Protein AF-0000000084341239 (afdb_homodimer)

Organism: Pseudonocardia thermophila (NCBI:txid1848)

Nearest PDB structures (foldseek):
  8vd9-assembly1_A  TM=9.136E-01  e=4.145E-34  Bacillus subtilis
  4dfe-assembly1_D  TM=9.195E-01  e=1.436E-33  Paraburkholderia xenovorans LB400
  8d1u-assembly1_A  TM=9.143E-01  e=2.722E-32  Escherichia coli
  1ebl-assembly1_B  TM=9.079E-01  e=6.368E-32  Escherichia coli
  8vdb-assembly1_D  TM=8.998E-01  e=4.903E-32  Bacillus subtilis

Structure (mmCIF, N/CA/C/O backbone):
data_AF-0000000084341239-model_v1
#
loop_
_entity.id
_entity.type
_entity.pdbx_description
1 polymer 3-oxoacyl-
#
loop_
_atom_site.group_PDB
_atom_site.id
_atom_site.type_symbol
_atom_site.label_atom_id
_atom_site.label_alt_id
_atom_site.label_comp_id
_atom_site.label_asym_id
_atom_site.label_entity_id
_atom_site.label_seq_id
_atom_site.pdbx_PDB_ins_code
_atom_site.Cartn_x
_atom_site.Cartn_y
_atom_site.Cartn_z
_atom_site.occupancy
_atom_site.B_iso_or_equiv
_atom_site.auth_seq_id
_atom_site.auth_comp_id
_atom_site.auth_asym_id
_atom_site.auth_atom_id
_atom_site.pdbx_PDB_model_num
ATOM 1 N N . MET A 1 1 ? 23.141 -3.854 -2.344 1 88.69 1 MET A N 1
ATOM 2 C CA . MET A 1 1 ? 22.297 -4.984 -2.727 1 88.69 1 MET A CA 1
ATOM 3 C C . MET A 1 1 ? 21.969 -5.859 -1.52 1 88.69 1 MET A C 1
ATOM 5 O O . MET A 1 1 ? 22.609 -5.727 -0.469 1 88.69 1 MET A O 1
ATOM 9 N N . ALA A 1 2 ? 20.844 -6.672 -1.667 1 97.94 2 ALA A N 1
ATOM 10 C CA . ALA A 1 2 ? 20.359 -7.488 -0.553 1 97.94 2 ALA A CA 1
ATOM 11 C C . ALA A 1 2 ? 20.203 -8.945 -0.97 1 97.94 2 ALA A C 1
ATOM 13 O O . ALA A 1 2 ? 20.578 -9.328 -2.084 1 97.94 2 ALA A O 1
ATOM 14 N N . ARG A 1 3 ? 19.984 -9.773 0.01 1 98.38 3 ARG A N 1
ATOM 15 C CA . ARG A 1 3 ? 19.688 -11.188 -0.216 1 98.38 3 ARG A CA 1
ATOM 16 C C . ARG A 1 3 ? 18.5 -11.633 0.614 1 98.38 3 ARG A C 1
ATOM 18 O O . ARG A 1 3 ? 18.172 -11.023 1.631 1 98.38 3 ARG A O 1
ATOM 25 N N . ILE A 1 4 ? 17.891 -12.703 0.124 1 98.62 4 ILE A N 1
ATOM 26 C CA . ILE A 1 4 ? 16.875 -13.367 0.926 1 98.62 4 ILE A CA 1
ATOM 27 C C . ILE A 1 4 ? 17.531 -14.297 1.94 1 98.62 4 ILE A C 1
ATOM 29 O O . ILE A 1 4 ? 18.109 -15.32 1.567 1 98.62 4 ILE A O 1
ATOM 33 N N . GLY A 1 5 ? 17.391 -13.867 3.221 1 98.06 5 GLY A N 1
ATOM 34 C CA . GLY A 1 5 ? 18.047 -14.625 4.273 1 98.06 5 GLY A CA 1
ATOM 35 C C . GLY A 1 5 ? 17.188 -15.75 4.828 1 98.06 5 GLY A C 1
ATOM 36 O O . GLY A 1 5 ? 17.688 -16.609 5.555 1 98.06 5 GLY A O 1
ATOM 37 N N . GLY A 1 6 ? 15.938 -15.742 4.492 1 98.5 6 GLY A N 1
ATOM 38 C CA . GLY A 1 6 ? 14.992 -16.75 4.922 1 98.5 6 GLY A CA 1
ATOM 39 C C . GLY A 1 6 ? 13.602 -16.562 4.336 1 98.5 6 GLY A C 1
ATOM 40 O O . GLY A 1 6 ? 13.25 -15.461 3.912 1 98.5 6 GLY A O 1
ATOM 41 N N . VAL A 1 7 ? 12.891 -17.656 4.277 1 98.88 7 VAL A N 1
ATOM 42 C CA . VAL A 1 7 ? 11.508 -17.641 3.805 1 98.88 7 VAL A CA 1
ATOM 43 C C . VAL A 1 7 ? 10.688 -18.656 4.59 1 98.88 7 VAL A C 1
ATOM 45 O O . VAL A 1 7 ? 11.172 -19.75 4.906 1 98.88 7 VAL A O 1
ATOM 48 N N . ALA A 1 8 ? 9.523 -18.234 5.02 1 98.94 8 ALA A N 1
ATOM 49 C CA . ALA A 1 8 ? 8.562 -19.109 5.684 1 98.94 8 ALA A CA 1
ATOM 50 C C . ALA A 1 8 ? 7.145 -18.844 5.199 1 98.94 8 ALA A C 1
ATOM 52 O O . ALA A 1 8 ? 6.844 -17.734 4.723 1 98.94 8 ALA A O 1
ATOM 53 N N . VAL 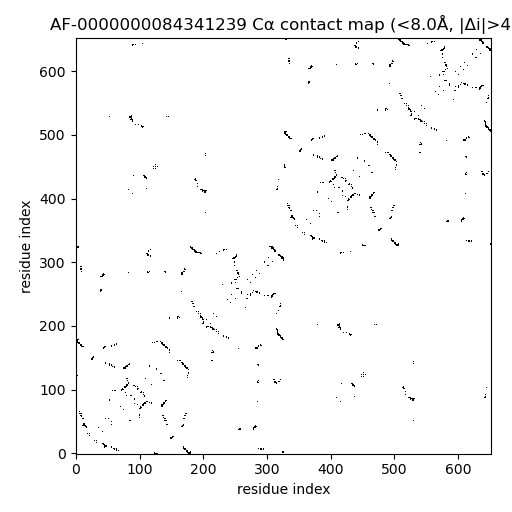A 1 9 ? 6.312 -19.875 5.262 1 98.94 9 VAL A N 1
ATOM 54 C CA . VAL A 1 9 ? 4.938 -19.75 4.789 1 98.94 9 VAL A CA 1
ATOM 55 C C . VAL A 1 9 ? 3.984 -20.391 5.797 1 98.94 9 VAL A C 1
ATOM 57 O O . VAL A 1 9 ? 4.414 -21.141 6.676 1 98.94 9 VAL A O 1
ATOM 60 N N . HIS A 1 10 ? 2.76 -19.984 5.707 1 98.94 10 HIS A N 1
ATOM 61 C CA . HIS A 1 10 ? 1.686 -20.531 6.523 1 98.94 10 HIS A CA 1
ATOM 62 C C . HIS A 1 10 ? 0.439 -20.797 5.688 1 98.94 10 HIS A C 1
ATOM 64 O O . HIS A 1 10 ? -0.1 -19.891 5.059 1 98.94 10 HIS A O 1
ATOM 70 N N . LEU A 1 11 ? 0.028 -22.031 5.648 1 98.88 11 LEU A N 1
ATOM 71 C CA . LEU A 1 11 ? -1.238 -22.438 5.051 1 98.88 11 LEU A CA 1
ATOM 72 C C . LEU A 1 11 ? -2.26 -22.797 6.125 1 98.88 11 LEU A C 1
ATOM 74 O O . LEU A 1 11 ? -1.996 -23.641 6.984 1 98.88 11 LEU A O 1
ATOM 78 N N . PRO A 1 12 ? -3.41 -22.094 6.043 1 98.75 12 PRO A N 1
ATOM 79 C CA . PRO A 1 12 ? -4.445 -22.484 7 1 98.75 12 PRO A CA 1
ATOM 80 C C . PRO A 1 12 ? -4.73 -23.984 6.988 1 98.75 12 PRO A C 1
ATOM 82 O O . PRO A 1 12 ? -4.645 -24.625 5.934 1 98.75 12 PRO A O 1
ATOM 85 N N . GLU A 1 13 ? -5.121 -24.516 8.117 1 97 13 GLU A N 1
ATOM 86 C CA . GLU A 1 13 ? -5.316 -25.953 8.289 1 97 13 GLU A CA 1
ATOM 87 C C . GLU A 1 13 ? -6.531 -26.438 7.5 1 97 13 GLU A C 1
ATOM 89 O O . GLU A 1 13 ? -6.516 -27.531 6.938 1 97 13 GLU A O 1
ATOM 94 N N . ARG A 1 14 ? -7.535 -25.656 7.438 1 97.44 14 ARG A N 1
ATOM 95 C CA . ARG A 1 14 ? -8.766 -26.078 6.766 1 97.44 14 ARG A CA 1
ATOM 96 C C . ARG A 1 14 ? -8.578 -26.094 5.254 1 97.44 14 ARG A C 1
ATOM 98 O O . ARG A 1 14 ? -8.234 -25.078 4.645 1 97.44 14 ARG A O 1
ATOM 105 N N . LEU A 1 15 ? -8.836 -27.25 4.668 1 97.31 15 LEU A N 1
ATOM 106 C CA . LEU A 1 15 ? -8.836 -27.438 3.221 1 97.31 15 LEU A CA 1
ATOM 107 C C . LEU A 1 15 ? -10.258 -27.578 2.695 1 97.31 15 LEU A C 1
ATOM 109 O O . LEU A 1 15 ? -11 -28.469 3.131 1 97.31 15 LEU A O 1
ATOM 113 N N . MET A 1 16 ? -10.617 -26.703 1.822 1 97.88 16 MET A N 1
ATOM 114 C CA . MET A 1 16 ? -11.906 -26.797 1.146 1 97.88 16 MET A CA 1
ATOM 115 C C . MET A 1 16 ? -11.758 -27.453 -0.222 1 97.88 16 MET A C 1
ATOM 117 O O . MET A 1 16 ? -11.031 -26.953 -1.082 1 97.88 16 MET A O 1
ATOM 121 N N . THR A 1 17 ? -12.484 -28.547 -0.447 1 97.56 17 THR A N 1
ATOM 122 C CA . THR A 1 17 ? -12.422 -29.25 -1.725 1 97.56 17 THR A CA 1
ATOM 123 C C . THR A 1 17 ? -13.273 -28.547 -2.771 1 97.56 17 THR A C 1
ATOM 125 O O . THR A 1 17 ? -14.109 -27.703 -2.434 1 97.56 17 THR A O 1
ATOM 128 N N . GLY A 1 18 ? -12.961 -28.969 -4.035 1 96.12 18 GLY A N 1
ATOM 129 C CA . GLY A 1 18 ? -13.805 -28.453 -5.102 1 96.12 18 GLY A CA 1
ATOM 130 C C . GLY A 1 18 ? -15.273 -28.797 -4.918 1 96.12 18 GLY A C 1
ATOM 131 O O . GLY A 1 18 ? -16.156 -27.984 -5.211 1 96.12 18 GLY A O 1
ATOM 132 N N . VAL A 1 19 ? -15.523 -29.938 -4.41 1 95.81 19 VAL A N 1
ATOM 133 C CA . VAL A 1 19 ? -16.891 -30.406 -4.188 1 95.81 19 VAL A CA 1
ATOM 134 C C . VAL A 1 19 ? -17.562 -29.547 -3.115 1 95.81 19 VAL A C 1
ATOM 136 O O . VAL A 1 19 ? -18.688 -29.078 -3.301 1 95.81 19 VAL A O 1
ATOM 139 N N . GLU A 1 20 ? -16.906 -29.375 -2.025 1 96.81 20 GLU A N 1
ATOM 140 C CA . GLU A 1 20 ? -17.422 -28.547 -0.949 1 96.81 20 GLU A CA 1
ATOM 141 C C . GLU A 1 20 ? -17.703 -27.125 -1.435 1 96.81 20 GLU A C 1
ATOM 143 O O . GLU A 1 20 ? -18.719 -26.531 -1.081 1 96.81 20 GLU A O 1
ATOM 148 N N . LEU A 1 21 ? -16.75 -26.594 -2.178 1 97.56 21 LEU A N 1
ATOM 149 C CA . LEU A 1 21 ? -16.875 -25.25 -2.723 1 97.56 21 LEU A CA 1
ATOM 150 C C . LEU A 1 21 ? -18.141 -25.125 -3.566 1 97.56 21 LEU A C 1
ATOM 152 O O . LEU A 1 21 ? -18.922 -24.188 -3.371 1 97.56 21 LEU A O 1
ATOM 156 N N . GLU A 1 22 ? -18.328 -26.016 -4.438 1 97.56 22 GLU A N 1
ATOM 157 C CA . GLU A 1 22 ? -19.469 -25.953 -5.348 1 97.56 22 GLU A CA 1
ATOM 158 C C . GLU A 1 22 ? -20.781 -26.109 -4.598 1 97.56 22 GLU A C 1
ATOM 160 O O . GLU A 1 22 ? -21.797 -25.516 -4.973 1 97.56 22 GLU 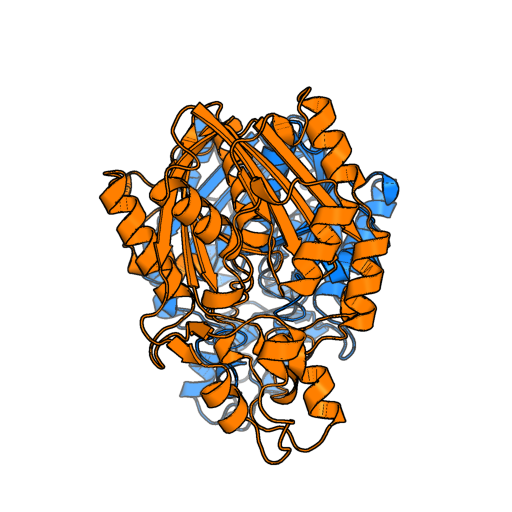A O 1
ATOM 165 N N . GLN A 1 23 ? -20.781 -26.844 -3.508 1 97.25 23 GLN A N 1
ATOM 166 C CA . GLN A 1 23 ? -21.969 -27.016 -2.693 1 97.25 23 GLN A CA 1
ATOM 167 C C . GLN A 1 23 ? -22.359 -25.734 -1.978 1 97.25 23 GLN A C 1
ATOM 169 O O . GLN A 1 23 ? -23.531 -25.531 -1.631 1 97.25 23 GLN A O 1
ATOM 174 N N . ARG A 1 24 ? -21.422 -24.844 -1.797 1 97.06 24 ARG A N 1
ATOM 175 C CA . ARG A 1 24 ? -21.672 -23.594 -1.09 1 97.06 24 ARG A CA 1
ATOM 176 C C . ARG A 1 24 ? -22.297 -22.562 -2.016 1 97.06 24 ARG A C 1
ATOM 178 O O . ARG A 1 24 ? -22.906 -21.594 -1.552 1 97.06 24 ARG A O 1
ATOM 185 N N . ILE A 1 25 ? -22.094 -22.797 -3.289 1 97.94 25 ILE A N 1
ATOM 186 C CA . ILE A 1 25 ? -22.641 -21.859 -4.27 1 97.94 25 ILE A CA 1
ATOM 187 C C . ILE A 1 25 ? -24.141 -22.047 -4.402 1 97.94 25 ILE A C 1
ATOM 189 O O . ILE A 1 25 ? -24.609 -23.172 -4.633 1 97.94 25 ILE A O 1
ATOM 193 N N . GLY A 1 26 ? -24.922 -21.031 -4.328 1 97.06 26 GLY A N 1
ATOM 194 C CA . GLY A 1 26 ? -26.359 -21.109 -4.52 1 97.06 26 GLY A CA 1
ATOM 195 C C . GLY A 1 26 ? -27.031 -19.75 -4.605 1 97.06 26 GLY A C 1
ATOM 196 O O . GLY A 1 26 ? -26.438 -18.734 -4.219 1 97.06 26 GLY A O 1
ATOM 197 N N . PRO A 1 27 ? -28.281 -19.672 -5.23 1 97.38 27 PRO A N 1
ATOM 198 C CA . PRO A 1 27 ? -29.156 -20.781 -5.629 1 97.38 27 PRO A CA 1
ATOM 199 C C . PRO A 1 27 ? -28.766 -21.375 -6.984 1 97.38 27 PRO A C 1
ATOM 201 O O . PRO A 1 27 ? -29.188 -22.484 -7.328 1 97.38 27 PRO A O 1
ATOM 204 N N . TYR A 1 28 ? -28.078 -20.594 -7.773 1 97 28 TYR A N 1
ATOM 205 C CA . TYR A 1 28 ? -27.562 -21.188 -9 1 97 28 TYR A CA 1
ATOM 206 C C . TYR A 1 28 ? -26.656 -22.375 -8.695 1 97 28 TYR A C 1
ATOM 208 O O . TYR A 1 28 ? -25.797 -22.297 -7.816 1 97 28 TYR A O 1
ATOM 216 N N . ARG A 1 29 ? -26.891 -23.469 -9.406 1 96.44 29 ARG A N 1
ATOM 217 C CA . ARG A 1 29 ? -26.062 -24.656 -9.227 1 96.44 29 ARG A CA 1
ATOM 218 C C . ARG A 1 29 ? -25.188 -24.906 -10.453 1 96.44 29 ARG A C 1
ATOM 220 O O . ARG A 1 29 ? -25.688 -25.297 -11.508 1 96.44 29 ARG A O 1
ATOM 227 N N . PRO A 1 30 ? -23.875 -24.703 -10.188 1 96.19 30 PRO A N 1
ATOM 228 C CA . PRO A 1 30 ? -23.016 -25.016 -11.328 1 96.19 30 PRO A CA 1
ATOM 229 C C . PRO A 1 30 ? -22.906 -26.5 -11.602 1 96.19 30 PRO A C 1
ATOM 231 O O . PRO A 1 30 ? -23.188 -27.328 -10.727 1 96.19 30 PRO A O 1
ATOM 234 N N . PRO A 1 31 ? -22.531 -26.875 -12.914 1 96.19 31 PRO A N 1
ATOM 235 C CA . PRO A 1 31 ? -22.281 -28.281 -13.18 1 96.19 31 PRO A CA 1
ATOM 236 C C . PRO A 1 31 ? -21.25 -28.891 -12.242 1 96.19 31 PRO A C 1
ATOM 238 O O . PRO A 1 31 ? -20.25 -28.234 -11.914 1 96.19 31 PRO A O 1
ATOM 241 N N . ASP A 1 32 ? -21.484 -30.141 -11.906 1 96.38 32 ASP A N 1
ATOM 242 C CA . ASP A 1 32 ? -20.594 -30.828 -10.969 1 96.38 32 ASP A CA 1
ATOM 243 C C . ASP A 1 32 ? -19.172 -30.875 -11.5 1 96.38 32 ASP A C 1
ATOM 245 O O . ASP A 1 32 ? -18.938 -31.281 -12.633 1 96.38 32 ASP A O 1
ATOM 249 N N . GLY A 1 33 ? -18.25 -30.391 -10.656 1 97.31 33 GLY A N 1
ATOM 250 C CA . GLY A 1 33 ? -16.844 -30.516 -10.961 1 97.31 33 GLY A CA 1
ATOM 251 C C . GLY A 1 33 ? -16.328 -29.438 -11.898 1 97.31 33 GLY A C 1
ATOM 252 O O . GLY A 1 33 ? -15.18 -29.484 -12.328 1 97.31 33 GLY A O 1
ATOM 253 N N . ILE A 1 34 ? -17.125 -28.484 -12.203 1 97 34 ILE A N 1
ATOM 254 C CA . ILE A 1 34 ? -16.797 -27.516 -13.25 1 97 34 ILE A CA 1
ATOM 255 C C . ILE A 1 34 ? -15.578 -26.688 -12.828 1 97 34 ILE A C 1
ATOM 257 O O . ILE A 1 34 ? -14.734 -26.344 -13.656 1 97 34 ILE A O 1
ATOM 261 N N . VAL A 1 35 ? -15.469 -26.344 -11.57 1 96.44 35 VAL A N 1
ATOM 262 C CA . VAL A 1 35 ? -14.352 -25.531 -11.102 1 96.44 35 VAL A CA 1
ATOM 263 C C . VAL A 1 35 ? -13.039 -26.297 -11.281 1 96.44 35 VAL A C 1
ATOM 265 O O . VAL A 1 35 ? -12.086 -25.766 -11.859 1 96.44 35 VAL A O 1
ATOM 268 N N . ALA A 1 36 ? -13.016 -27.516 -10.82 1 97.38 36 ALA A N 1
ATOM 269 C CA . ALA A 1 36 ? -11.82 -28.328 -10.977 1 97.38 36 ALA A CA 1
ATOM 270 C C . ALA A 1 36 ? -11.5 -28.562 -12.453 1 97.38 36 ALA A C 1
ATOM 272 O O . ALA A 1 36 ? -10.336 -28.547 -12.852 1 97.38 36 ALA A O 1
ATOM 273 N N . ARG A 1 37 ? -12.461 -28.781 -13.219 1 97.31 37 ARG A N 1
ATOM 274 C CA . ARG A 1 37 ? -12.266 -29.062 -14.641 1 97.31 37 ARG A CA 1
ATOM 275 C C . ARG A 1 37 ? -11.672 -27.844 -15.359 1 97.31 37 ARG A C 1
ATOM 277 O O . ARG A 1 37 ? -10.781 -28 -16.203 1 97.31 37 ARG A O 1
ATOM 284 N N . LEU A 1 38 ? -12.125 -26.719 -15.008 1 96.19 38 LEU A N 1
ATOM 285 C CA . LEU A 1 38 ? -11.734 -25.531 -15.734 1 96.19 38 LEU A CA 1
ATOM 286 C C . LEU A 1 38 ? -10.422 -24.953 -15.188 1 96.19 38 LEU A C 1
ATOM 288 O O . LEU A 1 38 ? -9.703 -24.25 -15.898 1 96.19 38 LEU A O 1
ATOM 292 N N . THR A 1 39 ? -10.102 -25.25 -13.938 1 97.25 39 THR A N 1
ATOM 293 C CA . THR A 1 39 ? -9 -24.531 -13.312 1 97.25 39 THR A CA 1
ATOM 294 C C . THR A 1 39 ? -7.875 -25.5 -12.938 1 97.25 39 THR A C 1
ATOM 296 O O . THR A 1 39 ? -6.746 -25.078 -12.68 1 97.25 39 THR A O 1
ATOM 299 N N . GLY A 1 40 ? -8.18 -26.719 -12.828 1 98 40 GLY A N 1
ATOM 300 C CA . GLY A 1 40 ? -7.234 -27.688 -12.305 1 98 40 GLY A CA 1
ATOM 301 C C . GLY A 1 40 ? -7.078 -27.641 -10.797 1 98 40 GLY A C 1
ATOM 302 O O . GLY A 1 40 ? -6.219 -28.312 -10.234 1 98 40 GLY A O 1
ATOM 303 N N . ILE A 1 41 ? -7.883 -26.844 -10.086 1 98.31 41 ILE A N 1
ATOM 304 C CA . ILE A 1 41 ? -7.777 -26.672 -8.641 1 98.31 41 ILE A CA 1
ATOM 305 C C . ILE A 1 41 ? -8.727 -27.625 -7.934 1 98.31 41 ILE A C 1
ATOM 307 O O . ILE A 1 41 ? -9.938 -27.609 -8.18 1 98.31 41 ILE A O 1
ATOM 311 N N . THR A 1 42 ? -8.195 -28.438 -7.047 1 97.88 42 THR A N 1
ATOM 312 C CA . THR A 1 42 ? -9.016 -29.453 -6.406 1 97.88 42 THR A CA 1
ATOM 313 C C . THR A 1 42 ? -9.234 -29.125 -4.93 1 97.88 42 THR A C 1
ATOM 315 O O . THR A 1 42 ? -10.117 -29.703 -4.285 1 97.88 42 THR A O 1
ATOM 318 N N . ALA A 1 43 ? -8.375 -28.281 -4.426 1 97.62 43 ALA A N 1
ATOM 319 C CA . ALA A 1 43 ? -8.492 -27.875 -3.027 1 97.62 43 ALA A CA 1
ATOM 320 C C . ALA A 1 43 ? -7.918 -26.484 -2.803 1 97.62 43 ALA A C 1
ATOM 322 O O . ALA A 1 43 ? -7.113 -26 -3.604 1 97.62 43 ALA A O 1
ATOM 323 N N . ARG A 1 44 ? -8.32 -25.812 -1.768 1 98.06 44 ARG A N 1
ATOM 324 C CA . ARG A 1 44 ? -7.801 -24.516 -1.348 1 98.06 44 ARG A CA 1
ATOM 325 C C . ARG A 1 44 ? -7.84 -24.375 0.17 1 98.06 44 ARG A C 1
ATOM 327 O O . ARG A 1 44 ? -8.664 -25.016 0.836 1 98.06 44 ARG A O 1
ATOM 334 N N . HIS A 1 45 ? -6.996 -23.578 0.697 1 98.75 45 HIS A N 1
ATOM 335 C CA . HIS A 1 45 ? -6.961 -23.312 2.129 1 98.75 45 HIS A CA 1
ATOM 336 C C . HIS A 1 45 ? -7.871 -22.141 2.49 1 98.75 45 HIS A C 1
ATOM 338 O O . HIS A 1 45 ? -7.938 -21.141 1.755 1 98.75 45 HIS A O 1
ATOM 344 N N . VAL A 1 46 ? -8.562 -22.297 3.598 1 98.56 46 VAL A N 1
ATOM 345 C CA . VAL A 1 46 ? -9.453 -21.234 4.062 1 98.56 46 VAL A CA 1
ATOM 346 C C . VAL A 1 46 ? -9.156 -20.922 5.527 1 98.56 46 VAL A C 1
ATOM 348 O O . VAL A 1 46 ? -9.133 -21.812 6.371 1 98.56 46 VAL A O 1
ATOM 351 N N . MET A 1 47 ? -8.883 -19.656 5.805 1 98.44 47 MET A N 1
ATOM 352 C CA . MET A 1 47 ? -8.57 -19.25 7.176 1 98.44 47 MET A CA 1
ATOM 353 C C . MET A 1 47 ? -9.789 -19.422 8.078 1 98.44 47 MET A C 1
ATOM 355 O O . MET A 1 47 ? -10.922 -19.453 7.605 1 98.44 47 MET A O 1
ATOM 359 N N . ALA A 1 48 ? -9.531 -19.531 9.383 1 98 48 ALA A N 1
ATOM 360 C CA . ALA A 1 48 ? -10.617 -19.625 10.359 1 98 48 ALA A CA 1
ATOM 361 C C . ALA A 1 48 ? -11.414 -18.328 10.43 1 98 48 ALA A C 1
ATOM 363 O O . ALA A 1 48 ? -10.93 -17.281 10 1 98 48 ALA A O 1
ATOM 364 N N . ASP A 1 49 ? -12.578 -18.406 10.977 1 95.75 49 ASP A N 1
ATOM 365 C CA . ASP A 1 49 ? -13.5 -17.281 11 1 95.75 49 ASP A CA 1
ATOM 366 C C . ASP A 1 49 ? -12.93 -16.125 11.844 1 95.75 49 ASP A C 1
ATOM 368 O O . ASP A 1 49 ? -13.234 -14.961 11.594 1 95.75 49 ASP A O 1
ATOM 372 N N . ASP A 1 50 ? -12.125 -16.438 12.789 1 96.44 50 ASP A N 1
ATOM 373 C CA . ASP A 1 50 ? -11.625 -15.414 13.703 1 96.44 50 ASP A CA 1
ATOM 374 C C . ASP A 1 50 ? -10.234 -14.93 13.281 1 96.44 50 ASP A C 1
ATOM 376 O O . ASP A 1 50 ? -9.609 -14.141 13.992 1 96.44 50 ASP A O 1
ATOM 380 N N . GLU A 1 51 ? -9.734 -15.367 12.18 1 98.31 51 GLU A N 1
ATOM 381 C CA . GLU A 1 51 ? -8.438 -14.945 11.656 1 98.31 51 GLU A CA 1
ATOM 382 C C . GLU A 1 51 ? -8.594 -13.82 10.641 1 98.31 51 GLU A C 1
ATOM 384 O O . GLU A 1 51 ? -9.656 -13.672 10.023 1 98.31 51 GLU A O 1
ATOM 389 N N . GLN A 1 52 ? -7.66 -13.039 10.594 1 98.56 52 GLN A N 1
ATOM 390 C CA . GLN A 1 52 ? -7.535 -11.984 9.602 1 98.56 52 GLN A CA 1
ATOM 391 C C . GLN A 1 52 ? -6.281 -12.164 8.75 1 98.56 52 GLN A C 1
ATOM 393 O O . GLN A 1 52 ? -5.469 -13.055 9.023 1 98.56 52 GLN A O 1
ATOM 398 N N . ALA A 1 53 ? -6.176 -11.383 7.688 1 98.81 53 ALA A N 1
ATOM 399 C CA . ALA A 1 53 ? -4.977 -11.406 6.852 1 98.81 53 ALA A CA 1
ATOM 400 C C . ALA A 1 53 ? -3.717 -11.242 7.699 1 98.81 53 ALA A C 1
ATOM 402 O O . ALA A 1 53 ? -2.719 -11.93 7.48 1 98.81 53 ALA A O 1
ATOM 403 N N . SER A 1 54 ? -3.732 -10.336 8.664 1 98.94 54 SER A N 1
ATOM 404 C CA . SER A 1 54 ? -2.586 -10.102 9.531 1 98.94 54 SER A CA 1
ATOM 405 C C . SER A 1 54 ? -2.205 -11.367 10.297 1 98.94 54 SER A C 1
ATOM 407 O O . SER A 1 54 ? -1.021 -11.625 10.531 1 98.94 54 SER A O 1
ATOM 409 N N . ASP A 1 55 ? -3.174 -12.148 10.688 1 98.94 55 ASP A N 1
ATOM 410 C CA . ASP A 1 55 ? -2.898 -13.375 11.445 1 98.94 55 ASP A CA 1
ATOM 411 C C . ASP A 1 55 ? -2.105 -14.367 10.602 1 98.94 55 ASP A C 1
ATOM 413 O O . ASP A 1 55 ? -1.223 -15.055 11.109 1 98.94 55 ASP A O 1
ATOM 417 N N . LEU A 1 56 ? -2.438 -14.492 9.344 1 98.94 56 LEU A N 1
ATOM 418 C CA . LEU A 1 56 ? -1.718 -15.391 8.445 1 98.94 56 LEU A CA 1
ATOM 419 C C . LEU A 1 56 ? -0.274 -14.93 8.266 1 98.94 56 LEU A C 1
ATOM 421 O O . LEU A 1 56 ? 0.648 -15.75 8.305 1 98.94 56 LEU A O 1
ATOM 425 N N . ALA A 1 57 ? -0.11 -13.633 8.055 1 99 57 ALA A N 1
ATOM 426 C CA . ALA A 1 57 ? 1.229 -13.062 7.93 1 99 57 ALA A CA 1
ATOM 427 C C . ALA A 1 57 ? 2.051 -13.312 9.195 1 99 57 ALA A C 1
ATOM 429 O O . ALA A 1 57 ? 3.229 -13.664 9.117 1 99 57 ALA A O 1
ATOM 430 N N . VAL A 1 58 ? 1.455 -13.133 10.336 1 98.94 58 VAL A N 1
ATOM 431 C CA . VAL A 1 58 ? 2.125 -13.273 11.625 1 98.94 58 VAL A CA 1
ATOM 432 C C . VAL A 1 58 ? 2.564 -14.719 11.82 1 98.94 58 VAL A C 1
ATOM 434 O O . VAL A 1 58 ? 3.676 -14.977 12.289 1 98.94 58 VAL A O 1
ATOM 437 N N . ALA A 1 59 ? 1.687 -15.641 11.477 1 98.94 59 ALA A N 1
ATOM 438 C CA . ALA A 1 59 ? 2.037 -17.047 11.609 1 98.94 59 ALA A CA 1
ATOM 439 C C . ALA A 1 59 ? 3.281 -17.391 10.789 1 98.94 59 ALA A C 1
ATOM 441 O O . ALA A 1 59 ? 4.195 -18.047 11.281 1 98.94 59 ALA A O 1
ATOM 442 N N . ALA A 1 60 ? 3.338 -16.938 9.578 1 98.94 60 ALA A N 1
ATOM 443 C CA . ALA A 1 60 ? 4.504 -17.156 8.727 1 98.94 60 ALA A CA 1
ATOM 444 C C . ALA A 1 60 ? 5.734 -16.453 9.281 1 98.94 60 ALA A C 1
ATOM 446 O O . ALA A 1 60 ? 6.832 -17.016 9.297 1 98.94 60 ALA A O 1
ATOM 447 N N . ALA A 1 61 ? 5.574 -15.211 9.734 1 99 61 ALA A N 1
ATOM 448 C CA . ALA A 1 61 ? 6.691 -14.398 10.219 1 99 61 ALA A CA 1
ATOM 449 C C . ALA A 1 61 ? 7.289 -15 11.492 1 99 61 ALA A C 1
ATOM 451 O O . ALA A 1 61 ? 8.508 -14.977 11.68 1 99 61 ALA A O 1
ATOM 452 N N . ARG A 1 62 ? 6.414 -15.453 12.406 1 98.94 62 ARG A N 1
ATOM 453 C CA . ARG A 1 62 ? 6.918 -16.109 13.609 1 98.94 62 ARG A CA 1
ATOM 454 C C . ARG A 1 62 ? 7.789 -17.312 13.266 1 98.94 62 ARG A C 1
ATOM 456 O O . ARG A 1 62 ? 8.852 -17.5 13.852 1 98.94 62 ARG A O 1
ATOM 463 N N . LYS A 1 63 ? 7.285 -18.125 12.328 1 98.88 63 LYS A N 1
ATOM 464 C CA . LYS A 1 63 ? 8.07 -19.266 11.859 1 98.88 63 LYS A CA 1
ATOM 465 C C . LYS A 1 63 ? 9.398 -18.812 11.258 1 98.88 63 LYS A C 1
ATOM 467 O O . LYS A 1 63 ? 10.445 -19.406 11.539 1 98.88 63 LYS A O 1
ATOM 472 N N . LEU A 1 64 ? 9.391 -17.781 10.445 1 98.94 64 LEU A N 1
ATOM 473 C CA . LEU A 1 64 ? 10.586 -17.234 9.805 1 98.94 64 LEU A CA 1
ATOM 474 C C . LEU A 1 64 ? 11.617 -16.812 10.852 1 98.94 64 LEU A C 1
ATOM 476 O O . LEU A 1 64 ? 12.797 -17.172 10.734 1 98.94 64 LEU A O 1
ATOM 480 N N . LEU A 1 65 ? 11.148 -16 11.82 1 98.88 65 LEU A N 1
ATOM 481 C CA . LEU A 1 65 ? 12.047 -15.469 12.836 1 98.88 65 LEU A CA 1
ATOM 482 C C . LEU A 1 65 ? 12.656 -16.609 13.656 1 98.88 65 LEU A C 1
ATOM 484 O O . LEU A 1 65 ? 13.852 -16.578 13.969 1 98.88 65 LEU A O 1
ATOM 488 N N . ALA A 1 66 ? 11.852 -17.594 13.969 1 98.75 66 ALA A N 1
ATOM 489 C CA . ALA A 1 66 ? 12.352 -18.766 14.688 1 98.75 66 ALA A CA 1
ATOM 490 C C . ALA A 1 66 ? 13.383 -19.516 13.859 1 98.75 66 ALA A C 1
ATOM 492 O O . ALA A 1 66 ? 14.461 -19.859 14.359 1 98.75 66 ALA A O 1
ATOM 493 N N . ASP A 1 67 ? 13.078 -19.828 12.617 1 98.5 67 ASP A N 1
ATOM 494 C CA . ASP A 1 67 ? 13.938 -20.609 11.734 1 98.5 67 ASP A CA 1
ATOM 495 C C . ASP A 1 67 ? 15.273 -19.906 11.508 1 98.5 67 ASP A C 1
ATOM 497 O O . ASP A 1 67 ? 16.297 -20.578 11.344 1 98.5 67 ASP A O 1
ATOM 501 N N . THR A 1 68 ? 15.289 -18.562 11.453 1 98.38 68 THR A N 1
ATOM 502 C CA . THR A 1 68 ? 16.5 -17.812 11.133 1 98.38 68 THR A CA 1
ATOM 503 C C . THR A 1 68 ? 17.219 -17.391 12.414 1 98.38 68 THR A C 1
ATOM 505 O O . THR A 1 68 ? 18.312 -16.812 12.352 1 98.38 68 THR A O 1
ATOM 508 N N . GLY A 1 69 ? 16.594 -17.578 13.562 1 98.5 69 GLY A N 1
ATOM 509 C CA . GLY A 1 69 ? 17.172 -17.125 14.812 1 98.5 69 GLY A CA 1
ATOM 510 C C . GLY A 1 69 ? 17.25 -15.617 14.922 1 98.5 69 GLY A C 1
ATOM 511 O O . GLY A 1 69 ? 18.172 -15.078 15.523 1 98.5 69 GLY A O 1
ATOM 512 N N . THR A 1 70 ? 16.359 -14.953 14.289 1 98.44 70 THR A N 1
ATOM 513 C CA . THR A 1 70 ? 16.344 -13.5 14.305 1 98.44 70 THR A CA 1
ATOM 514 C C . THR A 1 70 ? 15.5 -12.984 15.469 1 98.44 70 THR A C 1
ATOM 516 O O . THR A 1 70 ? 14.312 -13.297 15.562 1 98.44 70 THR A O 1
ATOM 519 N N . ALA A 1 71 ? 16.078 -12.156 16.328 1 98.44 71 ALA A N 1
ATOM 520 C CA . ALA A 1 71 ? 15.336 -11.531 17.422 1 98.44 71 ALA A CA 1
ATOM 521 C C . ALA A 1 71 ? 14.445 -10.414 16.906 1 98.44 71 ALA A C 1
ATOM 523 O O . ALA A 1 71 ? 14.789 -9.734 15.93 1 98.44 71 ALA A O 1
ATOM 524 N N . VAL A 1 72 ? 13.336 -10.227 17.547 1 98.25 72 VAL A N 1
ATOM 525 C CA . VAL A 1 72 ? 12.375 -9.219 17.125 1 98.25 72 VAL A CA 1
ATOM 526 C C . VAL A 1 72 ? 13.031 -7.84 17.156 1 98.25 72 VAL A C 1
ATOM 528 O O . VAL A 1 72 ? 12.719 -6.98 16.328 1 98.25 72 VAL A O 1
ATOM 531 N N . GLU A 1 73 ? 13.945 -7.535 18.062 1 97.81 73 GLU A N 1
ATOM 532 C CA . GLU A 1 73 ? 14.609 -6.242 18.203 1 97.81 73 GLU A CA 1
ATOM 533 C C . GLU A 1 73 ? 15.562 -5.98 17.047 1 97.81 73 GLU A C 1
ATOM 535 O O . GLU A 1 73 ? 15.992 -4.848 16.828 1 97.81 73 GLU A O 1
ATOM 540 N N . ASP A 1 74 ? 15.898 -7.078 16.328 1 98.19 74 ASP A N 1
ATOM 541 C CA . ASP A 1 74 ? 16.859 -6.957 15.25 1 98.19 74 ASP A CA 1
ATOM 542 C C . ASP A 1 74 ? 16.172 -6.602 13.938 1 98.19 74 ASP A C 1
ATOM 544 O O . ASP A 1 74 ? 16.828 -6.273 12.945 1 98.19 74 ASP A O 1
ATOM 548 N N . VAL A 1 75 ? 14.852 -6.641 13.914 1 98.75 75 VAL A N 1
ATOM 549 C CA . VAL A 1 75 ? 14.117 -6.238 12.727 1 98.75 75 VAL A CA 1
ATOM 550 C C . VAL A 1 75 ? 14.039 -4.715 12.656 1 98.75 75 VAL A C 1
ATOM 552 O O . VAL A 1 75 ? 13.484 -4.074 13.555 1 98.75 75 VAL A O 1
ATOM 555 N N . ASP A 1 76 ? 14.484 -4.117 11.492 1 97.88 76 ASP A N 1
ATOM 556 C CA . ASP A 1 76 ? 14.609 -2.67 11.359 1 97.88 76 ASP A CA 1
ATOM 557 C C . ASP A 1 76 ? 13.398 -2.08 10.633 1 97.88 76 ASP A C 1
ATOM 559 O O . ASP A 1 76 ? 13.164 -0.871 10.688 1 97.88 76 ASP A O 1
ATOM 563 N N . LEU A 1 77 ? 12.773 -2.873 9.914 1 98.88 77 LEU A N 1
ATOM 564 C CA . LEU A 1 77 ? 11.633 -2.451 9.109 1 98.88 77 LEU A CA 1
ATOM 565 C C . LEU A 1 77 ? 10.719 -3.631 8.812 1 98.88 77 LEU A C 1
ATOM 567 O O . LEU A 1 77 ? 11.188 -4.719 8.477 1 98.88 77 LEU A O 1
ATOM 571 N N . LEU A 1 78 ? 9.461 -3.441 9 1 99 78 LEU A N 1
ATOM 572 C CA . LEU A 1 78 ? 8.461 -4.402 8.547 1 99 78 LEU A CA 1
ATOM 573 C C . LEU A 1 78 ? 7.688 -3.859 7.348 1 99 78 LEU A C 1
ATOM 575 O O . LEU A 1 78 ? 7.098 -2.781 7.426 1 99 78 LEU A O 1
ATOM 579 N N . LEU A 1 79 ? 7.758 -4.543 6.242 1 99 79 LEU A N 1
ATOM 580 C CA . LEU A 1 79 ? 6.902 -4.297 5.086 1 99 79 LEU A CA 1
ATOM 581 C C . LEU A 1 79 ? 5.77 -5.316 5.023 1 99 79 LEU A C 1
ATOM 583 O O . LEU A 1 79 ? 6.02 -6.52 4.922 1 99 79 LEU A O 1
ATOM 587 N N . PHE A 1 80 ? 4.582 -4.852 5.168 1 99 80 PHE A N 1
ATOM 588 C CA . PHE A 1 80 ? 3.459 -5.719 4.836 1 99 80 PHE A CA 1
ATOM 589 C C . PHE A 1 80 ? 3.117 -5.621 3.355 1 99 80 PHE A C 1
ATOM 591 O O . PHE A 1 80 ? 2.697 -4.562 2.879 1 99 80 PHE A O 1
ATOM 598 N N . ALA A 1 81 ? 3.299 -6.688 2.596 1 98.94 81 ALA A N 1
ATOM 599 C CA . ALA A 1 81 ? 3.145 -6.727 1.145 1 98.94 81 ALA A CA 1
ATOM 600 C C . ALA A 1 81 ? 2.109 -7.77 0.731 1 98.94 81 ALA A C 1
ATOM 602 O O . ALA A 1 81 ? 2.434 -8.953 0.585 1 98.94 81 ALA A O 1
ATOM 603 N N . SER A 1 82 ? 0.907 -7.332 0.438 1 98.75 82 SER A N 1
ATOM 604 C CA . SER A 1 82 ? -0.215 -8.227 0.161 1 98.75 82 SER A CA 1
ATOM 605 C C . SER A 1 82 ? -1.312 -7.508 -0.619 1 98.75 82 SER A C 1
ATOM 607 O O . SER A 1 82 ? -1.432 -6.281 -0.546 1 98.75 82 SER A O 1
ATOM 609 N N . ALA A 1 83 ? -2.039 -8.32 -1.392 1 97.75 83 ALA A N 1
ATOM 610 C CA . ALA A 1 83 ? -3.273 -7.797 -1.972 1 97.75 83 ALA A CA 1
ATOM 611 C C . ALA A 1 83 ? -4.344 -7.605 -0.902 1 97.75 83 ALA A C 1
ATOM 613 O O . ALA A 1 83 ? -5.129 -6.656 -0.961 1 97.75 83 ALA A O 1
ATOM 614 N N . SER A 1 84 ? -4.398 -8.469 0.065 1 98.06 84 SER A N 1
ATOM 615 C CA . SER A 1 84 ? -5.348 -8.414 1.171 1 98.06 84 SER A CA 1
ATOM 616 C C . SER A 1 84 ? -4.855 -7.492 2.279 1 98.06 84 SER A C 1
ATOM 618 O O . SER A 1 84 ? -3.682 -7.125 2.311 1 98.06 84 SER A O 1
ATOM 620 N N . GLN A 1 85 ? -5.73 -7.055 3.066 1 98.5 85 GLN A N 1
ATOM 621 C CA . GLN A 1 85 ? -5.473 -6.246 4.254 1 98.5 85 GLN A CA 1
ATOM 622 C C . GLN A 1 85 ? -6.535 -6.484 5.324 1 98.5 85 GLN A C 1
ATOM 624 O O . GLN A 1 85 ? -7.57 -7.098 5.055 1 98.5 85 GLN A O 1
ATOM 629 N N . ASP A 1 86 ? -6.254 -6.082 6.551 1 98.44 86 ASP A N 1
ATOM 630 C CA . ASP A 1 86 ? -7.266 -6.215 7.598 1 98.44 86 ASP A CA 1
ATOM 631 C C . ASP A 1 86 ? -8.352 -5.148 7.449 1 98.44 86 ASP A C 1
ATOM 633 O O . ASP A 1 86 ? -9.539 -5.441 7.617 1 98.44 86 ASP A O 1
ATOM 637 N N . MET A 1 87 ? -7.938 -3.979 7.215 1 97.69 87 MET A N 1
ATOM 638 C CA . MET A 1 87 ? -8.797 -2.797 7.16 1 97.69 87 MET A CA 1
ATOM 639 C C . MET A 1 87 ? -8.117 -1.67 6.387 1 97.69 87 MET A C 1
ATOM 641 O O . MET A 1 87 ? -6.988 -1.823 5.918 1 97.69 87 MET A O 1
ATOM 645 N N . VAL A 1 88 ? -8.797 -0.571 6.16 1 96.44 88 VAL A N 1
ATOM 646 C CA . VAL A 1 88 ? -8.258 0.551 5.398 1 96.44 88 VAL A CA 1
ATOM 647 C C . VAL A 1 88 ? -7.184 1.261 6.215 1 96.44 88 VAL A C 1
ATOM 649 O O . VAL A 1 88 ? -6.09 1.531 5.711 1 96.44 88 VAL A O 1
ATOM 652 N N . GLU A 1 89 ? -7.453 1.584 7.43 1 96.31 89 GLU A N 1
ATOM 653 C CA . GLU A 1 89 ? -6.52 2.242 8.336 1 96.31 89 GLU A CA 1
ATOM 654 C C . GLU A 1 89 ? -6.59 1.636 9.734 1 96.31 89 GLU A C 1
ATOM 656 O O . GLU A 1 89 ? -7.676 1.31 10.219 1 96.31 89 GLU A O 1
ATOM 661 N N . PRO A 1 90 ? -5.484 1.522 10.391 1 97.75 90 PRO A N 1
ATOM 662 C CA . PRO A 1 90 ? -4.125 1.812 9.922 1 97.75 90 PRO A CA 1
ATOM 663 C C . PRO A 1 90 ? -3.604 0.763 8.945 1 97.75 90 PRO A C 1
ATOM 665 O O . PRO A 1 90 ? -4.301 -0.214 8.648 1 97.75 90 PRO A O 1
ATOM 668 N N . ALA A 1 91 ? -2.395 1.065 8.383 1 98.62 91 ALA A N 1
ATOM 669 C CA . ALA A 1 91 ? -1.709 0.046 7.59 1 98.62 91 ALA A CA 1
ATOM 670 C C . ALA A 1 91 ? -1.681 -1.291 8.328 1 98.62 91 ALA A C 1
ATOM 672 O O . ALA A 1 91 ? -1.459 -1.335 9.539 1 98.62 91 ALA A O 1
ATOM 673 N N . THR A 1 92 ? -1.938 -2.381 7.602 1 98.88 92 THR A N 1
ATOM 674 C CA . THR A 1 92 ? -1.927 -3.711 8.203 1 98.88 92 THR A CA 1
ATOM 675 C C . THR A 1 92 ? -0.565 -4.012 8.82 1 98.88 92 THR A C 1
ATOM 677 O O . THR A 1 92 ? -0.473 -4.766 9.797 1 98.88 92 THR A O 1
ATOM 680 N N . ALA A 1 93 ? 0.464 -3.359 8.32 1 98.94 93 ALA A N 1
ATOM 681 C CA . ALA A 1 93 ? 1.818 -3.521 8.844 1 98.94 93 ALA A CA 1
ATOM 682 C C . ALA A 1 93 ? 1.87 -3.219 10.336 1 98.94 93 ALA A C 1
ATOM 684 O O . ALA A 1 93 ? 2.623 -3.855 11.078 1 98.94 93 ALA A O 1
ATOM 685 N N . HIS A 1 94 ? 1.11 -2.217 10.797 1 98.88 94 HIS A N 1
ATOM 686 C CA . HIS A 1 94 ? 1.08 -1.896 12.219 1 98.88 94 HIS A CA 1
ATOM 687 C C . HIS A 1 94 ? 0.493 -3.045 13.031 1 98.88 94 HIS A C 1
ATOM 689 O O . HIS A 1 94 ? 0.962 -3.334 14.133 1 98.88 94 HIS A O 1
ATOM 695 N N . ILE A 1 95 ? -0.555 -3.67 12.508 1 98.94 95 ILE A N 1
ATOM 696 C CA . ILE A 1 95 ? -1.225 -4.77 13.195 1 98.94 95 ILE A CA 1
ATOM 697 C C . ILE A 1 95 ? -0.287 -5.973 13.281 1 98.94 95 ILE A C 1
ATOM 699 O O . ILE A 1 95 ? -0.15 -6.582 14.344 1 98.94 95 ILE A O 1
ATOM 703 N N . VAL A 1 96 ? 0.386 -6.246 12.195 1 98.94 96 VAL A N 1
ATOM 704 C CA . VAL A 1 96 ? 1.354 -7.34 12.172 1 98.94 96 VAL A CA 1
ATOM 705 C C . VAL A 1 96 ? 2.486 -7.047 13.156 1 98.94 96 VAL A C 1
ATOM 707 O O . VAL A 1 96 ? 2.896 -7.926 13.914 1 98.94 96 VAL A O 1
ATOM 710 N N . ALA A 1 97 ? 3.014 -5.816 13.125 1 98.94 97 ALA A N 1
ATOM 711 C CA . ALA A 1 97 ? 4.113 -5.434 14.008 1 98.94 97 ALA A CA 1
ATOM 712 C C . ALA A 1 97 ? 3.723 -5.602 15.477 1 98.94 97 ALA A C 1
ATOM 714 O O . ALA A 1 97 ? 4.516 -6.09 16.281 1 98.94 97 ALA A O 1
ATOM 715 N N . GLU A 1 98 ? 2.523 -5.16 15.797 1 98.88 98 GLU A N 1
ATOM 716 C CA . GLU A 1 98 ? 2.057 -5.305 17.172 1 98.88 98 GLU A CA 1
ATOM 717 C C . GLU A 1 98 ? 2.006 -6.77 17.594 1 98.88 98 GLU A C 1
ATOM 719 O O . GLU A 1 98 ? 2.48 -7.133 18.672 1 98.88 98 GLU A O 1
ATOM 724 N N . LYS A 1 99 ? 1.421 -7.633 16.75 1 98.88 99 LYS A N 1
ATOM 725 C CA . LYS A 1 99 ? 1.262 -9.055 17.047 1 98.88 99 LYS A CA 1
ATOM 726 C C . LYS A 1 99 ? 2.617 -9.742 17.172 1 98.88 99 LYS A C 1
ATOM 728 O O . LYS A 1 99 ? 2.768 -10.688 17.953 1 98.88 99 LYS A O 1
ATOM 733 N N . LEU A 1 100 ? 3.609 -9.242 16.438 1 98.88 100 LEU A N 1
ATOM 734 C CA . LEU A 1 100 ? 4.953 -9.812 16.469 1 98.88 100 LEU A CA 1
ATOM 735 C C . LEU A 1 100 ? 5.805 -9.141 17.547 1 98.88 100 LEU A C 1
ATOM 737 O O . LEU A 1 100 ? 6.953 -9.523 17.766 1 98.88 100 LEU A O 1
ATOM 741 N N . GLU A 1 101 ? 5.266 -8.047 18.125 1 98.38 101 GLU A N 1
ATOM 742 C CA . GLU A 1 101 ? 5.953 -7.266 19.156 1 98.38 101 GLU A CA 1
ATOM 743 C C . GLU A 1 101 ? 7.176 -6.559 18.578 1 98.38 101 GLU A C 1
ATOM 745 O O . GLU A 1 101 ? 8.227 -6.5 19.219 1 98.38 101 GLU A O 1
ATOM 750 N N . LEU A 1 102 ? 7.055 -6.164 17.375 1 98.62 102 LEU A N 1
ATOM 751 C CA . LEU A 1 102 ? 8.109 -5.371 16.75 1 98.62 102 LEU A CA 1
ATOM 752 C C . LEU A 1 102 ? 8.008 -3.908 17.188 1 98.62 102 LEU A C 1
ATOM 754 O O . LEU A 1 102 ? 6.914 -3.404 17.438 1 98.62 102 LEU A O 1
ATOM 758 N N . ARG A 1 103 ? 9.094 -3.16 17.188 1 96.44 103 ARG A N 1
ATOM 759 C CA . ARG A 1 103 ? 9.133 -1.743 17.531 1 96.44 103 ARG A CA 1
ATOM 760 C C . ARG A 1 103 ? 9.789 -0.932 16.422 1 96.44 103 ARG A C 1
ATOM 762 O O . ARG A 1 103 ? 10.211 0.207 16.641 1 96.44 103 ARG A O 1
ATOM 769 N N . CYS A 1 104 ? 9.867 -1.459 15.312 1 98.38 104 CYS A N 1
ATOM 770 C CA . CYS A 1 104 ? 10.5 -0.845 14.156 1 98.38 104 CYS A CA 1
ATOM 771 C C . CYS A 1 104 ? 9.477 -0.08 13.32 1 98.38 104 CYS A C 1
ATOM 773 O O . CYS A 1 104 ? 8.273 -0.227 13.516 1 98.38 104 CYS A O 1
ATOM 775 N N . PRO A 1 105 ? 9.93 0.828 12.398 1 98.69 105 PRO A N 1
ATOM 776 C CA . PRO A 1 105 ? 9.031 1.419 11.406 1 98.69 105 PRO A CA 1
ATOM 777 C C . PRO A 1 105 ? 8.328 0.369 10.547 1 98.69 105 PRO A C 1
ATOM 779 O O . PRO A 1 105 ? 8.812 -0.757 10.422 1 98.69 105 PRO A O 1
ATOM 782 N N . VAL A 1 106 ? 7.188 0.803 9.992 1 98.94 106 VAL A N 1
ATOM 783 C CA . VAL A 1 106 ? 6.406 -0.12 9.172 1 98.94 106 VAL A CA 1
ATOM 784 C C . VAL A 1 106 ? 5.785 0.63 7.996 1 98.94 106 VAL A C 1
ATOM 786 O O . VAL A 1 106 ? 5.68 1.859 8.023 1 98.94 106 VAL A O 1
ATOM 789 N N . MET A 1 107 ? 5.395 -0.055 6.973 1 98.94 107 MET A N 1
ATOM 790 C CA . MET A 1 107 ? 4.547 0.447 5.895 1 98.94 107 MET A CA 1
ATOM 791 C C . MET A 1 107 ? 3.959 -0.703 5.082 1 98.94 107 MET A C 1
ATOM 793 O O . MET A 1 107 ? 4.422 -1.841 5.188 1 98.94 107 MET A O 1
ATOM 797 N N . ASP A 1 108 ? 2.912 -0.428 4.383 1 98.94 108 ASP A N 1
ATOM 798 C CA . ASP A 1 108 ? 2.344 -1.376 3.43 1 98.94 108 ASP A CA 1
ATOM 799 C C . ASP A 1 108 ? 2.846 -1.101 2.014 1 98.94 108 ASP A C 1
ATOM 801 O O . ASP A 1 108 ? 3.004 0.056 1.619 1 98.94 108 ASP A O 1
ATOM 805 N N . VAL A 1 109 ? 3.137 -2.156 1.287 1 98.94 109 VAL A N 1
ATOM 806 C CA . VAL A 1 109 ? 3.396 -2.141 -0.149 1 98.94 109 VAL A CA 1
ATOM 807 C C . VAL A 1 109 ? 2.375 -3.016 -0.869 1 98.94 109 VAL A C 1
ATOM 809 O O . VAL A 1 109 ? 2.201 -4.188 -0.528 1 98.94 109 VAL A O 1
ATOM 812 N N . LYS A 1 110 ? 1.682 -2.41 -1.858 1 98.75 110 LYS A N 1
ATOM 813 C CA . LYS A 1 110 ? 0.558 -3.141 -2.438 1 98.75 110 LYS A CA 1
ATOM 814 C C . LYS A 1 110 ? 0.562 -3.039 -3.959 1 98.75 110 LYS A C 1
ATOM 816 O O . LYS A 1 110 ? 0.66 -1.941 -4.512 1 98.75 110 LYS A O 1
ATOM 821 N N . ASN A 1 111 ? 0.384 -4.156 -4.648 1 98.75 111 ASN A N 1
ATOM 822 C CA . ASN A 1 111 ? 0.182 -4.305 -6.086 1 98.75 111 ASN A CA 1
ATOM 823 C C . ASN A 1 111 ? -0.387 -5.676 -6.43 1 98.75 111 ASN A C 1
ATOM 825 O O . ASN A 1 111 ? 0.235 -6.445 -7.168 1 98.75 111 ASN A O 1
ATOM 829 N N . ALA A 1 112 ? -1.571 -5.957 -5.879 1 97.94 112 ALA A N 1
ATOM 830 C CA . ALA A 1 112 ? -2.262 -7.23 -6.078 1 97.94 112 ALA A CA 1
ATOM 831 C C . ALA A 1 112 ? -1.312 -8.406 -5.883 1 97.94 112 ALA A C 1
ATOM 833 O O . ALA A 1 112 ? -0.624 -8.492 -4.863 1 97.94 112 ALA A O 1
ATOM 834 N N . CYS A 1 113 ? -1.31 -9.367 -6.758 1 98.12 113 CYS A N 1
ATOM 835 C CA . CYS A 1 113 ? -0.551 -10.602 -6.602 1 98.12 113 CYS A CA 1
ATOM 836 C C . CYS A 1 113 ? 0.943 -10.344 -6.754 1 98.12 113 CYS A C 1
ATOM 838 O O . CYS A 1 113 ? 1.76 -11.219 -6.461 1 98.12 113 CYS A O 1
ATOM 840 N N . ASN A 1 114 ? 1.391 -9.141 -7.137 1 98.81 114 ASN A N 1
ATOM 841 C CA . ASN A 1 114 ? 2.805 -8.789 -7.238 1 98.81 114 ASN A CA 1
ATOM 842 C C . ASN A 1 114 ? 3.32 -8.148 -5.953 1 98.81 114 ASN A C 1
ATOM 844 O O . ASN A 1 114 ? 4.488 -7.762 -5.875 1 98.81 114 ASN A O 1
ATOM 848 N N . SER A 1 115 ? 2.521 -8.078 -4.961 1 98.88 115 SER A N 1
ATOM 849 C CA . SER A 1 115 ? 2.84 -7.297 -3.766 1 98.88 115 SER A CA 1
ATOM 850 C C . SER A 1 115 ? 4.121 -7.801 -3.105 1 98.88 115 SER A C 1
ATOM 852 O O . SER A 1 115 ? 4.969 -7.004 -2.701 1 98.88 115 SER A O 1
ATOM 854 N N . VAL A 1 116 ? 4.285 -9.102 -2.99 1 98.94 116 VAL A N 1
ATOM 855 C CA . VAL A 1 116 ? 5.484 -9.625 -2.35 1 98.94 116 VAL A CA 1
ATOM 856 C C . VAL A 1 116 ? 6.715 -9.289 -3.189 1 98.94 116 VAL A C 1
ATOM 858 O O . VAL A 1 116 ? 7.758 -8.906 -2.648 1 98.94 116 VAL A O 1
ATOM 861 N N . LEU A 1 117 ? 6.605 -9.398 -4.512 1 98.88 117 LEU A N 1
ATOM 862 C CA . LEU A 1 117 ? 7.719 -9.047 -5.387 1 98.88 117 LEU A CA 1
ATOM 863 C C . LEU A 1 117 ? 8.07 -7.566 -5.25 1 98.88 117 LEU A C 1
ATOM 865 O O . LEU A 1 117 ? 9.25 -7.211 -5.176 1 98.88 117 LEU A O 1
ATOM 869 N N . ASN A 1 118 ? 7.051 -6.727 -5.25 1 98.94 118 ASN A N 1
ATOM 870 C CA . ASN A 1 118 ? 7.297 -5.305 -5.043 1 98.94 118 ASN A CA 1
ATOM 871 C C . ASN A 1 118 ? 7.891 -5.035 -3.66 1 98.94 118 ASN A C 1
ATOM 873 O O . ASN A 1 118 ? 8.742 -4.164 -3.508 1 98.94 118 ASN A O 1
ATOM 877 N N . GLY A 1 119 ? 7.359 -5.77 -2.643 1 98.94 119 GLY A N 1
ATOM 878 C CA . GLY A 1 119 ? 7.949 -5.664 -1.316 1 98.94 119 GLY A CA 1
ATOM 879 C C . GLY A 1 119 ? 9.422 -6.012 -1.288 1 98.94 119 GLY A C 1
ATOM 880 O O . GLY A 1 119 ? 10.211 -5.328 -0.632 1 98.94 119 GLY A O 1
ATOM 881 N N . LEU A 1 120 ? 9.812 -7.039 -1.982 1 98.94 120 LEU A N 1
ATOM 882 C CA . LEU A 1 120 ? 11.211 -7.441 -2.07 1 98.94 120 LEU A CA 1
ATOM 883 C C . LEU A 1 120 ? 12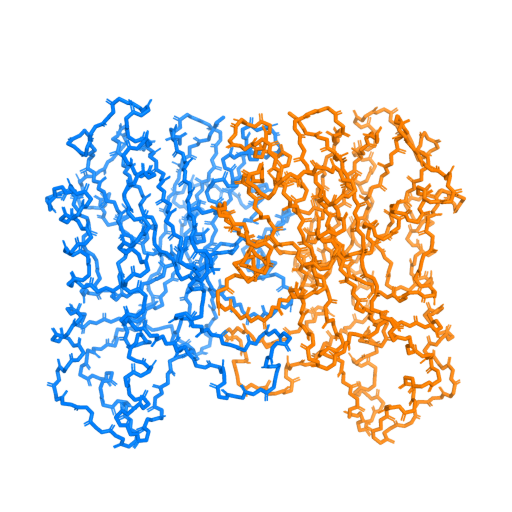.031 -6.383 -2.791 1 98.94 120 LEU A C 1
ATOM 885 O O . LEU A 1 120 ? 13.172 -6.098 -2.396 1 98.94 120 LEU A O 1
ATOM 889 N N . GLU A 1 121 ? 11.5 -5.816 -3.883 1 98.88 121 GLU A N 1
ATOM 890 C CA . GLU A 1 121 ? 12.195 -4.746 -4.598 1 98.88 121 GLU A CA 1
ATOM 891 C C . GLU A 1 121 ? 12.484 -3.566 -3.676 1 98.88 121 GLU A C 1
ATOM 893 O O . GLU A 1 121 ? 13.602 -3.043 -3.66 1 98.88 121 GLU A O 1
ATOM 898 N N . VAL A 1 122 ? 11.477 -3.176 -2.914 1 98.88 122 VAL A N 1
ATOM 899 C CA . VAL A 1 122 ? 11.594 -2.045 -1.999 1 98.88 122 VAL A CA 1
ATOM 900 C C . VAL A 1 122 ? 12.609 -2.365 -0.904 1 98.88 122 VAL A C 1
ATOM 902 O O . VAL A 1 122 ? 13.484 -1.554 -0.607 1 98.88 122 VAL A O 1
ATOM 905 N N . ALA A 1 123 ? 12.477 -3.551 -0.322 1 98.94 123 ALA A N 1
ATOM 906 C CA . ALA A 1 123 ? 13.414 -3.965 0.72 1 98.94 123 ALA A CA 1
ATOM 907 C C . ALA A 1 123 ? 14.852 -3.959 0.202 1 98.94 123 ALA A C 1
ATOM 909 O O . ALA A 1 123 ? 15.758 -3.465 0.875 1 98.94 123 ALA A O 1
ATOM 910 N N . ASP A 1 124 ? 15.062 -4.496 -0.984 1 98.81 124 ASP A N 1
ATOM 911 C CA . ASP A 1 124 ? 16.391 -4.555 -1.6 1 98.81 124 ASP A CA 1
ATOM 912 C C . ASP A 1 124 ? 16.969 -3.156 -1.76 1 98.81 124 ASP A C 1
ATOM 914 O O . ASP A 1 124 ? 18.141 -2.93 -1.424 1 98.81 124 ASP A O 1
ATOM 918 N N . ALA A 1 125 ? 16.172 -2.236 -2.244 1 98.5 125 ALA A N 1
ATOM 919 C CA . ALA A 1 125 ? 16.641 -0.875 -2.48 1 98.5 125 ALA A CA 1
ATOM 920 C C . ALA A 1 125 ? 16.969 -0.174 -1.166 1 98.5 125 ALA A C 1
ATOM 922 O O . ALA A 1 125 ? 17.984 0.513 -1.06 1 98.5 125 ALA A O 1
ATOM 923 N N . LEU A 1 126 ? 16.078 -0.321 -0.197 1 98.56 126 LEU A N 1
ATOM 924 C CA . LEU A 1 126 ? 16.266 0.346 1.086 1 98.56 126 LEU A CA 1
ATOM 925 C C . LEU A 1 126 ? 17.5 -0.181 1.792 1 98.56 126 LEU A C 1
ATOM 927 O O . LEU A 1 126 ? 18.25 0.589 2.406 1 98.56 126 LEU A O 1
ATOM 931 N N . ILE A 1 127 ? 17.734 -1.445 1.75 1 98.5 127 ILE A N 1
ATOM 932 C CA . ILE A 1 127 ? 18.938 -2.025 2.322 1 98.5 127 ILE A CA 1
ATOM 933 C C . ILE A 1 127 ? 20.156 -1.591 1.51 1 98.5 127 ILE A C 1
ATOM 935 O O . ILE A 1 127 ? 21.203 -1.241 2.074 1 98.5 127 ILE A O 1
ATOM 939 N N . GLY A 1 128 ? 20.047 -1.608 0.189 1 97.12 128 GLY A N 1
ATOM 940 C CA . GLY A 1 128 ? 21.141 -1.256 -0.695 1 97.12 128 GLY A CA 1
ATOM 941 C C . GLY A 1 128 ? 21.656 0.159 -0.484 1 97.12 128 GLY A C 1
ATOM 942 O O . GLY A 1 128 ? 22.828 0.443 -0.716 1 97.12 128 GLY A O 1
ATOM 943 N N . THR A 1 129 ? 20.812 1.047 -0.048 1 96.25 129 THR A N 1
ATOM 944 C CA . THR A 1 129 ? 21.203 2.434 0.181 1 96.25 129 THR A CA 1
ATOM 945 C C . THR A 1 129 ? 21.656 2.637 1.625 1 96.25 129 THR A C 1
ATOM 947 O O . THR A 1 129 ? 21.953 3.758 2.031 1 96.25 129 THR A O 1
ATOM 950 N N . GLY A 1 130 ? 21.609 1.584 2.461 1 95.5 130 GLY A N 1
ATOM 951 C CA . GLY A 1 130 ? 22.125 1.615 3.818 1 95.5 130 GLY A CA 1
ATOM 952 C C . GLY A 1 130 ? 21.125 2.119 4.832 1 95.5 130 GLY A C 1
ATOM 953 O O . GLY A 1 130 ? 21.453 2.324 6 1 95.5 130 GLY A O 1
ATOM 954 N N . ARG A 1 131 ? 19.891 2.271 4.5 1 95 131 ARG A N 1
ATOM 955 C CA . ARG A 1 131 ? 18.875 2.824 5.383 1 95 131 ARG A CA 1
ATOM 956 C C . ARG A 1 131 ? 18.422 1.796 6.418 1 95 131 ARG A C 1
ATOM 958 O O . ARG A 1 131 ? 18.062 2.154 7.543 1 95 131 ARG A O 1
ATOM 965 N N . TYR A 1 132 ? 18.297 0.632 5.969 1 97.88 132 TYR A N 1
ATOM 966 C CA . TYR A 1 132 ? 17.922 -0.484 6.828 1 97.88 132 TYR A CA 1
ATOM 967 C C . TYR A 1 132 ? 18.875 -1.66 6.652 1 97.88 132 TYR A C 1
ATOM 969 O O . TYR A 1 132 ? 19.609 -1.73 5.66 1 97.88 132 TYR A O 1
ATOM 977 N N . ARG A 1 133 ? 18.891 -2.58 7.664 1 97.69 133 ARG A N 1
ATOM 978 C CA . ARG A 1 133 ? 19.797 -3.717 7.621 1 97.69 133 ARG A CA 1
ATOM 979 C C . ARG A 1 133 ? 19.031 -5.031 7.527 1 97.69 133 ARG A C 1
ATOM 981 O O . ARG A 1 133 ? 19.438 -5.945 6.805 1 97.69 133 ARG A O 1
ATOM 988 N N . ARG A 1 134 ? 18 -5.203 8.297 1 98.62 134 ARG A N 1
ATOM 989 C CA . ARG A 1 134 ? 17.172 -6.402 8.352 1 98.62 134 ARG A CA 1
ATOM 990 C C . ARG A 1 134 ? 15.695 -6.059 8.18 1 98.62 134 ARG A C 1
ATOM 992 O O . ARG A 1 134 ? 15.078 -5.496 9.094 1 98.62 134 ARG A O 1
ATOM 999 N N . VAL A 1 135 ? 15.148 -6.434 7.012 1 98.94 135 VAL A N 1
ATOM 1000 C CA . VAL A 1 135 ? 13.766 -6.121 6.672 1 98.94 135 VAL A CA 1
ATOM 1001 C C . VAL A 1 135 ? 12.945 -7.406 6.594 1 98.94 135 VAL A C 1
ATOM 1003 O O . VAL A 1 135 ? 13.375 -8.383 5.965 1 98.94 135 VAL A O 1
ATOM 1006 N N . VAL A 1 136 ? 11.836 -7.43 7.305 1 99 136 VAL A N 1
ATOM 1007 C CA . VAL A 1 136 ? 10.875 -8.516 7.141 1 99 136 VAL A CA 1
ATOM 1008 C C . VAL A 1 136 ? 9.781 -8.094 6.164 1 99 136 VAL A C 1
ATOM 1010 O O . VAL A 1 136 ? 9.109 -7.086 6.375 1 99 136 VAL A O 1
ATOM 1013 N N . VAL A 1 137 ? 9.672 -8.812 5.062 1 99 137 VAL A N 1
ATOM 1014 C CA . VAL A 1 137 ? 8.547 -8.688 4.148 1 99 137 VAL A CA 1
ATOM 1015 C C . VAL A 1 137 ? 7.492 -9.742 4.473 1 99 137 VAL A C 1
ATOM 1017 O O . VAL A 1 137 ? 7.699 -10.93 4.219 1 99 137 VAL A O 1
ATOM 1020 N N . ALA A 1 138 ? 6.355 -9.297 5.02 1 99 138 ALA A N 1
ATOM 1021 C CA . ALA A 1 138 ? 5.297 -10.219 5.422 1 99 138 ALA A CA 1
ATOM 1022 C C . ALA A 1 138 ? 4.066 -10.055 4.535 1 99 138 ALA A C 1
ATOM 1024 O O . ALA A 1 138 ? 3.744 -8.953 4.102 1 99 138 ALA A O 1
ATOM 1025 N N . SER A 1 139 ? 3.398 -11.141 4.277 1 98.94 139 SER A N 1
ATOM 1026 C CA . SER A 1 139 ? 2.184 -11.156 3.469 1 98.94 139 SER A CA 1
ATOM 1027 C C . SER A 1 139 ? 1.114 -12.047 4.09 1 98.94 139 SER A C 1
ATOM 1029 O O . SER A 1 139 ? 1.425 -13.109 4.633 1 98.94 139 SER A O 1
ATOM 1031 N N . GLY A 1 140 ? -0.096 -11.586 4.137 1 98.94 140 GLY A N 1
ATOM 1032 C CA . GLY A 1 140 ? -1.295 -12.352 4.449 1 98.94 140 GLY A CA 1
ATOM 1033 C C . GLY A 1 140 ? -2.393 -12.188 3.416 1 98.94 140 GLY A C 1
ATOM 1034 O O . GLY A 1 140 ? -2.939 -11.102 3.246 1 98.94 140 GLY A O 1
ATOM 1035 N N . GLU A 1 141 ? -2.713 -13.258 2.744 1 98.88 141 GLU A N 1
ATOM 1036 C CA . GLU A 1 141 ? -3.766 -13.258 1.731 1 98.88 141 GLU A CA 1
ATOM 1037 C C . GLU A 1 141 ? -5.023 -13.953 2.24 1 98.88 141 GLU A C 1
ATOM 1039 O O . GLU A 1 141 ? -4.98 -15.125 2.615 1 98.88 141 GLU A O 1
ATOM 1044 N N . ALA A 1 142 ? -6.098 -13.164 2.246 1 98.5 142 ALA A N 1
ATOM 1045 C CA . ALA A 1 142 ? -7.367 -13.641 2.797 1 98.5 142 ALA A CA 1
ATOM 1046 C C . ALA A 1 142 ? -8.508 -13.438 1.802 1 98.5 142 ALA A C 1
ATOM 1048 O O . ALA A 1 142 ? -9.555 -12.891 2.15 1 98.5 142 ALA A O 1
ATOM 1049 N N . PRO A 1 143 ? -8.422 -13.922 0.571 1 96.5 143 PRO A N 1
ATOM 1050 C CA . PRO A 1 143 ? -9.469 -13.656 -0.414 1 96.5 143 PRO A CA 1
ATOM 1051 C C . PRO A 1 143 ? -10.773 -14.383 -0.094 1 96.5 143 PRO A C 1
ATOM 1053 O O . PRO A 1 143 ? -11.82 -14.062 -0.669 1 96.5 143 PRO A O 1
ATOM 1056 N N . SER A 1 144 ? -10.734 -15.406 0.822 1 95.81 144 SER A N 1
ATOM 1057 C CA . SER A 1 144 ? -11.945 -16.125 1.191 1 95.81 144 SER A CA 1
ATOM 1058 C C . SER A 1 144 ? -13.031 -15.18 1.667 1 95.81 144 SER A C 1
ATOM 1060 O O . SER A 1 144 ? -14.227 -15.453 1.501 1 95.81 144 SER A O 1
ATOM 1062 N N . ARG A 1 145 ? -12.617 -14.031 2.148 1 96.62 145 ARG A N 1
ATOM 1063 C CA . ARG A 1 145 ? -13.578 -13.062 2.664 1 96.62 145 ARG A CA 1
ATOM 1064 C C . ARG A 1 145 ? -14.266 -12.312 1.525 1 96.62 145 ARG A C 1
ATOM 1066 O O . ARG A 1 145 ? -15.281 -11.648 1.738 1 96.62 145 ARG A O 1
ATOM 1073 N N . ALA A 1 146 ? -13.789 -12.414 0.37 1 96.62 146 ALA A N 1
ATOM 1074 C CA . ALA A 1 146 ? -14.32 -11.641 -0.749 1 96.62 146 ALA A CA 1
ATOM 1075 C C . ALA A 1 146 ? -14.992 -12.539 -1.774 1 96.62 146 ALA A C 1
ATOM 1077 O O . ALA A 1 146 ? -15.406 -12.078 -2.844 1 96.62 146 ALA A O 1
ATOM 1078 N N . VAL A 1 147 ? -15.141 -13.82 -1.527 1 97.31 147 VAL A N 1
ATOM 1079 C CA . VAL A 1 147 ? -15.766 -14.766 -2.445 1 97.31 147 VAL A CA 1
ATOM 1080 C C . VAL A 1 147 ? -17.281 -14.648 -2.348 1 97.31 147 VAL A C 1
ATOM 1082 O O . VAL A 1 147 ? -17.844 -14.562 -1.25 1 97.31 147 VAL A O 1
ATOM 1085 N N . ARG A 1 148 ? -17.922 -14.656 -3.479 1 97.06 148 ARG A N 1
ATOM 1086 C CA . ARG A 1 148 ? -19.391 -14.617 -3.525 1 97.06 148 ARG A CA 1
ATOM 1087 C C . ARG A 1 148 ? -19.969 -16.031 -3.49 1 97.06 148 ARG A C 1
ATOM 1089 O O . ARG A 1 148 ? -19.672 -16.844 -4.355 1 97.06 148 ARG A O 1
ATOM 1096 N N . TRP A 1 149 ? -20.812 -16.25 -2.543 1 97.25 149 TRP A N 1
ATOM 1097 C CA . TRP A 1 149 ? -21.438 -17.562 -2.426 1 97.25 149 TRP A CA 1
ATOM 1098 C C . TRP A 1 149 ? -22.906 -17.484 -2.871 1 97.25 149 TRP A C 1
ATOM 1100 O O . TRP A 1 149 ? -23.469 -18.5 -3.295 1 97.25 149 TRP A O 1
ATOM 1110 N N . GLN A 1 150 ? -23.5 -16.312 -2.684 1 97.31 150 GLN A N 1
ATOM 1111 C CA . GLN A 1 150 ? -24.859 -16.109 -3.15 1 97.31 150 GLN A CA 1
ATOM 1112 C C . GLN A 1 150 ? -24.891 -15.766 -4.637 1 97.31 150 GLN A C 1
ATOM 1114 O O . GLN A 1 150 ? -24.688 -14.609 -5.016 1 97.31 150 GLN A O 1
ATOM 1119 N N . VAL A 1 151 ? -25.219 -16.703 -5.438 1 97.88 151 VAL A N 1
ATOM 1120 C CA . VAL A 1 151 ? -25.141 -16.625 -6.895 1 97.88 151 VAL A CA 1
ATOM 1121 C C . VAL A 1 151 ? -26.5 -16.953 -7.504 1 97.88 151 VAL A C 1
ATOM 1123 O O . VAL A 1 151 ? -26.844 -18.125 -7.668 1 97.88 151 VAL A O 1
ATOM 1126 N N . PRO A 1 152 ? -27.156 -15.914 -7.969 1 97.62 152 PRO A N 1
ATOM 1127 C CA . PRO A 1 152 ? -28.531 -16.125 -8.391 1 97.62 152 PRO A CA 1
ATOM 1128 C C . PRO A 1 152 ? -28.641 -16.719 -9.797 1 97.62 152 PRO A C 1
ATOM 1130 O O . PRO A 1 152 ? -29.641 -17.344 -10.141 1 97.62 152 PRO A O 1
ATOM 1133 N N . ASP A 1 153 ? -27.625 -16.453 -10.672 1 97.62 153 ASP A N 1
ATOM 1134 C CA . ASP A 1 153 ? -27.734 -16.844 -12.07 1 97.62 153 ASP A CA 1
ATOM 1135 C C . ASP A 1 153 ? -26.375 -17.094 -12.695 1 97.62 153 ASP A C 1
ATOM 1137 O O . ASP A 1 153 ? -25.344 -16.938 -12.031 1 97.62 153 ASP A O 1
ATOM 1141 N N . LEU A 1 154 ? -26.406 -17.562 -13.914 1 96.5 154 LEU A N 1
ATOM 1142 C CA . LEU A 1 154 ? -25.188 -17.906 -14.641 1 96.5 154 LEU A CA 1
ATOM 1143 C C . LEU A 1 154 ? -24.297 -16.672 -14.828 1 96.5 154 LEU A C 1
ATOM 1145 O O . LEU A 1 154 ? -23.078 -16.781 -14.727 1 96.5 154 LEU A O 1
ATOM 1149 N N . ALA A 1 155 ? -24.906 -15.609 -15.078 1 95.56 155 ALA A N 1
ATOM 1150 C CA . ALA A 1 155 ? -24.141 -14.383 -15.297 1 95.56 155 ALA A CA 1
ATOM 1151 C C . ALA A 1 155 ? -23.328 -14.016 -14.062 1 95.56 155 ALA A C 1
ATOM 1153 O O . ALA A 1 155 ? -22.156 -13.648 -14.172 1 95.56 155 ALA A O 1
ATOM 1154 N N . THR A 1 156 ? -23.953 -14.07 -12.938 1 95.94 156 THR A N 1
ATOM 1155 C CA . THR A 1 156 ? -23.266 -13.797 -11.68 1 95.94 156 THR A CA 1
ATOM 1156 C C . THR A 1 156 ? -22.188 -14.844 -11.422 1 95.94 156 THR A C 1
ATOM 1158 O O . THR A 1 156 ? -21.109 -14.516 -10.922 1 95.94 156 THR A O 1
ATOM 1161 N N . PHE A 1 157 ? -22.484 -16.109 -11.766 1 96.62 157 PHE A N 1
ATOM 1162 C CA . PHE A 1 157 ? -21.5 -17.172 -11.609 1 96.62 157 PHE A CA 1
ATOM 1163 C C . PHE A 1 157 ? -20.25 -16.875 -12.406 1 96.62 157 PHE A C 1
ATOM 1165 O O . PHE A 1 157 ? -19.125 -16.953 -11.883 1 96.62 157 PHE A O 1
ATOM 1172 N N . LEU A 1 158 ? -20.391 -16.484 -13.609 1 94.88 158 LEU A N 1
ATOM 1173 C CA . LEU A 1 158 ? -19.266 -16.203 -14.5 1 94.88 158 LEU A CA 1
ATOM 1174 C C . LEU A 1 158 ? -18.453 -15.023 -14.008 1 94.88 158 LEU A C 1
ATOM 1176 O O . LEU A 1 158 ? -17.219 -15.047 -14.039 1 94.88 158 LEU A O 1
ATOM 1180 N N . ARG A 1 159 ? -19.062 -14.07 -13.477 1 93.75 159 ARG A N 1
ATOM 1181 C CA . ARG A 1 159 ? -18.406 -12.875 -12.961 1 93.75 159 ARG A CA 1
ATOM 1182 C C . ARG A 1 159 ? -17.641 -13.18 -11.688 1 93.75 159 ARG A C 1
ATOM 1184 O O . ARG A 1 159 ? -16.641 -12.523 -11.375 1 93.75 159 ARG A O 1
ATOM 1191 N N . SER A 1 160 ? -18.156 -14.164 -10.969 1 96.06 160 SER A N 1
ATOM 1192 C CA . SER A 1 160 ? -17.594 -14.492 -9.664 1 96.06 160 SER A CA 1
ATOM 1193 C C . SER A 1 160 ? -16.562 -15.617 -9.766 1 96.06 160 SER A C 1
ATOM 1195 O O . SER A 1 160 ? -15.891 -15.938 -8.781 1 96.06 160 SER A O 1
ATOM 1197 N N . PHE A 1 161 ? -16.375 -16.188 -10.898 1 95.75 161 PHE A N 1
ATOM 1198 C CA . PHE A 1 161 ? -15.672 -17.453 -11.078 1 95.75 161 PHE A CA 1
ATOM 1199 C C . PHE A 1 161 ? -14.234 -17.344 -10.578 1 95.75 161 PHE A C 1
ATOM 1201 O O . PHE A 1 161 ? -13.727 -18.281 -9.945 1 95.75 161 PHE A O 1
ATOM 1208 N N . ALA A 1 162 ? -13.578 -16.234 -10.859 1 93.06 162 ALA A N 1
ATOM 1209 C CA . ALA A 1 162 ? -12.188 -16.062 -10.445 1 93.06 162 ALA A CA 1
ATOM 1210 C C . ALA A 1 162 ? -12.039 -16.234 -8.938 1 93.06 162 ALA A C 1
ATOM 1212 O O . ALA A 1 162 ? -11.023 -16.734 -8.461 1 93.06 162 ALA A O 1
ATOM 1213 N N . GLY A 1 163 ? -13.062 -15.797 -8.234 1 95.38 163 GLY A N 1
ATOM 1214 C CA . GLY A 1 163 ? -13.047 -15.938 -6.781 1 95.38 163 GLY A CA 1
ATOM 1215 C C . GLY A 1 163 ? -12.961 -17.375 -6.32 1 95.38 163 GLY A C 1
ATOM 1216 O O . GLY A 1 163 ? -12.477 -17.656 -5.223 1 95.38 163 GLY A O 1
ATOM 1217 N N . TYR A 1 164 ? -13.383 -18.266 -7.113 1 97 164 TYR A N 1
ATOM 1218 C CA . TYR A 1 164 ? -13.453 -19.672 -6.719 1 97 164 TYR A CA 1
ATOM 1219 C C . TYR A 1 164 ? -12.109 -20.359 -6.898 1 97 164 TYR A C 1
ATOM 1221 O O . TYR A 1 164 ? -11.945 -21.531 -6.516 1 97 164 TYR A O 1
ATOM 1229 N N . THR A 1 165 ? -11.133 -19.625 -7.418 1 96.88 165 THR A N 1
ATOM 1230 C CA . THR A 1 165 ? -9.773 -20.156 -7.527 1 96.88 165 THR A CA 1
ATOM 1231 C C . THR A 1 165 ? -8.945 -19.766 -6.312 1 96.88 165 THR A C 1
ATOM 1233 O O . THR A 1 165 ? -7.859 -20.312 -6.09 1 96.88 165 THR A O 1
ATOM 1236 N N . LEU A 1 166 ? -9.367 -18.844 -5.512 1 97.44 166 LEU A N 1
ATOM 1237 C CA . LEU A 1 166 ? -8.555 -18.156 -4.523 1 97.44 166 LEU A CA 1
ATOM 1238 C C . LEU A 1 166 ? -8.406 -18.984 -3.252 1 97.44 166 LEU A C 1
ATOM 1240 O O . LEU A 1 166 ? -9.305 -19.75 -2.904 1 97.44 166 LEU A O 1
ATOM 1244 N N . SER A 1 167 ? -7.273 -18.859 -2.664 1 98.69 167 SER A N 1
ATOM 1245 C CA . SER A 1 167 ? -6.875 -19.562 -1.455 1 98.69 167 SER A CA 1
ATOM 1246 C C . SER A 1 167 ? -6.215 -18.625 -0.449 1 98.69 167 SER A C 1
ATOM 1248 O O . SER A 1 167 ? -5.582 -17.641 -0.834 1 98.69 167 SER A O 1
ATOM 1250 N N . ASP A 1 168 ? -6.406 -18.906 0.877 1 98.88 168 ASP A N 1
ATOM 1251 C CA . ASP A 1 168 ? -5.773 -18.109 1.923 1 98.88 168 ASP A CA 1
ATOM 1252 C C . ASP A 1 168 ? -4.379 -18.641 2.25 1 98.88 168 ASP A C 1
ATOM 1254 O O . ASP A 1 168 ? -4.152 -19.844 2.238 1 98.88 168 ASP A O 1
ATOM 1258 N N . ALA A 1 169 ? -3.438 -17.703 2.535 1 98.94 169 ALA A N 1
ATOM 1259 C CA . ALA A 1 169 ? -2.078 -18.109 2.883 1 98.94 169 ALA A CA 1
ATOM 1260 C C . ALA A 1 169 ? -1.305 -16.953 3.518 1 98.94 169 ALA A C 1
ATOM 1262 O O . ALA A 1 169 ? -1.665 -15.789 3.346 1 98.94 169 ALA A O 1
ATOM 1263 N N . GLY A 1 170 ? -0.356 -17.281 4.359 1 98.94 170 GLY A N 1
ATOM 1264 C CA . GLY A 1 170 ? 0.636 -16.344 4.867 1 98.94 170 GLY A CA 1
ATOM 1265 C C . GLY A 1 170 ? 2.035 -16.625 4.348 1 98.94 170 GLY A C 1
ATOM 1266 O O . GLY A 1 170 ? 2.371 -17.766 4.031 1 98.94 170 GLY A O 1
ATOM 1267 N N . ALA A 1 171 ? 2.865 -15.625 4.227 1 99 171 ALA A N 1
ATOM 1268 C CA . ALA A 1 171 ? 4.273 -15.742 3.855 1 99 171 ALA A CA 1
ATOM 1269 C C . ALA A 1 171 ? 5.109 -14.664 4.543 1 99 171 ALA A C 1
ATOM 1271 O O . ALA A 1 171 ? 4.586 -13.625 4.945 1 99 171 ALA A O 1
ATOM 1272 N N . ALA A 1 172 ? 6.324 -14.914 4.734 1 98.94 172 ALA A N 1
ATOM 1273 C CA . ALA A 1 172 ? 7.277 -13.945 5.266 1 98.94 172 ALA A CA 1
ATOM 1274 C C . ALA A 1 172 ? 8.688 -14.227 4.75 1 98.94 172 ALA A C 1
ATOM 1276 O O . ALA A 1 172 ? 9.102 -15.383 4.648 1 98.94 172 ALA A O 1
ATOM 1277 N N . LEU A 1 173 ? 9.352 -13.203 4.359 1 98.94 173 LEU A N 1
ATOM 1278 C CA . LEU A 1 173 ? 10.742 -13.273 3.924 1 98.94 173 LEU A CA 1
ATOM 1279 C C . LEU A 1 173 ? 11.617 -12.32 4.73 1 98.94 173 LEU A C 1
ATOM 1281 O O . LEU A 1 173 ? 11.211 -11.188 5.02 1 98.94 173 LEU A O 1
ATOM 1285 N N . LEU A 1 174 ? 12.75 -12.812 5.129 1 98.94 174 LEU A N 1
ATOM 1286 C CA . LEU A 1 174 ? 13.773 -11.961 5.727 1 98.94 174 LEU A CA 1
ATOM 1287 C C . LEU A 1 174 ? 14.766 -11.484 4.668 1 98.94 174 LEU A C 1
ATOM 1289 O O . LEU A 1 174 ? 15.367 -12.297 3.963 1 98.94 174 LEU A O 1
ATOM 1293 N N . VAL A 1 175 ? 14.891 -10.18 4.484 1 98.94 175 VAL A N 1
ATOM 1294 C CA . VAL A 1 175 ? 15.852 -9.594 3.549 1 98.94 175 VAL A CA 1
ATOM 1295 C C . VAL A 1 175 ? 16.969 -8.906 4.32 1 98.94 175 VAL A C 1
ATOM 1297 O O . VAL A 1 175 ? 16.719 -8.117 5.23 1 98.94 175 VAL A O 1
ATOM 1300 N N . THR A 1 176 ? 18.188 -9.242 4.062 1 98.69 176 THR A N 1
ATOM 1301 C CA . THR A 1 176 ? 19.359 -8.68 4.723 1 98.69 176 THR A CA 1
ATOM 1302 C C . THR A 1 176 ? 20.406 -8.25 3.695 1 98.69 176 THR A C 1
ATOM 1304 O O . THR A 1 176 ? 20.234 -8.492 2.496 1 98.69 176 THR A O 1
ATOM 1307 N N . ALA A 1 177 ? 21.422 -7.527 4.137 1 97.81 177 ALA A N 1
ATOM 1308 C CA . ALA A 1 177 ? 22.5 -7.125 3.244 1 97.81 177 ALA A CA 1
ATOM 1309 C C . ALA A 1 177 ? 23.156 -8.336 2.602 1 97.81 177 ALA A C 1
ATOM 1311 O O . ALA A 1 177 ? 23.328 -9.375 3.248 1 97.81 177 ALA A O 1
ATOM 1312 N N . GLY A 1 178 ? 23.453 -8.266 1.346 1 96.75 178 GLY A N 1
ATOM 1313 C CA . GLY A 1 178 ? 24.062 -9.336 0.577 1 96.75 178 GLY A CA 1
ATOM 1314 C C . GLY A 1 178 ? 23.891 -9.172 -0.92 1 96.75 178 GLY A C 1
ATOM 1315 O O . GLY A 1 178 ? 23.344 -8.164 -1.381 1 96.75 178 GLY A O 1
ATOM 1316 N N . ASP A 1 179 ? 24.359 -10.086 -1.695 1 95.12 179 ASP A N 1
ATOM 1317 C CA . ASP A 1 179 ? 24.344 -9.977 -3.15 1 95.12 179 ASP A CA 1
ATOM 1318 C C . ASP A 1 179 ? 23.453 -11.055 -3.771 1 95.12 179 ASP A C 1
ATOM 1320 O O . ASP A 1 179 ? 23.719 -11.516 -4.883 1 95.12 179 ASP A O 1
ATOM 1324 N N . GLY A 1 180 ? 22.422 -11.375 -3.061 1 98.06 180 GLY A N 1
ATOM 1325 C CA . GLY A 1 180 ? 21.609 -12.492 -3.494 1 98.06 180 GLY A CA 1
ATOM 1326 C C . GLY A 1 180 ? 20.5 -12.086 -4.445 1 98.06 180 GLY A C 1
ATOM 1327 O O . GLY A 1 180 ? 20.016 -12.898 -5.23 1 98.06 180 GLY A O 1
ATOM 1328 N N . ILE A 1 181 ? 19.953 -10.891 -4.371 1 98.62 181 ILE A N 1
ATOM 1329 C CA . ILE A 1 181 ? 18.984 -10.383 -5.336 1 98.62 181 ILE A CA 1
ATOM 1330 C C . ILE A 1 181 ? 19.703 -9.773 -6.531 1 98.62 181 ILE A C 1
ATOM 1332 O O . ILE A 1 181 ? 20.219 -8.656 -6.445 1 98.62 181 ILE A O 1
ATOM 1336 N N . LEU A 1 182 ? 19.656 -10.469 -7.66 1 98.62 182 LEU A N 1
ATOM 1337 C CA . LEU A 1 182 ? 20.516 -10.156 -8.789 1 98.62 182 LEU A CA 1
ATOM 1338 C C . LEU A 1 182 ? 19.844 -9.156 -9.734 1 98.62 182 LEU A C 1
ATOM 1340 O O . LEU A 1 182 ? 20.531 -8.352 -10.375 1 98.62 182 LEU A O 1
ATOM 1344 N N . ALA A 1 183 ? 18.547 -9.297 -9.891 1 98.19 183 ALA A N 1
ATOM 1345 C CA . ALA A 1 183 ? 17.797 -8.406 -10.766 1 98.19 183 ALA A CA 1
ATOM 1346 C C . ALA A 1 183 ? 16.328 -8.352 -10.359 1 98.19 183 ALA A C 1
ATOM 1348 O O . ALA A 1 183 ? 15.789 -9.32 -9.812 1 98.19 183 ALA A O 1
ATOM 1349 N N . SER A 1 184 ? 15.719 -7.262 -10.562 1 98.06 184 SER A N 1
ATOM 1350 C CA . SER A 1 184 ? 14.297 -7 -10.383 1 98.06 184 SER A CA 1
ATOM 1351 C C . SER A 1 184 ? 13.766 -6.07 -11.469 1 98.06 184 SER A C 1
ATOM 1353 O O . SER A 1 184 ? 14.359 -5.023 -11.742 1 98.06 184 SER A O 1
ATOM 1355 N N . ALA A 1 185 ? 12.703 -6.469 -12.102 1 98.44 185 ALA A N 1
ATOM 1356 C CA . ALA A 1 185 ? 12.102 -5.637 -13.148 1 98.44 185 ALA A CA 1
ATOM 1357 C C . ALA A 1 185 ? 10.586 -5.816 -13.18 1 98.44 185 ALA A C 1
ATOM 1359 O O . ALA A 1 185 ? 10.078 -6.906 -12.914 1 98.44 185 ALA A O 1
ATOM 1360 N N . PHE A 1 186 ? 9.898 -4.719 -13.531 1 98.62 186 PHE A N 1
ATOM 1361 C CA . PHE A 1 186 ? 8.445 -4.727 -13.602 1 98.62 186 PHE A CA 1
ATOM 1362 C C . PHE A 1 186 ? 7.961 -3.984 -14.844 1 98.62 186 PHE A C 1
ATOM 1364 O O . PHE A 1 186 ? 8.648 -3.096 -15.344 1 98.62 186 PHE A O 1
ATOM 1371 N N . THR A 1 187 ? 6.824 -4.348 -15.32 1 98.19 187 THR A N 1
ATOM 1372 C CA . THR A 1 187 ? 6.07 -3.627 -16.344 1 98.19 187 THR A CA 1
ATOM 1373 C C . THR A 1 187 ? 4.574 -3.678 -16.047 1 98.19 187 THR A C 1
ATOM 1375 O O . THR A 1 187 ? 4.125 -4.48 -15.234 1 98.19 187 THR A O 1
ATOM 1378 N N . ALA A 1 188 ? 3.844 -2.75 -16.625 1 98.12 188 ALA A N 1
ATOM 1379 C CA . ALA A 1 188 ? 2.4 -2.713 -16.406 1 98.12 188 ALA A CA 1
ATOM 1380 C C . ALA A 1 188 ? 1.675 -2.135 -17.609 1 98.12 188 ALA A C 1
ATOM 1382 O O . ALA A 1 188 ? 2.242 -1.333 -18.359 1 98.12 188 ALA A O 1
ATOM 1383 N N . ASP A 1 189 ? 0.556 -2.6 -17.891 1 97.5 189 ASP A N 1
ATOM 1384 C CA . ASP A 1 189 ? -0.44 -1.989 -18.766 1 97.5 189 ASP A CA 1
ATOM 1385 C C . ASP A 1 189 ? -1.72 -1.665 -18 1 97.5 189 ASP A C 1
ATOM 1387 O O . ASP A 1 189 ? -2.697 -2.412 -18.078 1 97.5 189 ASP A O 1
ATOM 1391 N N . SER A 1 190 ? -1.759 -0.499 -17.422 1 98.19 190 SER A N 1
ATOM 1392 C CA . SER A 1 190 ? -2.777 -0.133 -16.438 1 98.19 190 SER A CA 1
ATOM 1393 C C . SER A 1 190 ? -4.094 0.22 -17.109 1 98.19 190 SER A C 1
ATOM 1395 O O . SER A 1 190 ? -5.121 0.376 -16.453 1 98.19 190 SER A O 1
ATOM 1397 N N . GLN A 1 191 ? -4.195 0.24 -18.438 1 96.88 191 GLN A N 1
ATOM 1398 C CA . GLN A 1 191 ? -5.434 0.514 -19.156 1 96.88 191 GLN A CA 1
ATOM 1399 C C . GLN A 1 191 ? -6.453 -0.604 -18.938 1 96.88 191 GLN A C 1
ATOM 1401 O O . GLN A 1 191 ? -7.652 -0.404 -19.141 1 96.88 191 GLN A O 1
ATOM 1406 N N . HIS A 1 192 ? -5.977 -1.696 -18.438 1 96.31 192 HIS A N 1
ATOM 1407 C CA . HIS A 1 192 ? -6.832 -2.869 -18.297 1 96.31 192 HIS A CA 1
ATOM 1408 C C . HIS A 1 192 ? -7.199 -3.119 -16.844 1 96.31 192 HIS A C 1
ATOM 1410 O O . HIS A 1 192 ? -7.633 -4.215 -16.484 1 96.31 192 HIS A O 1
ATOM 1416 N N . TRP A 1 193 ? -7.066 -2.078 -16.016 1 97.19 193 TRP A N 1
ATOM 1417 C CA . TRP A 1 193 ? -7.238 -2.305 -14.586 1 97.19 193 TRP A CA 1
ATOM 1418 C C . TRP A 1 193 ? -8.672 -2.715 -14.273 1 97.19 193 TRP A C 1
ATOM 1420 O O . TRP A 1 193 ? -8.93 -3.385 -13.266 1 97.19 193 TRP A O 1
ATOM 1430 N N . ARG A 1 194 ? -9.656 -2.51 -15.133 1 96.31 194 ARG A N 1
ATOM 1431 C CA . ARG A 1 194 ? -11.07 -2.779 -14.867 1 96.31 194 ARG A CA 1
ATOM 1432 C C . ARG A 1 194 ? -11.375 -4.266 -15.008 1 96.31 194 ARG A C 1
ATOM 1434 O O . ARG A 1 194 ? -12.453 -4.723 -14.617 1 96.31 194 ARG A O 1
ATOM 1441 N N . ALA A 1 195 ? -10.477 -5.055 -15.477 1 95 195 ALA A N 1
ATOM 1442 C CA . ALA A 1 195 ? -10.719 -6.465 -15.781 1 95 195 ALA A CA 1
ATOM 1443 C C . ALA A 1 195 ? -10.914 -7.277 -14.5 1 95 195 ALA A C 1
ATOM 1445 O O . ALA A 1 195 ? -11.453 -8.383 -14.539 1 95 195 ALA A O 1
ATOM 1446 N N . GLY A 1 196 ? -10.508 -6.84 -13.414 1 94.88 196 GLY A N 1
ATOM 1447 C CA . GLY A 1 196 ? -10.648 -7.492 -12.125 1 94.88 196 GLY A CA 1
ATOM 1448 C C . GLY A 1 196 ? -10.602 -6.52 -10.961 1 94.88 196 GLY A C 1
ATOM 1449 O O . GLY A 1 196 ? -9.656 -5.742 -10.828 1 94.88 196 GLY A O 1
ATOM 1450 N N . THR A 1 197 ? -11.688 -6.586 -10.18 1 96.25 197 THR A N 1
ATOM 1451 C CA . THR A 1 197 ? -11.734 -5.59 -9.109 1 96.25 197 THR A CA 1
ATOM 1452 C C . THR A 1 197 ? -12.328 -6.191 -7.84 1 96.25 197 THR A C 1
ATOM 1454 O O . THR A 1 197 ? -13.062 -7.184 -7.898 1 96.25 197 THR A O 1
ATOM 1457 N N . LEU A 1 198 ? -11.891 -5.766 -6.742 1 96.69 198 LEU A N 1
ATOM 1458 C CA . LEU A 1 198 ? -12.586 -5.734 -5.461 1 96.69 198 LEU A CA 1
ATOM 1459 C C . LEU A 1 198 ? -12.93 -4.305 -5.062 1 96.69 198 LEU A C 1
ATOM 1461 O O . LEU A 1 198 ? -12.117 -3.615 -4.445 1 96.69 198 LEU A O 1
ATOM 1465 N N . GLY A 1 199 ? -14.109 -3.896 -5.316 1 95.5 199 GLY A N 1
ATOM 1466 C CA . GLY A 1 199 ? -14.477 -2.506 -5.543 1 95.5 199 GLY A CA 1
ATOM 1467 C C . GLY A 1 199 ? -14.828 -1.766 -4.266 1 95.5 199 GLY A C 1
ATOM 1468 O O . GLY A 1 199 ? -15.156 -0.578 -4.301 1 95.5 199 GLY A O 1
ATOM 1469 N N . THR A 1 200 ? -14.727 -2.385 -3.129 1 94.19 200 THR A N 1
ATOM 1470 C CA . THR A 1 200 ? -15.031 -1.747 -1.852 1 94.19 200 THR A CA 1
ATOM 1471 C C . THR A 1 200 ? -13.758 -1.193 -1.213 1 94.19 200 THR A C 1
ATOM 1473 O O . THR A 1 200 ? -12.703 -1.146 -1.853 1 94.19 200 THR A O 1
ATOM 1476 N N . GLY A 1 201 ? -13.938 -0.621 0.034 1 93.81 201 GLY A N 1
ATOM 1477 C CA . GLY A 1 201 ? -12.805 -0.263 0.869 1 93.81 201 GLY A CA 1
ATOM 1478 C C . GLY A 1 201 ? -12.141 1.033 0.448 1 93.81 201 GLY A C 1
ATOM 1479 O O . GLY A 1 201 ? -11.016 1.321 0.86 1 93.81 201 GLY A O 1
ATOM 1480 N N . GLY A 1 202 ? -12.727 1.806 -0.388 1 95.56 202 GLY A N 1
ATOM 1481 C CA . GLY A 1 202 ? -12.219 3.102 -0.801 1 95.56 202 GLY A CA 1
ATOM 1482 C C . GLY A 1 202 ? -13.312 4.094 -1.143 1 95.56 202 GLY A C 1
ATOM 1483 O O . GLY A 1 202 ? -14.453 3.947 -0.699 1 95.56 202 GLY A O 1
ATOM 1484 N N . SER A 1 203 ? -12.93 5.078 -1.86 1 96.31 203 SER A N 1
ATOM 1485 C CA . SER A 1 203 ? -13.836 6.184 -2.139 1 96.31 203 SER A CA 1
ATOM 1486 C C . SER A 1 203 ? -14.867 5.801 -3.197 1 96.31 203 SER A C 1
ATOM 1488 O O . SER A 1 203 ? -15.93 6.418 -3.289 1 96.31 203 SER A O 1
ATOM 1490 N N . ALA A 1 204 ? -14.633 4.738 -3.947 1 96 204 ALA A N 1
ATOM 1491 C CA . ALA A 1 204 ? -15.477 4.434 -5.102 1 96 204 ALA A CA 1
ATOM 1492 C C . ALA A 1 204 ? -16.828 3.896 -4.664 1 96 204 ALA A C 1
ATOM 1494 O O . ALA A 1 204 ? -17.875 4.305 -5.191 1 96 204 ALA A O 1
ATOM 1495 N N . HIS A 1 205 ? -16.781 2.949 -3.758 1 95.12 205 HIS A N 1
ATOM 1496 C CA . HIS A 1 205 ? -18 2.32 -3.242 1 95.12 205 HIS A CA 1
ATOM 1497 C C . HIS A 1 205 ? -17.906 2.107 -1.734 1 95.12 205 HIS A C 1
ATOM 1499 O O . HIS A 1 205 ? -17.906 0.969 -1.262 1 95.12 205 HIS A O 1
ATOM 1505 N N . PRO A 1 206 ? -17.891 3.143 -1.01 1 92.31 206 PRO A N 1
ATOM 1506 C CA . PRO A 1 206 ? -17.562 3.047 0.414 1 92.31 206 PRO A CA 1
ATOM 1507 C C . PRO A 1 206 ? -18.594 2.254 1.21 1 92.31 206 PRO A C 1
ATOM 1509 O O . PRO A 1 206 ? -18.281 1.742 2.289 1 92.31 206 PRO A O 1
ATOM 1512 N N . ARG A 1 207 ? -19.828 2.131 0.719 1 94.56 207 ARG A N 1
ATOM 1513 C CA . ARG A 1 207 ? -20.859 1.508 1.55 1 94.56 207 ARG A CA 1
ATOM 1514 C C . ARG A 1 207 ? -21.719 0.565 0.727 1 94.56 207 ARG A C 1
ATOM 1516 O O . ARG A 1 207 ? -22.875 0.32 1.074 1 94.56 207 ARG A O 1
ATOM 1523 N N . ASP A 1 208 ? -21.234 0.086 -0.369 1 93.62 208 ASP A N 1
ATOM 1524 C CA . ASP A 1 208 ? -21.984 -0.821 -1.233 1 93.62 208 ASP A CA 1
ATOM 1525 C C . ASP A 1 208 ? -21.516 -2.266 -1.042 1 93.62 208 ASP A C 1
ATOM 1527 O O . ASP A 1 208 ? -20.484 -2.662 -1.56 1 93.62 208 ASP A O 1
ATOM 1531 N N . VAL A 1 209 ? -22.344 -3.008 -0.46 1 92.38 209 VAL A N 1
ATOM 1532 C CA . VAL A 1 209 ? -22.016 -4.383 -0.095 1 92.38 209 VAL A CA 1
ATOM 1533 C C . VAL A 1 209 ? -21.766 -5.207 -1.355 1 92.38 209 VAL A C 1
ATOM 1535 O O . VAL A 1 209 ? -20.922 -6.117 -1.354 1 92.38 209 VAL A O 1
ATOM 1538 N N . GLU A 1 210 ? -22.391 -4.863 -2.457 1 93.44 210 GLU A N 1
ATOM 1539 C CA . GLU A 1 210 ? -22.219 -5.605 -3.701 1 93.44 210 GLU A CA 1
ATOM 1540 C C . GLU A 1 210 ? -20.781 -5.543 -4.207 1 93.44 210 GLU A C 1
ATOM 1542 O O . GLU A 1 210 ? -20.312 -6.461 -4.879 1 93.44 210 GLU A O 1
ATOM 1547 N N . HIS A 1 211 ? -20.094 -4.527 -3.801 1 95 211 HIS A N 1
ATOM 1548 C CA . HIS A 1 211 ? -18.734 -4.32 -4.305 1 95 211 HIS A CA 1
ATOM 1549 C C . HIS A 1 211 ? -17.703 -4.949 -3.377 1 95 211 HIS A C 1
ATOM 1551 O O . HIS A 1 211 ? -16.5 -4.746 -3.555 1 95 211 HIS A O 1
ATOM 1557 N N . THR A 1 212 ? -18.219 -5.73 -2.375 1 95.62 212 THR A N 1
ATOM 1558 C CA . THR A 1 212 ? -17.312 -6.391 -1.44 1 95.62 212 THR A CA 1
ATOM 1559 C C . THR A 1 212 ? -16.875 -7.754 -1.976 1 95.62 212 THR A C 1
ATOM 1561 O O . THR A 1 212 ? -16.141 -8.484 -1.312 1 95.62 212 THR A O 1
ATOM 1564 N N . TYR A 1 213 ? -17.375 -8.117 -3.16 1 96 213 TYR A N 1
ATOM 1565 C CA . TYR A 1 213 ? -17.031 -9.398 -3.771 1 96 213 TYR A CA 1
ATOM 1566 C C . TYR A 1 213 ? -16.078 -9.211 -4.941 1 96 213 TYR A C 1
ATOM 1568 O O . TYR A 1 213 ? -16.219 -8.25 -5.711 1 96 213 TYR A O 1
ATOM 1576 N N . PHE A 1 214 ? -15.133 -10.141 -4.984 1 94.94 214 PHE A N 1
ATOM 1577 C CA . PHE A 1 214 ? -14.203 -10.133 -6.109 1 94.94 214 PHE A CA 1
ATOM 1578 C C . PHE A 1 214 ? -14.945 -10.375 -7.418 1 94.94 214 PHE A C 1
ATOM 1580 O O . PHE A 1 214 ? -15.805 -11.25 -7.496 1 94.94 214 PHE A O 1
ATOM 1587 N N . ALA A 1 215 ? -14.633 -9.547 -8.43 1 92.81 215 ALA A N 1
ATOM 1588 C CA . ALA A 1 215 ? -15.219 -9.672 -9.758 1 92.81 215 ALA A CA 1
ATOM 1589 C C . ALA A 1 215 ? -14.156 -9.547 -10.844 1 92.81 215 ALA A C 1
ATOM 1591 O O . ALA A 1 215 ? -13.25 -8.711 -10.742 1 92.81 215 ALA A O 1
ATOM 1592 N N . MET A 1 216 ? -14.242 -10.445 -11.805 1 92.12 216 MET A N 1
ATOM 1593 C CA . MET A 1 216 ? -13.219 -10.445 -12.844 1 92.12 216 MET A CA 1
ATOM 1594 C C . MET A 1 216 ? -13.82 -10.82 -14.195 1 92.12 216 MET A C 1
ATOM 1596 O O . MET A 1 216 ? -14.758 -11.617 -14.266 1 92.12 216 MET A O 1
ATOM 1600 N N . ASP A 1 217 ? -13.336 -10.18 -15.156 1 91.19 217 ASP A N 1
ATOM 1601 C CA . ASP A 1 217 ? -13.523 -10.602 -16.547 1 91.19 217 ASP A CA 1
ATOM 1602 C C . ASP A 1 217 ? -12.312 -11.383 -17.047 1 91.19 217 ASP A C 1
ATOM 1604 O O . ASP A 1 217 ? -11.375 -10.797 -17.594 1 91.19 217 ASP A O 1
ATOM 1608 N N . ALA A 1 218 ? -12.43 -12.664 -17.016 1 83.56 218 ALA A N 1
ATOM 1609 C CA . ALA A 1 218 ? -11.297 -13.539 -17.297 1 83.56 218 ALA A CA 1
ATOM 1610 C C . ALA A 1 218 ? -10.812 -13.359 -18.734 1 83.56 218 ALA A C 1
ATOM 1612 O O . ALA A 1 218 ? -9.609 -13.383 -19 1 83.56 218 ALA A O 1
ATOM 1613 N N . GLY A 1 219 ? -11.789 -13.266 -19.609 1 84.25 219 GLY A N 1
ATOM 1614 C CA . GLY A 1 219 ? -11.414 -13.07 -21 1 84.25 219 GLY A CA 1
ATOM 1615 C C . GLY A 1 219 ? -10.617 -11.805 -21.234 1 84.25 219 GLY A C 1
ATOM 1616 O O . GLY A 1 219 ? -9.594 -11.828 -21.938 1 84.25 219 GLY A O 1
ATOM 1617 N N . ARG A 1 220 ? -11.047 -10.766 -20.625 1 87.88 220 ARG A N 1
ATOM 1618 C CA . ARG A 1 220 ? -10.359 -9.484 -20.75 1 87.88 220 ARG A CA 1
ATOM 1619 C C . ARG A 1 220 ? -8.977 -9.547 -20.109 1 87.88 220 ARG A C 1
ATOM 1621 O O . ARG A 1 220 ? -8.016 -8.992 -20.656 1 87.88 220 ARG A O 1
ATOM 1628 N N . LEU A 1 221 ? -8.906 -10.18 -19.031 1 87.31 221 LEU A N 1
ATOM 1629 C CA . LEU A 1 221 ? -7.637 -10.289 -18.312 1 87.31 221 LEU A CA 1
ATOM 1630 C C . LEU A 1 221 ? -6.633 -11.109 -19.125 1 87.31 221 LEU A C 1
ATOM 1632 O O . LEU A 1 221 ? -5.465 -10.734 -19.234 1 87.31 221 LEU A O 1
ATOM 1636 N N . LYS A 1 222 ? -7.102 -12.188 -19.641 1 84.19 222 LYS A N 1
ATOM 1637 C CA . LYS A 1 222 ? -6.234 -13.039 -20.453 1 84.19 222 LYS A CA 1
ATOM 1638 C C . LYS A 1 222 ? -5.68 -12.273 -21.641 1 84.19 222 LYS A C 1
ATOM 1640 O O . LYS A 1 222 ? -4.477 -12.32 -21.922 1 84.19 222 LYS A O 1
ATOM 1645 N N . LYS A 1 223 ? -6.469 -11.562 -22.281 1 89.44 223 LYS A N 1
ATOM 1646 C CA . LYS A 1 223 ? -6.055 -10.766 -23.438 1 89.44 223 LYS A CA 1
ATOM 1647 C C . LYS A 1 223 ? -5.047 -9.695 -23.031 1 89.44 223 LYS A C 1
ATOM 1649 O O . LYS A 1 223 ? -4.082 -9.43 -23.75 1 89.44 223 LYS A O 1
ATOM 1654 N N . ALA A 1 224 ? -5.262 -9.156 -21.922 1 90.25 224 ALA A N 1
ATOM 1655 C CA . ALA A 1 224 ? -4.387 -8.086 -21.438 1 90.25 224 ALA A CA 1
ATOM 1656 C C . ALA A 1 224 ? -2.992 -8.625 -21.125 1 90.25 224 ALA A C 1
ATOM 1658 O O . ALA A 1 224 ? -1.99 -7.996 -21.469 1 90.25 224 ALA A O 1
ATOM 1659 N N . PHE A 1 225 ? -2.912 -9.719 -20.516 1 87.06 225 PHE A N 1
ATOM 1660 C CA . PHE A 1 225 ? -1.618 -10.297 -20.172 1 87.06 225 PHE A CA 1
ATOM 1661 C C . PHE A 1 225 ? -0.88 -10.742 -21.438 1 87.06 225 PHE A C 1
ATOM 1663 O O . PHE A 1 225 ? 0.342 -10.609 -21.531 1 87.06 225 PHE A O 1
ATOM 1670 N N . LEU A 1 226 ? -1.627 -11.281 -22.375 1 84 226 LEU A N 1
ATOM 1671 C CA . LEU A 1 226 ? -1.014 -11.641 -23.656 1 84 226 LEU A CA 1
ATOM 1672 C C . LEU A 1 226 ? -0.484 -10.414 -24.375 1 84 226 LEU A C 1
ATOM 1674 O O . LEU A 1 226 ? 0.562 -10.469 -25.031 1 84 226 LEU A O 1
ATOM 1678 N N . GLY A 1 227 ? -1.094 -9.359 -24.203 1 88.81 227 GLY A N 1
ATOM 1679 C CA . GLY A 1 227 ? -0.667 -8.102 -24.797 1 88.81 227 GLY A CA 1
ATOM 1680 C C . GLY A 1 227 ? 0.594 -7.543 -24.172 1 88.81 227 GLY A C 1
ATOM 1681 O O . GLY A 1 227 ? 1.384 -6.871 -24.844 1 88.81 227 GLY A O 1
ATOM 1682 N N . LEU A 1 228 ? 0.775 -7.77 -22.891 1 90.62 228 LEU A N 1
ATOM 1683 C CA . LEU A 1 228 ? 1.968 -7.305 -22.188 1 90.62 228 LEU A CA 1
ATOM 1684 C C . LEU A 1 228 ? 3.219 -7.98 -22.734 1 90.62 228 LEU A C 1
ATOM 1686 O O . LEU A 1 228 ? 4.305 -7.395 -22.719 1 90.62 228 LEU A O 1
ATOM 1690 N N . GLY A 1 229 ? 3.047 -9.203 -23.266 1 90.81 229 GLY A N 1
ATOM 1691 C CA . GLY A 1 229 ? 4.176 -9.953 -23.797 1 90.81 229 GLY A CA 1
ATOM 1692 C C . GLY A 1 229 ? 5.16 -10.383 -22.734 1 90.81 229 GLY A C 1
ATOM 1693 O O . GLY A 1 229 ? 4.82 -10.422 -21.547 1 90.81 229 GLY A O 1
ATOM 1694 N N . THR A 1 230 ? 6.414 -10.852 -23.172 1 94.88 230 THR A N 1
ATOM 1695 C CA . THR A 1 230 ? 7.398 -11.43 -22.266 1 94.88 230 THR A CA 1
ATOM 1696 C C . THR A 1 230 ? 8.688 -10.617 -22.281 1 94.88 230 THR A C 1
ATOM 1698 O O . THR A 1 230 ? 9.719 -11.062 -21.766 1 94.88 230 THR A O 1
ATOM 1701 N N . ALA A 1 231 ? 8.641 -9.406 -22.766 1 96.75 231 ALA A N 1
ATOM 1702 C CA . ALA A 1 231 ? 9.852 -8.617 -23 1 96.75 231 ALA A CA 1
ATOM 1703 C C . ALA A 1 231 ? 10.602 -8.383 -21.688 1 96.75 231 ALA A C 1
ATOM 1705 O O . ALA A 1 231 ? 11.836 -8.461 -21.656 1 96.75 231 ALA A O 1
ATOM 1706 N N . VAL A 1 232 ? 9.859 -8.07 -20.625 1 97.69 232 VAL A N 1
ATOM 1707 C CA . VAL A 1 232 ? 10.5 -7.758 -19.359 1 97.69 232 VAL A CA 1
ATOM 1708 C C . VAL A 1 232 ? 11.25 -8.984 -18.844 1 97.69 232 VAL A C 1
ATOM 1710 O O . VAL A 1 232 ? 12.328 -8.867 -18.25 1 97.69 232 VAL A O 1
ATOM 1713 N N . LEU A 1 233 ? 10.68 -10.188 -19.047 1 98.5 233 LEU A N 1
ATOM 1714 C CA . LEU A 1 233 ? 11.336 -11.422 -18.656 1 98.5 233 LEU A CA 1
ATOM 1715 C C . LEU A 1 233 ? 12.602 -11.656 -19.469 1 98.5 233 LEU A C 1
ATOM 1717 O O . LEU A 1 233 ? 13.672 -11.891 -18.906 1 98.5 233 LEU A O 1
ATOM 1721 N N . ASP A 1 234 ? 12.469 -11.5 -20.781 1 98.25 234 ASP A N 1
ATOM 1722 C CA . ASP A 1 234 ? 13.562 -11.734 -21.703 1 98.25 234 ASP A CA 1
ATOM 1723 C C . ASP A 1 234 ? 14.719 -10.773 -21.453 1 98.25 234 ASP A C 1
ATOM 1725 O O . ASP A 1 234 ? 15.883 -11.195 -21.391 1 98.25 234 ASP A O 1
ATOM 1729 N N . HIS A 1 235 ? 14.406 -9.531 -21.297 1 98.12 235 HIS A N 1
ATOM 1730 C CA . HIS A 1 235 ? 15.422 -8.508 -21.094 1 98.12 235 HIS A CA 1
ATOM 1731 C C . HIS A 1 235 ? 16.172 -8.719 -19.781 1 98.12 235 HIS A C 1
ATOM 1733 O O . HIS A 1 235 ? 17.375 -8.508 -19.703 1 98.12 235 HIS A O 1
ATOM 1739 N N . THR A 1 236 ? 15.414 -9.125 -18.75 1 98.5 236 THR A N 1
ATOM 1740 C CA . THR A 1 236 ? 16.031 -9.328 -17.453 1 98.5 236 THR A CA 1
ATOM 1741 C C . THR A 1 236 ? 17 -10.5 -17.484 1 98.5 236 THR A C 1
ATOM 1743 O O . THR A 1 236 ? 18.125 -10.391 -17 1 98.5 236 THR A O 1
ATOM 1746 N N . LEU A 1 237 ? 16.609 -11.617 -18.047 1 98.69 237 LEU A N 1
ATOM 1747 C CA . LEU A 1 237 ? 17.484 -12.781 -18.141 1 98.69 237 LEU A CA 1
ATOM 1748 C C . LEU A 1 237 ? 18.688 -12.492 -19.016 1 98.69 237 LEU A C 1
ATOM 1750 O O . LEU A 1 237 ? 19.828 -12.828 -18.672 1 98.69 237 LEU A O 1
ATOM 1754 N N . ALA A 1 238 ? 18.438 -11.836 -20.141 1 98.62 238 ALA A N 1
ATOM 1755 C CA . ALA A 1 238 ? 19.516 -11.477 -21.047 1 98.62 238 ALA A CA 1
ATOM 1756 C C . ALA A 1 238 ? 20.547 -10.578 -20.359 1 98.62 238 ALA A C 1
ATOM 1758 O O . ALA A 1 238 ? 21.75 -10.719 -20.578 1 98.62 238 ALA A O 1
ATOM 1759 N N . GLY A 1 239 ? 20.078 -9.648 -19.594 1 98.44 239 GLY A N 1
ATOM 1760 C CA . GLY A 1 239 ? 20.953 -8.75 -18.875 1 98.44 239 GLY A CA 1
ATOM 1761 C C . GLY A 1 239 ? 21.875 -9.461 -17.906 1 98.44 239 GLY A C 1
ATOM 1762 O O . GLY A 1 239 ? 22.953 -8.961 -17.594 1 98.44 239 GLY A O 1
ATOM 1763 N N . LEU A 1 240 ? 21.422 -10.594 -17.422 1 98.44 240 LEU A N 1
ATOM 1764 C CA . LEU A 1 240 ? 22.234 -11.391 -16.5 1 98.44 240 LEU A CA 1
ATOM 1765 C C . LEU A 1 240 ? 23.031 -12.445 -17.25 1 98.44 240 LEU A C 1
ATOM 1767 O O . LEU A 1 240 ? 23.797 -13.188 -16.641 1 98.44 240 LEU A O 1
ATOM 1771 N N . GLY A 1 241 ? 22.766 -12.531 -18.562 1 98.69 241 GLY A N 1
ATOM 1772 C CA . GLY A 1 241 ? 23.406 -13.586 -19.344 1 98.69 241 GLY A CA 1
ATOM 1773 C C . GLY A 1 241 ? 22.859 -14.969 -19.016 1 98.69 241 GLY A C 1
ATOM 1774 O O . GLY A 1 241 ? 23.609 -15.945 -19.047 1 98.69 241 GLY A O 1
ATOM 1775 N N . LEU A 1 242 ? 21.641 -15.031 -18.656 1 98.75 242 LEU A N 1
ATOM 1776 C CA . LEU A 1 242 ? 21.016 -16.281 -18.25 1 98.75 242 LEU A CA 1
ATOM 1777 C C . LEU A 1 242 ? 19.891 -16.672 -19.203 1 98.75 242 LEU A C 1
ATOM 1779 O O . LEU A 1 242 ? 19.359 -15.82 -19.922 1 98.75 242 LEU A O 1
ATOM 1783 N N . THR A 1 243 ? 19.625 -17.922 -19.266 1 98.56 243 THR A N 1
ATOM 1784 C CA . THR A 1 243 ? 18.391 -18.484 -19.828 1 98.56 243 THR A CA 1
ATOM 1785 C C . THR A 1 243 ? 17.625 -19.234 -18.75 1 98.56 243 THR A C 1
ATOM 1787 O O . THR A 1 243 ? 18.109 -19.406 -17.625 1 98.56 243 THR A O 1
ATOM 1790 N N . TRP A 1 244 ? 16.438 -19.609 -19.094 1 98.69 244 TRP A N 1
ATOM 1791 C CA . TRP A 1 244 ? 15.641 -20.391 -18.141 1 98.69 244 TRP A CA 1
ATOM 1792 C C . TRP A 1 244 ? 16.391 -21.656 -17.719 1 98.69 244 TRP A C 1
ATOM 1794 O O . TRP A 1 244 ? 16.219 -22.125 -16.594 1 98.69 244 TRP A O 1
ATOM 1804 N N . ALA A 1 245 ? 17.203 -22.25 -18.562 1 98.19 245 ALA A N 1
ATOM 1805 C CA . ALA A 1 245 ? 17.906 -23.5 -18.312 1 98.19 245 ALA A CA 1
ATOM 1806 C C . ALA A 1 245 ? 18.906 -23.344 -17.172 1 98.19 245 ALA A C 1
ATOM 1808 O O . ALA A 1 245 ? 19.266 -24.328 -16.516 1 98.19 245 ALA A O 1
ATOM 1809 N N . ASP A 1 246 ? 19.359 -22.156 -16.906 1 98.62 246 ASP A N 1
ATOM 1810 C CA . ASP A 1 246 ? 20.375 -21.891 -15.898 1 98.62 246 ASP A CA 1
ATOM 1811 C C . ASP A 1 246 ? 19.75 -21.844 -14.5 1 98.62 246 ASP A C 1
ATOM 1813 O O . ASP A 1 246 ? 20.469 -21.891 -13.5 1 98.62 246 ASP A O 1
ATOM 1817 N N . LEU A 1 247 ? 18.453 -21.781 -14.422 1 98.88 247 LEU A N 1
ATOM 1818 C CA . LEU A 1 247 ? 17.75 -21.656 -13.141 1 98.88 247 LEU A CA 1
ATOM 1819 C C . LEU A 1 247 ? 17.453 -23.031 -12.555 1 98.88 247 LEU A C 1
ATOM 1821 O O . LEU A 1 247 ? 17.109 -23.969 -13.289 1 98.88 247 LEU A O 1
ATOM 1825 N N . ALA A 1 248 ? 17.547 -23.094 -11.234 1 98.88 248 ALA A N 1
ATOM 1826 C CA . ALA A 1 248 ? 17.141 -24.328 -10.57 1 98.88 248 ALA A CA 1
ATOM 1827 C C . ALA A 1 248 ? 15.625 -24.516 -10.68 1 98.88 248 ALA A C 1
ATOM 1829 O O . ALA A 1 248 ? 15.156 -25.609 -11.023 1 98.88 248 ALA A O 1
ATOM 1830 N N . VAL A 1 249 ? 14.898 -23.5 -10.375 1 98.88 249 VAL A N 1
ATOM 1831 C CA . VAL A 1 249 ? 13.445 -23.516 -10.539 1 98.88 249 VAL A CA 1
ATOM 1832 C C . VAL A 1 249 ? 12.953 -22.125 -10.953 1 98.88 249 VAL A C 1
ATOM 1834 O O . VAL A 1 249 ? 13.672 -21.141 -10.789 1 98.88 249 VAL A O 1
ATOM 1837 N N . VAL A 1 250 ? 11.789 -22.094 -11.516 1 98.94 250 VAL A N 1
ATOM 1838 C CA . VAL A 1 250 ? 11.055 -20.891 -11.859 1 98.94 250 VAL A CA 1
ATOM 1839 C C . VAL A 1 250 ? 9.703 -20.875 -11.156 1 98.94 250 VAL A C 1
ATOM 1841 O O . VAL A 1 250 ? 8.836 -21.703 -11.461 1 98.94 250 VAL A O 1
ATOM 1844 N N . CYS A 1 251 ? 9.578 -20 -10.172 1 98.94 251 CYS A N 1
ATOM 1845 C CA . CYS A 1 251 ? 8.289 -19.781 -9.516 1 98.94 251 CYS A CA 1
ATOM 1846 C C . CYS A 1 251 ? 7.461 -18.75 -10.266 1 98.94 251 CYS A C 1
ATOM 1848 O O . CYS A 1 251 ? 7.926 -17.641 -10.531 1 98.94 251 CYS A O 1
ATOM 1850 N N . VAL A 1 252 ? 6.246 -19.109 -10.641 1 98.75 252 VAL A N 1
ATOM 1851 C CA . VAL A 1 252 ? 5.332 -18.25 -11.391 1 98.75 252 VAL A CA 1
ATOM 1852 C C . VAL A 1 252 ? 4.012 -18.109 -10.633 1 98.75 252 VAL A C 1
ATOM 1854 O O . VAL A 1 252 ? 3.465 -19.109 -10.148 1 98.75 252 VAL A O 1
ATOM 1857 N N . HIS A 1 253 ? 3.572 -16.875 -10.484 1 98 253 HIS A N 1
ATOM 1858 C CA . HIS A 1 253 ? 2.227 -16.734 -9.938 1 98 253 HIS A CA 1
ATOM 1859 C C . HIS A 1 253 ? 1.22 -17.562 -10.734 1 98 253 HIS A C 1
ATOM 1861 O O . HIS A 1 253 ? 1.212 -17.516 -11.961 1 98 253 HIS A O 1
ATOM 1867 N N . GLN A 1 254 ? 0.351 -18.266 -10.086 1 96.88 254 GLN A N 1
ATOM 1868 C CA . GLN A 1 254 ? -0.542 -19.25 -10.695 1 96.88 254 GLN A CA 1
ATOM 1869 C C . GLN A 1 254 ? -1.997 -18.969 -10.336 1 96.88 254 GLN A C 1
ATOM 1871 O O . GLN A 1 254 ? -2.379 -19.047 -9.164 1 96.88 254 GLN A O 1
ATOM 1876 N N . VAL A 1 255 ? -2.822 -18.703 -11.352 1 94.56 255 VAL A N 1
ATOM 1877 C CA . VAL A 1 255 ? -4.25 -18.5 -11.133 1 94.56 255 VAL A CA 1
ATOM 1878 C C . VAL A 1 255 ? -5.012 -19.797 -11.391 1 94.56 255 VAL A C 1
ATOM 1880 O O . VAL A 1 255 ? -6.082 -20.016 -10.82 1 94.56 255 VAL A O 1
ATOM 1883 N N . SER A 1 256 ? -4.605 -20.531 -12.367 1 95.75 256 SER A N 1
ATOM 1884 C CA . SER A 1 256 ? -5.117 -21.844 -12.758 1 95.75 256 SER A CA 1
ATOM 1885 C C . SER A 1 256 ? -4.07 -22.641 -13.523 1 95.75 256 SER A C 1
ATOM 1887 O O . SER A 1 256 ? -3.074 -22.078 -13.992 1 95.75 256 SER A O 1
ATOM 1889 N N . ARG A 1 257 ? -4.293 -23.922 -13.555 1 96.81 257 ARG A N 1
ATOM 1890 C CA . ARG A 1 257 ? -3.32 -24.766 -14.227 1 96.81 257 ARG A CA 1
ATOM 1891 C C . ARG A 1 257 ? -3.287 -24.484 -15.727 1 96.81 257 ARG A C 1
ATOM 1893 O O . ARG A 1 257 ? -2.213 -24.312 -16.312 1 96.81 257 ARG A O 1
ATOM 1900 N N . PRO A 1 258 ? -4.426 -24.359 -16.406 1 95.38 258 PRO A N 1
ATOM 1901 C CA . PRO A 1 258 ? -4.387 -24.062 -17.844 1 95.38 258 PRO A CA 1
ATOM 1902 C C . PRO A 1 258 ? -3.693 -22.75 -18.156 1 95.38 258 PRO A C 1
ATOM 1904 O O . PRO A 1 258 ? -2.936 -22.656 -19.125 1 95.38 258 PRO A O 1
ATOM 1907 N N . TYR A 1 259 ? -3.941 -21.781 -17.328 1 93.5 259 TYR A N 1
ATOM 1908 C CA . TYR A 1 259 ? -3.297 -20.5 -17.562 1 93.5 259 TYR A CA 1
ATOM 1909 C C . TYR A 1 259 ? -1.789 -20.594 -17.359 1 93.5 259 TYR A C 1
ATOM 1911 O O . TYR A 1 259 ? -1.019 -19.984 -18.109 1 93.5 259 TYR A O 1
ATOM 1919 N N . LEU A 1 260 ? -1.379 -21.312 -16.359 1 96.12 260 LEU A N 1
ATOM 1920 C CA . LEU A 1 260 ? 0.047 -21.516 -16.125 1 96.12 260 LEU A CA 1
ATOM 1921 C C . LEU A 1 260 ? 0.707 -22.141 -17.344 1 96.12 260 LEU A C 1
ATOM 1923 O O . LEU A 1 260 ? 1.795 -21.734 -17.766 1 96.12 260 LEU A O 1
ATOM 1927 N N . ASP A 1 261 ? 0.07 -23.141 -17.922 1 96.31 261 ASP A N 1
ATOM 1928 C CA . ASP A 1 261 ? 0.616 -23.844 -19.078 1 96.31 261 ASP A CA 1
ATOM 1929 C C . ASP A 1 261 ? 0.761 -22.906 -20.281 1 96.31 261 ASP A C 1
ATOM 1931 O O . ASP A 1 261 ? 1.777 -22.938 -20.969 1 96.31 261 ASP A O 1
ATOM 1935 N N . VAL A 1 262 ? -0.248 -22.094 -20.469 1 94.19 262 VAL A N 1
ATOM 1936 C CA . VAL A 1 262 ? -0.215 -21.125 -21.562 1 94.19 262 VAL A CA 1
ATOM 1937 C C . VAL A 1 262 ? 0.918 -20.141 -21.328 1 94.19 262 VAL A C 1
ATOM 1939 O O . VAL A 1 262 ? 1.674 -19.828 -22.266 1 94.19 262 VAL A O 1
ATOM 1942 N N . PHE A 1 263 ? 1.022 -19.672 -20.141 1 95.25 263 PHE A N 1
ATOM 1943 C CA . PHE A 1 263 ? 2.07 -18.703 -19.812 1 95.25 263 PHE A CA 1
ATOM 1944 C C . PHE A 1 263 ? 3.449 -19.312 -20.047 1 95.25 263 PHE A C 1
ATOM 1946 O O . PHE A 1 263 ? 4.316 -18.688 -20.672 1 95.25 263 PHE A O 1
ATOM 1953 N N . ALA A 1 264 ? 3.666 -20.469 -19.469 1 96.88 264 ALA A N 1
ATOM 1954 C CA . ALA A 1 264 ? 4.961 -21.141 -19.562 1 96.88 264 ALA A CA 1
ATOM 1955 C C . ALA A 1 264 ? 5.363 -21.344 -21.016 1 96.88 264 ALA A C 1
ATOM 1957 O O . ALA A 1 264 ? 6.52 -21.125 -21.391 1 96.88 264 ALA A O 1
ATOM 1958 N N . GLU A 1 265 ? 4.414 -21.75 -21.797 1 96.75 265 GLU A N 1
ATOM 1959 C CA . GLU A 1 265 ? 4.668 -21.969 -23.219 1 96.75 265 GLU A CA 1
ATOM 1960 C C . GLU A 1 265 ? 5.078 -20.656 -23.906 1 96.75 265 GLU A C 1
ATOM 1962 O O . GLU A 1 265 ? 6.066 -20.625 -24.641 1 96.75 265 GLU A O 1
ATOM 1967 N N . ARG A 1 266 ? 4.434 -19.641 -23.656 1 95.75 266 ARG A N 1
ATOM 1968 C CA . ARG A 1 266 ? 4.684 -18.344 -24.297 1 95.75 266 ARG A CA 1
ATOM 1969 C C . ARG A 1 266 ? 6.012 -17.766 -23.828 1 95.75 266 ARG A C 1
ATOM 1971 O O . ARG A 1 266 ? 6.746 -17.172 -24.625 1 95.75 266 ARG A O 1
ATOM 1978 N N . ALA A 1 267 ? 6.273 -17.922 -22.531 1 97 267 ALA A N 1
ATOM 1979 C CA . ALA A 1 267 ? 7.492 -17.359 -21.953 1 97 267 ALA A CA 1
ATOM 1980 C C . ALA A 1 267 ? 8.695 -18.25 -22.234 1 97 267 ALA A C 1
ATOM 1982 O O . ALA A 1 267 ? 9.844 -17.828 -22.078 1 97 267 ALA A O 1
ATOM 1983 N N . GLY A 1 268 ? 8.43 -19.453 -22.641 1 97.81 268 GLY A N 1
ATOM 1984 C CA . GLY A 1 268 ? 9.5 -20.406 -22.938 1 97.81 268 GLY A CA 1
ATOM 1985 C C . GLY A 1 268 ? 10.062 -21.062 -21.703 1 97.81 268 GLY A C 1
ATOM 1986 O O . GLY A 1 268 ? 11.203 -21.547 -21.719 1 97.81 268 GLY A O 1
ATOM 1987 N N . VAL A 1 269 ? 9.352 -21.078 -20.625 1 98.5 269 VAL A N 1
ATOM 1988 C CA . VAL A 1 269 ? 9.812 -21.734 -19.391 1 98.5 269 VAL A CA 1
ATOM 1989 C C . VAL A 1 269 ? 9.672 -23.234 -19.516 1 98.5 269 VAL A C 1
ATOM 1991 O O . VAL A 1 269 ? 8.57 -23.75 -19.75 1 98.5 269 VAL A O 1
ATOM 1994 N N . PRO A 1 270 ? 10.742 -24 -19.391 1 98.19 270 PRO A N 1
ATOM 1995 C CA . PRO A 1 270 ? 10.609 -25.453 -19.406 1 98.19 270 PRO A CA 1
ATOM 1996 C C . PRO A 1 270 ? 9.711 -25.984 -18.297 1 98.19 270 PRO A C 1
ATOM 1998 O O . PRO A 1 270 ? 9.859 -25.578 -17.141 1 98.19 270 PRO A O 1
ATOM 2001 N N . PRO A 1 271 ? 8.828 -26.859 -18.625 1 97.5 271 PRO A N 1
ATOM 2002 C CA . PRO A 1 271 ? 7.883 -27.359 -17.625 1 97.5 271 PRO A CA 1
ATOM 2003 C C . PRO A 1 271 ? 8.57 -27.953 -16.406 1 97.5 271 PRO A C 1
ATOM 2005 O O . PRO A 1 271 ? 8.055 -27.859 -15.281 1 97.5 271 PRO A O 1
ATOM 2008 N N . GLU A 1 272 ? 9.695 -28.578 -16.578 1 97.69 272 GLU A N 1
ATOM 2009 C CA . GLU A 1 272 ? 10.375 -29.25 -15.477 1 97.69 272 GLU A CA 1
ATOM 2010 C C . GLU A 1 272 ? 10.961 -28.25 -14.484 1 97.69 272 GLU A C 1
ATOM 2012 O O . GLU A 1 272 ? 11.328 -28.625 -13.367 1 97.69 272 GLU A O 1
ATOM 2017 N N . LYS A 1 273 ? 11.094 -26.969 -14.875 1 98.69 273 LYS A N 1
ATOM 2018 C CA . LYS A 1 273 ? 11.609 -25.922 -13.992 1 98.69 273 LYS A CA 1
ATOM 2019 C C . LYS A 1 273 ? 10.5 -25.344 -13.125 1 98.69 273 LYS A C 1
ATOM 2021 O O . LYS A 1 273 ? 10.781 -24.688 -12.117 1 98.69 273 LYS A O 1
ATOM 2026 N N . LEU A 1 274 ? 9.281 -25.562 -13.516 1 98.81 274 LEU A N 1
ATOM 2027 C CA . LEU A 1 274 ? 8.148 -24.969 -12.805 1 98.81 274 LEU A CA 1
ATOM 2028 C C . LEU A 1 274 ? 7.922 -25.656 -11.469 1 98.81 274 LEU A C 1
ATOM 2030 O O . LEU A 1 274 ? 8.125 -26.875 -11.344 1 98.81 274 LEU A O 1
ATOM 2034 N N . VAL A 1 275 ? 7.539 -24.891 -10.5 1 98.81 275 VAL A N 1
ATOM 2035 C CA . VAL A 1 275 ? 7.035 -25.391 -9.227 1 98.81 275 VAL A CA 1
ATOM 2036 C C . VAL A 1 275 ? 5.52 -25.219 -9.172 1 98.81 275 VAL A C 1
ATOM 2038 O O . VAL A 1 275 ? 5.02 -24.125 -8.914 1 98.81 275 VAL A O 1
ATOM 2041 N N . VAL A 1 276 ? 4.805 -26.297 -9.344 1 98.69 276 VAL A N 1
ATOM 2042 C CA . VAL A 1 276 ? 3.355 -26.219 -9.508 1 98.69 276 VAL A CA 1
ATOM 2043 C C . VAL A 1 276 ? 2.67 -26.5 -8.172 1 98.69 276 VAL A C 1
ATOM 2045 O O . VAL A 1 276 ? 2.83 -27.578 -7.594 1 98.69 276 VAL A O 1
ATOM 2048 N N . THR A 1 277 ? 1.928 -25.5 -7.703 1 98.56 277 THR A N 1
ATOM 2049 C CA . THR A 1 277 ? 1.252 -25.656 -6.418 1 98.56 277 THR A CA 1
ATOM 2050 C C . THR A 1 277 ? -0.245 -25.406 -6.562 1 98.56 277 THR A C 1
ATOM 2052 O O . THR A 1 277 ? -1.027 -25.75 -5.672 1 98.56 277 THR A O 1
ATOM 2055 N N . VAL A 1 278 ? -0.717 -24.859 -7.645 1 98.44 278 VAL A N 1
ATOM 2056 C CA . VAL A 1 278 ? -2.043 -24.266 -7.777 1 98.44 278 VAL A CA 1
ATOM 2057 C C . VAL A 1 278 ? -3.109 -25.359 -7.664 1 98.44 278 VAL A C 1
ATOM 2059 O O . VAL A 1 278 ? -4.199 -25.109 -7.141 1 98.44 278 VAL A O 1
ATOM 2062 N N . GLY A 1 279 ? -2.877 -26.531 -8.109 1 98.12 279 GLY A N 1
ATOM 2063 C CA . GLY A 1 279 ? -3.854 -27.609 -8.062 1 98.12 279 GLY A CA 1
ATOM 2064 C C . GLY A 1 279 ? -4.27 -27.984 -6.652 1 98.12 279 GLY A C 1
ATOM 2065 O O . GLY A 1 279 ? -5.461 -28.141 -6.371 1 98.12 279 GLY A O 1
ATOM 2066 N N . GLU A 1 280 ? -3.311 -28.031 -5.746 1 96.94 280 GLU A N 1
ATOM 2067 C CA . GLU A 1 280 ? -3.568 -28.516 -4.395 1 96.94 280 GLU A CA 1
ATOM 2068 C C . GLU A 1 280 ? -3.781 -27.344 -3.426 1 96.94 280 GLU A C 1
ATOM 2070 O O . GLU A 1 280 ? -4.398 -27.516 -2.371 1 96.94 280 GLU A O 1
ATOM 2075 N N . HIS A 1 281 ? -3.279 -26.188 -3.82 1 98.12 281 HIS A N 1
ATOM 2076 C CA . HIS A 1 281 ? -3.295 -25.094 -2.842 1 98.12 281 HIS A CA 1
ATOM 2077 C C . HIS A 1 281 ? -4.117 -23.922 -3.34 1 98.12 281 HIS A C 1
ATOM 2079 O O . HIS A 1 281 ? -4.367 -22.969 -2.592 1 98.12 281 HIS A O 1
ATOM 2085 N N . GLY A 1 282 ? -4.578 -23.969 -4.582 1 98.25 282 GLY A N 1
ATOM 2086 C CA . GLY A 1 282 ? -5.336 -22.844 -5.133 1 98.25 282 GLY A CA 1
ATOM 2087 C C . GLY A 1 282 ? -4.488 -21.609 -5.379 1 98.25 282 GLY A C 1
ATOM 2088 O O . GLY A 1 282 ? -3.256 -21.703 -5.398 1 98.25 282 GLY A O 1
ATOM 2089 N N . ASN A 1 283 ? -5.145 -20.516 -5.754 1 97.88 283 ASN A N 1
ATOM 2090 C CA . ASN A 1 283 ? -4.527 -19.219 -6.008 1 97.88 283 ASN A CA 1
ATOM 2091 C C . ASN A 1 283 ? -4.301 -18.453 -4.711 1 97.88 283 ASN A C 1
ATOM 2093 O O . ASN A 1 283 ? -5.242 -17.875 -4.152 1 97.88 283 ASN A O 1
ATOM 2097 N N . MET A 1 284 ? -3.082 -18.359 -4.336 1 98.56 284 MET A N 1
ATOM 2098 C CA . MET A 1 284 ? -2.746 -17.734 -3.057 1 98.56 284 MET A CA 1
ATOM 2099 C C . MET A 1 284 ? -2.248 -16.312 -3.256 1 98.56 284 MET A C 1
ATOM 2101 O O . MET A 1 284 ? -1.491 -15.797 -2.432 1 98.56 284 MET A O 1
ATOM 2105 N N . ALA A 1 285 ? -2.568 -15.727 -4.371 1 97.88 285 ALA A N 1
ATOM 2106 C CA . ALA A 1 285 ? -2.23 -14.344 -4.707 1 97.88 285 ALA A CA 1
ATOM 2107 C C . ALA A 1 285 ? -0.744 -14.078 -4.496 1 97.88 285 ALA A C 1
ATOM 2109 O O . ALA A 1 285 ? 0.106 -14.789 -5.027 1 97.88 285 ALA A O 1
ATOM 2110 N N . SER A 1 286 ? -0.386 -13.062 -3.684 1 98.38 286 SER A N 1
ATOM 2111 C CA . SER A 1 286 ? 1.009 -12.656 -3.555 1 98.38 286 SER A CA 1
ATOM 2112 C C . SER A 1 286 ? 1.821 -13.695 -2.789 1 98.38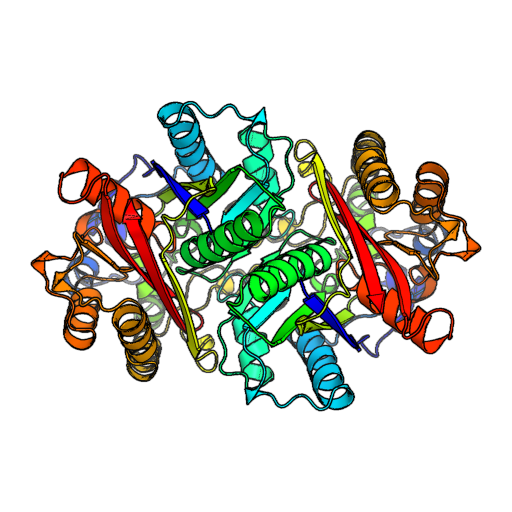 286 SER A C 1
ATOM 2114 O O . SER A 1 286 ? 3.049 -13.727 -2.889 1 98.38 286 SER A O 1
ATOM 2116 N N . ALA A 1 287 ? 1.182 -14.539 -2.029 1 98.81 287 ALA A N 1
ATOM 2117 C CA . ALA A 1 287 ? 1.876 -15.539 -1.226 1 98.81 287 ALA A CA 1
ATOM 2118 C C . ALA A 1 287 ? 2.268 -16.75 -2.072 1 98.81 287 ALA A C 1
ATOM 2120 O O . ALA A 1 287 ? 3.055 -17.594 -1.634 1 98.81 287 ALA A O 1
ATOM 2121 N N . SER A 1 288 ? 1.799 -16.812 -3.324 1 98.56 288 SER A N 1
ATOM 2122 C CA . SER A 1 288 ? 2.043 -17.969 -4.184 1 98.56 288 SER A CA 1
ATOM 2123 C C . SER A 1 288 ? 3.535 -18.172 -4.418 1 98.56 288 SER A C 1
ATOM 2125 O O . SER A 1 288 ? 4.023 -19.297 -4.383 1 98.56 288 SER A O 1
ATOM 2127 N N . LEU A 1 289 ? 4.27 -17.078 -4.633 1 98.94 289 LEU A N 1
ATOM 2128 C CA . LEU A 1 289 ? 5.68 -17.203 -4.98 1 98.94 289 LEU A CA 1
ATOM 2129 C C . LEU A 1 289 ? 6.496 -17.703 -3.797 1 98.94 289 LEU A C 1
ATOM 2131 O O . LEU A 1 289 ? 7.266 -18.656 -3.928 1 98.94 289 LEU A O 1
ATOM 2135 N N . PRO A 1 290 ? 6.285 -17.125 -2.582 1 98.94 290 PRO A N 1
ATOM 2136 C CA . PRO A 1 290 ? 6.988 -17.688 -1.428 1 98.94 290 PRO A CA 1
ATOM 2137 C C . PRO A 1 290 ? 6.629 -19.156 -1.17 1 98.94 290 PRO A C 1
ATOM 2139 O O . PRO A 1 290 ? 7.492 -19.953 -0.797 1 98.94 290 PRO A O 1
ATOM 2142 N N . VAL A 1 291 ? 5.344 -19.531 -1.324 1 98.94 291 VAL A N 1
ATOM 2143 C CA . VAL A 1 291 ? 4.93 -20.906 -1.103 1 98.94 291 VAL A CA 1
ATOM 2144 C C . VAL A 1 291 ? 5.652 -21.828 -2.086 1 98.94 291 VAL A C 1
ATOM 2146 O O . VAL A 1 291 ? 6.129 -22.906 -1.708 1 98.94 291 VAL A O 1
ATOM 2149 N N . GLN A 1 292 ? 5.719 -21.422 -3.355 1 98.94 292 GLN A N 1
ATOM 2150 C CA . GLN A 1 292 ? 6.434 -22.203 -4.359 1 98.94 292 GLN A CA 1
ATOM 2151 C C . GLN A 1 292 ? 7.914 -22.328 -4.008 1 98.94 292 GLN A C 1
ATOM 2153 O O . GLN A 1 292 ? 8.508 -23.391 -4.156 1 98.94 292 GLN A O 1
ATOM 2158 N N . LEU A 1 293 ? 8.508 -21.234 -3.545 1 98.94 293 LEU A N 1
ATOM 2159 C CA . LEU A 1 293 ? 9.922 -21.25 -3.189 1 98.94 293 LEU A CA 1
ATOM 2160 C C . LEU A 1 293 ? 10.188 -22.219 -2.049 1 98.94 293 LEU A C 1
ATOM 2162 O O . LEU A 1 293 ? 11.117 -23.031 -2.125 1 98.94 293 LEU A O 1
ATOM 2166 N N . VAL A 1 294 ? 9.391 -22.156 -0.984 1 98.88 294 VAL A N 1
ATOM 2167 C CA . VAL A 1 294 ? 9.531 -23.062 0.15 1 98.88 294 VAL A CA 1
ATOM 2168 C C . VAL A 1 294 ? 9.336 -24.516 -0.312 1 98.88 294 VAL A C 1
ATOM 2170 O O . VAL A 1 294 ? 10.078 -25.406 0.095 1 98.88 294 VAL A O 1
ATOM 2173 N N . THR A 1 295 ? 8.32 -24.719 -1.147 1 98.81 295 THR A N 1
ATOM 2174 C CA . THR A 1 295 ? 8.055 -26.047 -1.687 1 98.81 295 THR A CA 1
ATOM 2175 C C . THR A 1 295 ? 9.273 -26.578 -2.432 1 98.81 295 THR A C 1
ATOM 2177 O O . THR A 1 295 ? 9.672 -27.734 -2.236 1 98.81 295 THR A O 1
ATOM 2180 N N . ALA A 1 296 ? 9.859 -25.75 -3.289 1 98.88 296 ALA A N 1
ATOM 2181 C CA . ALA A 1 296 ? 11.031 -26.156 -4.062 1 98.88 296 ALA A CA 1
ATOM 2182 C C . ALA A 1 296 ? 12.188 -26.531 -3.143 1 98.88 296 ALA A C 1
ATOM 2184 O O . ALA A 1 296 ? 12.883 -27.531 -3.383 1 98.88 296 ALA A O 1
ATOM 2185 N N . ILE A 1 297 ? 12.414 -25.766 -2.117 1 98.56 297 ILE A N 1
ATOM 2186 C CA . ILE A 1 297 ? 13.5 -26 -1.174 1 98.56 297 ILE A CA 1
ATOM 2187 C C . ILE A 1 297 ? 13.25 -27.312 -0.427 1 98.56 297 ILE A C 1
ATOM 2189 O O . ILE A 1 297 ? 14.156 -28.141 -0.303 1 98.56 297 ILE A O 1
ATOM 2193 N N . GLU A 1 298 ? 12.062 -27.484 0.046 1 98.19 298 GLU A N 1
ATOM 2194 C CA . GLU A 1 298 ? 11.711 -28.672 0.811 1 98.19 298 GLU A CA 1
ATOM 2195 C C . GLU A 1 298 ? 11.844 -29.938 -0.039 1 98.19 298 GLU A C 1
ATOM 2197 O O . GLU A 1 298 ? 12.203 -31 0.469 1 98.19 298 GLU A O 1
ATOM 2202 N N . LEU A 1 299 ? 11.562 -29.828 -1.318 1 98.19 299 LEU A N 1
ATOM 2203 C CA . LEU A 1 299 ? 11.633 -30.953 -2.229 1 98.19 299 LEU A CA 1
ATOM 2204 C C . LEU A 1 299 ? 13.062 -31.188 -2.715 1 98.19 299 LEU A C 1
ATOM 2206 O O . LEU A 1 299 ? 13.328 -32.125 -3.463 1 98.19 299 LEU A O 1
ATOM 2210 N N . GLY A 1 300 ? 14 -30.297 -2.365 1 98.38 300 GLY A N 1
ATOM 2211 C CA . GLY A 1 300 ? 15.398 -30.422 -2.762 1 98.38 300 GLY A CA 1
ATOM 2212 C C . GLY A 1 300 ? 15.656 -29.953 -4.184 1 98.38 300 GLY A C 1
ATOM 2213 O O . GLY A 1 300 ? 16.703 -30.25 -4.758 1 98.38 300 GLY A O 1
ATOM 2214 N N . ARG A 1 301 ? 14.734 -29.219 -4.773 1 98.69 301 ARG A N 1
ATOM 2215 C CA . ARG A 1 301 ? 14.875 -28.75 -6.148 1 98.69 301 ARG A CA 1
ATOM 2216 C C . ARG A 1 301 ? 15.672 -27.453 -6.203 1 98.69 301 ARG A C 1
ATOM 2218 O O . ARG A 1 301 ? 16.141 -27.047 -7.27 1 98.69 301 ARG A O 1
ATOM 2225 N N . ALA A 1 302 ? 15.797 -26.781 -5.094 1 98.38 302 ALA A N 1
ATOM 2226 C CA . ALA A 1 302 ? 16.594 -25.578 -4.957 1 98.38 302 ALA A CA 1
ATOM 2227 C C . ALA A 1 302 ? 17.234 -25.484 -3.574 1 98.38 302 ALA A C 1
ATOM 2229 O O . ALA A 1 302 ? 16.656 -25.953 -2.586 1 98.38 302 ALA A O 1
ATOM 2230 N N . GLY A 1 303 ? 18.359 -24.859 -3.514 1 97 303 GLY A N 1
ATOM 2231 C CA . GLY A 1 303 ? 19.078 -24.688 -2.266 1 97 303 GLY A CA 1
ATOM 2232 C C . GLY A 1 303 ? 20.109 -23.578 -2.334 1 97 303 GLY A C 1
ATOM 2233 O O . GLY A 1 303 ? 20.156 -22.812 -3.305 1 97 303 GLY A O 1
ATOM 2234 N N . PRO A 1 304 ? 20.953 -23.516 -1.247 1 96.62 304 PRO A N 1
ATOM 2235 C CA . PRO A 1 304 ? 21.953 -22.453 -1.192 1 96.62 304 PRO A CA 1
ATOM 2236 C C . PRO A 1 304 ? 22.828 -22.391 -2.438 1 96.62 304 PRO A C 1
ATOM 2238 O O . PRO A 1 304 ? 23.406 -23.406 -2.84 1 96.62 304 PRO A O 1
ATOM 2241 N N . GLY A 1 305 ? 22.906 -21.219 -3.055 1 97.81 305 GLY A N 1
ATOM 2242 C CA . GLY A 1 305 ? 23.75 -21 -4.223 1 97.81 305 GLY A CA 1
ATOM 2243 C C . GLY A 1 305 ? 22.984 -21.125 -5.531 1 97.81 305 GLY A C 1
ATOM 2244 O O . GLY A 1 305 ? 23.453 -20.641 -6.566 1 97.81 305 GLY A O 1
ATOM 2245 N N . ASP A 1 306 ? 21.891 -21.75 -5.566 1 98.69 306 ASP A N 1
ATOM 2246 C CA . ASP A 1 306 ? 21.109 -21.953 -6.781 1 98.69 306 ASP A CA 1
ATOM 2247 C C . ASP A 1 306 ? 20.422 -20.656 -7.219 1 98.69 306 ASP A C 1
ATOM 2249 O O . ASP A 1 306 ? 20.078 -19.812 -6.383 1 98.69 306 ASP A O 1
ATOM 2253 N N . LEU A 1 307 ? 20.266 -20.5 -8.531 1 98.88 307 LEU A N 1
ATOM 2254 C CA . LEU A 1 307 ? 19.531 -19.391 -9.109 1 98.88 307 LEU A CA 1
ATOM 2255 C C . LEU A 1 307 ? 18.047 -19.734 -9.242 1 98.88 307 LEU A C 1
ATOM 2257 O O . LEU A 1 307 ? 17.703 -20.828 -9.695 1 98.88 307 LEU A O 1
ATOM 2261 N N . VAL A 1 308 ? 17.219 -18.812 -8.805 1 98.88 308 VAL A N 1
ATOM 2262 C CA . VAL A 1 308 ? 15.773 -18.969 -8.867 1 98.88 308 VAL A CA 1
ATOM 2263 C C . VAL A 1 308 ? 15.148 -17.703 -9.477 1 98.88 308 VAL A C 1
ATOM 2265 O O . VAL A 1 308 ? 15.602 -16.594 -9.203 1 98.88 308 VAL A O 1
ATOM 2268 N N . ALA A 1 309 ? 14.156 -17.891 -10.336 1 98.94 309 ALA A N 1
ATOM 2269 C CA . ALA A 1 309 ? 13.359 -16.766 -10.805 1 98.94 309 ALA A CA 1
ATOM 2270 C C . ALA A 1 309 ? 11.977 -16.75 -10.148 1 98.94 309 ALA A C 1
ATOM 2272 O O . ALA A 1 309 ? 11.352 -17.812 -9.992 1 98.94 309 ALA A O 1
ATOM 2273 N N . LEU A 1 310 ? 11.586 -15.641 -9.672 1 98.94 310 LEU A N 1
ATOM 2274 C CA . LEU A 1 310 ? 10.234 -15.352 -9.211 1 98.94 310 LEU A CA 1
ATOM 2275 C C . LEU A 1 310 ? 9.5 -14.461 -10.203 1 98.94 310 LEU A C 1
ATOM 2277 O O . LEU A 1 310 ? 9.906 -13.32 -10.445 1 98.94 310 LEU A O 1
ATOM 2281 N N . VAL A 1 311 ? 8.43 -14.977 -10.766 1 98.88 311 VAL A N 1
ATOM 2282 C CA . VAL A 1 311 ? 7.684 -14.258 -11.797 1 98.88 311 VAL A CA 1
ATOM 2283 C C . VAL A 1 311 ? 6.27 -13.961 -11.305 1 98.88 311 VAL A C 1
ATOM 2285 O O . VAL A 1 311 ? 5.512 -14.883 -10.984 1 98.88 311 VAL A O 1
ATOM 2288 N N . GLY A 1 312 ? 5.996 -12.656 -11.25 1 98.19 312 GLY A N 1
ATOM 2289 C CA . GLY A 1 312 ? 4.688 -12.234 -10.789 1 98.19 312 GLY A CA 1
ATOM 2290 C C . GLY A 1 312 ? 3.771 -11.781 -11.914 1 98.19 312 GLY A C 1
ATOM 2291 O O . GLY A 1 312 ? 4.227 -11.18 -12.891 1 98.19 312 GLY A O 1
ATOM 2292 N N . LEU A 1 313 ? 2.494 -12.07 -11.805 1 96.38 313 LEU A N 1
ATOM 2293 C CA . LEU A 1 313 ? 1.364 -11.594 -12.602 1 96.38 313 LEU A CA 1
ATOM 2294 C C . LEU A 1 313 ? 0.263 -11.047 -11.703 1 96.38 313 LEU A C 1
ATOM 2296 O O . LEU A 1 313 ? -0.166 -11.711 -10.758 1 96.38 313 LEU A O 1
ATOM 2300 N N . ALA A 1 314 ? -0.154 -9.875 -11.992 1 96 314 ALA A N 1
ATOM 2301 C CA . ALA A 1 314 ? -1.084 -9.273 -11.031 1 96 314 ALA A CA 1
ATOM 2302 C C . ALA A 1 314 ? -2.178 -8.492 -11.75 1 96 314 ALA A C 1
ATOM 2304 O O . ALA A 1 314 ? -1.931 -7.883 -12.789 1 96 314 ALA A O 1
ATOM 2305 N N . GLY A 1 315 ? -3.381 -8.508 -11.016 1 93.12 315 GLY A N 1
ATOM 2306 C CA . GLY A 1 315 ? -4.453 -7.641 -11.469 1 93.12 315 GLY A CA 1
ATOM 2307 C C . GLY A 1 315 ? -4.043 -6.184 -11.57 1 93.12 315 GLY A C 1
ATOM 2308 O O . GLY A 1 315 ? -3.102 -5.754 -10.898 1 93.12 315 GLY A O 1
ATOM 2309 N N . GLY A 1 316 ? -4.867 -5.262 -12.211 1 95.75 316 GLY A N 1
ATOM 2310 C CA . GLY A 1 316 ? -4.379 -3.998 -12.75 1 95.75 316 GLY A CA 1
ATOM 2311 C C . GLY A 1 316 ? -3.586 -4.16 -14.031 1 95.75 316 GLY A C 1
ATOM 2312 O O . GLY A 1 316 ? -3.674 -3.322 -14.93 1 95.75 316 GLY A O 1
ATOM 2313 N N . VAL A 1 317 ? -3.111 -5.254 -14.133 1 96.69 317 VAL A N 1
ATOM 2314 C CA . VAL A 1 317 ? -2.34 -5.984 -15.133 1 96.69 317 VAL A CA 1
ATOM 2315 C C . VAL A 1 317 ? -0.875 -5.559 -15.07 1 96.69 317 VAL A C 1
ATOM 2317 O O . VAL A 1 317 ? -0.533 -4.434 -15.438 1 96.69 317 VAL A O 1
ATOM 2320 N N . SER A 1 318 ? -0.073 -6.258 -14.484 1 97.88 318 SER A N 1
ATOM 2321 C CA . SER A 1 318 ? 1.359 -6.012 -14.352 1 97.88 318 SER A CA 1
ATOM 2322 C C . SER A 1 318 ? 2.139 -7.32 -14.281 1 97.88 318 SER A C 1
ATOM 2324 O O . SER A 1 318 ? 1.589 -8.359 -13.914 1 97.88 318 SER A O 1
ATOM 2326 N N . LEU A 1 319 ? 3.287 -7.27 -14.773 1 98 319 LEU A N 1
ATOM 2327 C CA . LEU A 1 319 ? 4.23 -8.383 -14.789 1 98 319 LEU A CA 1
ATOM 2328 C C . LEU A 1 319 ? 5.535 -7.996 -14.102 1 98 319 LEU A C 1
ATOM 2330 O O . LEU A 1 319 ? 6.016 -6.871 -14.266 1 98 319 LEU A O 1
ATOM 2334 N N . GLY A 1 320 ? 6.047 -8.883 -13.242 1 98.31 320 GLY A N 1
ATOM 2335 C CA . GLY A 1 320 ? 7.328 -8.68 -12.586 1 98.31 320 GLY A CA 1
ATOM 2336 C C . GLY A 1 320 ? 8.211 -9.914 -12.594 1 98.31 320 GLY A C 1
ATOM 2337 O O . GLY A 1 320 ? 7.711 -11.039 -12.703 1 98.31 320 GLY A O 1
ATOM 2338 N N . ILE A 1 321 ? 9.516 -9.703 -12.531 1 98.88 321 ILE A N 1
ATOM 2339 C CA . ILE A 1 321 ? 10.469 -10.797 -12.398 1 98.88 321 ILE A CA 1
ATOM 2340 C C . ILE A 1 321 ? 11.578 -10.398 -11.438 1 98.88 321 ILE A C 1
ATOM 2342 O O . ILE A 1 321 ? 12.031 -9.25 -11.438 1 98.88 321 ILE A O 1
ATOM 2346 N N . MET A 1 322 ? 11.953 -11.266 -10.594 1 98.81 322 MET A N 1
ATOM 2347 C CA . MET A 1 322 ? 13.141 -11.164 -9.758 1 98.81 322 MET A CA 1
ATOM 2348 C C . MET A 1 322 ? 14 -12.422 -9.875 1 98.81 322 MET A C 1
ATOM 2350 O O . MET A 1 322 ? 13.477 -13.531 -9.891 1 98.81 322 MET A O 1
ATOM 2354 N N . VAL A 1 323 ? 15.281 -12.266 -10.117 1 98.94 323 VAL A N 1
ATOM 2355 C CA . VAL A 1 323 ? 16.234 -13.375 -10.109 1 98.94 323 VAL A CA 1
ATOM 2356 C C . VAL A 1 323 ? 17.094 -13.305 -8.852 1 98.94 323 VAL A C 1
ATOM 2358 O O . VAL A 1 323 ? 17.719 -12.281 -8.57 1 98.94 323 VAL A O 1
ATOM 2361 N N . VAL A 1 324 ? 17.078 -14.414 -8.133 1 98.81 324 VAL A N 1
ATOM 2362 C CA . VAL A 1 324 ? 17.797 -14.414 -6.855 1 98.81 324 VAL A CA 1
ATOM 2363 C C . VAL A 1 324 ? 18.75 -15.609 -6.797 1 98.81 324 VAL A C 1
ATOM 2365 O O . VAL A 1 324 ? 18.5 -16.641 -7.426 1 98.81 324 VAL A O 1
ATOM 2368 N N . ARG A 1 325 ? 19.797 -15.414 -6.16 1 98.75 325 ARG A N 1
ATOM 2369 C CA . ARG A 1 325 ? 20.672 -16.5 -5.738 1 98.75 325 ARG A CA 1
ATOM 2370 C C . ARG A 1 325 ? 20.438 -16.859 -4.273 1 98.75 325 ARG A C 1
ATOM 2372 O O . ARG A 1 325 ? 20.625 -16.016 -3.391 1 98.75 325 ARG A O 1
ATOM 2379 N N . LEU A 1 326 ? 20.031 -18.047 -4.039 1 97.69 326 LEU A N 1
ATOM 2380 C CA . LEU A 1 326 ? 19.719 -18.469 -2.678 1 97.69 326 LEU A CA 1
ATOM 2381 C C . LEU A 1 326 ? 20.984 -18.688 -1.867 1 97.69 326 LEU A C 1
ATOM 2383 O O . LEU A 1 326 ? 22.016 -19.094 -2.41 1 97.69 326 LEU A O 1
ATOM 2387 N N . MET B 1 1 ? 21.406 8.617 -4.367 1 88.69 1 MET B N 1
ATOM 2388 C CA . MET B 1 1 ? 20.516 9.562 -3.715 1 88.69 1 MET B CA 1
ATOM 2389 C C . MET B 1 1 ? 19.656 10.312 -4.742 1 88.69 1 MET B C 1
ATOM 2391 O O . MET B 1 1 ? 19.953 10.273 -5.938 1 88.69 1 MET B O 1
ATOM 2395 N N . ALA B 1 2 ? 18.5 10.891 -4.227 1 97.94 2 ALA B N 1
ATOM 2396 C CA . ALA B 1 2 ? 17.547 11.547 -5.117 1 97.94 2 ALA B CA 1
ATOM 2397 C C . ALA B 1 2 ? 17.203 12.945 -4.621 1 97.94 2 ALA B C 1
ATOM 2399 O O . ALA B 1 2 ? 17.812 13.438 -3.66 1 97.94 2 ALA B O 1
ATOM 2400 N N . ARG B 1 3 ? 16.531 13.672 -5.453 1 98.38 3 ARG B N 1
ATOM 2401 C CA . ARG B 1 3 ? 16.031 14.992 -5.102 1 98.38 3 ARG B CA 1
ATOM 2402 C C . ARG B 1 3 ? 14.57 15.148 -5.516 1 98.38 3 ARG B C 1
ATOM 2404 O O . ARG B 1 3 ? 14.094 14.445 -6.406 1 98.38 3 ARG B O 1
ATOM 2411 N N . ILE B 1 4 ? 13.922 16.078 -4.844 1 98.62 4 ILE B N 1
ATOM 2412 C CA . ILE B 1 4 ? 12.594 16.484 -5.277 1 98.62 4 ILE B CA 1
ATOM 2413 C C . ILE B 1 4 ? 12.703 17.5 -6.406 1 98.62 4 ILE B C 1
ATOM 2415 O O . ILE B 1 4 ? 13.125 18.641 -6.188 1 98.62 4 ILE B O 1
ATOM 2419 N N . GLY B 1 5 ? 12.273 17.016 -7.594 1 98.06 5 GLY B N 1
ATOM 2420 C CA . GLY B 1 5 ? 12.414 17.859 -8.766 1 98.06 5 GLY B CA 1
ATOM 2421 C C . GLY B 1 5 ? 11.211 18.75 -9 1 98.06 5 GLY B C 1
ATOM 2422 O O . GLY B 1 5 ? 11.266 19.672 -9.82 1 98.06 5 GLY B O 1
ATOM 2423 N N . GLY B 1 6 ? 10.148 18.484 -8.312 1 98.44 6 GLY B N 1
ATOM 2424 C CA . GLY B 1 6 ? 8.922 19.25 -8.406 1 98.44 6 GLY B CA 1
ATOM 2425 C C . GLY B 1 6 ? 7.848 18.797 -7.445 1 98.44 6 GLY B C 1
ATOM 2426 O O . GLY B 1 6 ? 7.883 17.656 -6.969 1 98.44 6 GLY B O 1
ATOM 2427 N N . VAL B 1 7 ? 6.965 19.703 -7.133 1 98.88 7 VAL B N 1
ATOM 2428 C CA . VAL B 1 7 ? 5.824 19.406 -6.273 1 98.88 7 VAL B CA 1
ATOM 2429 C C . VAL B 1 7 ? 4.605 20.203 -6.742 1 98.88 7 VAL B C 1
ATOM 2431 O O . VAL B 1 7 ? 4.73 21.359 -7.152 1 98.88 7 VAL B O 1
ATOM 2434 N N . ALA B 1 8 ? 3.494 19.516 -6.828 1 98.94 8 ALA B N 1
ATOM 2435 C CA . ALA B 1 8 ? 2.215 20.156 -7.145 1 98.94 8 ALA B CA 1
ATOM 2436 C C . ALA B 1 8 ? 1.097 19.594 -6.266 1 98.94 8 ALA B C 1
ATOM 2438 O O . ALA B 1 8 ? 1.195 18.484 -5.762 1 98.94 8 ALA B O 1
ATOM 2439 N N . VAL B 1 9 ? 0.081 20.422 -6.039 1 98.94 9 VAL B N 1
ATOM 2440 C CA . VAL B 1 9 ? -1.03 20.031 -5.18 1 98.94 9 VAL B CA 1
ATOM 2441 C C . VAL B 1 9 ? -2.354 20.406 -5.836 1 98.94 9 VAL B C 1
ATOM 2443 O O . VAL B 1 9 ? -2.379 21.203 -6.777 1 98.94 9 VAL B O 1
ATOM 2446 N N . HIS B 1 10 ? -3.371 19.75 -5.41 1 98.94 10 HIS B N 1
ATOM 2447 C CA . HIS B 1 10 ? -4.734 20.031 -5.848 1 98.94 10 HIS B CA 1
ATOM 2448 C C . HIS B 1 10 ? -5.699 20.047 -4.672 1 98.94 10 HIS B C 1
ATOM 2450 O O . HIS B 1 10 ? -5.82 19.062 -3.941 1 98.94 10 HIS B O 1
ATOM 2456 N N . LEU B 1 11 ? -6.336 21.172 -4.457 1 98.88 11 LEU B N 1
ATOM 2457 C CA . LEU B 1 11 ? -7.422 21.312 -3.494 1 98.88 11 LEU B CA 1
ATOM 2458 C C . LEU B 1 11 ? -8.773 21.406 -4.203 1 98.88 11 LEU B C 1
ATOM 2460 O O . LEU B 1 11 ? -8.969 22.25 -5.07 1 98.88 11 LEU B O 1
ATOM 2464 N N . PRO B 1 12 ? -9.664 20.469 -3.807 1 98.75 12 PRO B N 1
ATOM 2465 C CA . PRO B 1 12 ? -11 20.594 -4.395 1 98.75 12 PRO B CA 1
ATOM 2466 C C . PRO B 1 12 ? -11.578 22 -4.25 1 98.75 12 PRO B C 1
ATOM 2468 O O . PRO B 1 12 ? -11.312 22.688 -3.252 1 98.75 12 PRO B O 1
ATOM 2471 N N . GLU B 1 13 ? -12.391 22.391 -5.191 1 97 13 GLU B N 1
ATOM 2472 C CA . GLU B 1 13 ? -12.938 23.75 -5.246 1 97 13 GLU B CA 1
ATOM 2473 C C . GLU B 1 13 ? -13.93 24 -4.117 1 97 13 GLU B C 1
ATOM 2475 O O . GLU B 1 13 ? -13.977 25.094 -3.551 1 97 13 GLU B O 1
ATOM 2480 N N . ARG B 1 14 ? -14.68 23.016 -3.77 1 97.44 14 ARG B N 1
ATOM 2481 C CA . ARG B 1 14 ? -15.703 23.188 -2.748 1 97.44 14 ARG B CA 1
ATOM 2482 C C . ARG B 1 14 ? -15.078 23.312 -1.36 1 97.44 14 ARG B C 1
ATOM 2484 O O . ARG B 1 14 ? -14.367 22.406 -0.916 1 97.44 14 ARG B O 1
ATOM 2491 N N . LEU B 1 15 ? -15.398 24.391 -0.696 1 97.31 15 LEU B N 1
ATOM 2492 C CA . LEU B 1 15 ? -15.008 24.625 0.689 1 97.31 15 LEU B CA 1
ATOM 2493 C C . LEU B 1 15 ? -16.203 24.484 1.625 1 97.31 15 LEU B C 1
ATOM 2495 O O . LEU B 1 15 ? -17.203 25.172 1.468 1 97.31 15 LEU B O 1
ATOM 2499 N N . MET B 1 16 ? -16.078 23.578 2.539 1 97.88 16 MET B N 1
ATOM 2500 C CA . MET B 1 16 ? -17.094 23.422 3.576 1 97.88 16 MET B CA 1
ATOM 2501 C C . MET B 1 16 ? -16.688 24.141 4.855 1 97.88 16 MET B C 1
ATOM 2503 O O . MET B 1 16 ? -15.641 23.828 5.441 1 97.88 16 MET B O 1
ATOM 2507 N N . THR B 1 17 ? -17.531 25.062 5.324 1 97.5 17 THR B N 1
ATOM 2508 C CA . THR B 1 17 ? -17.234 25.797 6.547 1 97.5 17 THR B CA 1
ATOM 2509 C C . THR B 1 17 ? -17.562 24.953 7.777 1 97.5 17 THR B C 1
ATOM 2511 O O . THR B 1 17 ? -18.266 23.938 7.676 1 97.5 17 THR B O 1
ATOM 2514 N N . GLY B 1 18 ? -17 25.469 8.891 1 96.06 18 GLY B N 1
ATOM 2515 C CA . GLY B 1 18 ? -17.344 24.828 10.148 1 96.06 18 GLY B CA 1
ATOM 2516 C C . GLY B 1 18 ? -18.844 24.844 10.422 1 96.06 18 GLY B C 1
ATOM 2517 O O . GLY B 1 18 ? -19.391 23.859 10.945 1 96.06 18 GLY B O 1
ATOM 2518 N N . VAL B 1 19 ? -19.469 25.875 10.055 1 95.69 19 VAL B N 1
ATOM 2519 C CA . VAL B 1 19 ? -20.906 26.031 10.273 1 95.69 19 VAL B CA 1
ATOM 2520 C C . VAL B 1 19 ? -21.656 25.016 9.422 1 95.69 19 VAL B C 1
ATOM 2522 O O . VAL B 1 19 ? -22.547 24.328 9.922 1 95.69 19 VAL B O 1
ATOM 2525 N N . GLU B 1 20 ? -21.344 24.969 8.18 1 96.75 20 GLU B N 1
ATOM 2526 C CA . GLU B 1 20 ? -21.969 24 7.285 1 96.75 20 GLU B CA 1
ATOM 2527 C C . GLU B 1 20 ? -21.781 22.578 7.781 1 96.75 20 GLU B C 1
ATOM 2529 O O . GLU B 1 20 ? -22.703 21.766 7.73 1 96.75 20 GLU B O 1
ATOM 2534 N N . LEU B 1 21 ? -20.547 22.281 8.188 1 97.5 21 LEU B N 1
ATOM 2535 C CA . LEU B 1 21 ? -20.219 20.953 8.695 1 97.5 21 LEU B CA 1
ATOM 2536 C C . LEU B 1 21 ? -21.109 20.594 9.875 1 97.5 21 LEU B C 1
ATOM 2538 O O . LEU B 1 21 ? -21.703 19.516 9.898 1 97.5 21 LEU B O 1
ATOM 2542 N N . GLU B 1 22 ? -21.219 21.469 10.797 1 97.5 22 GLU B N 1
ATOM 2543 C CA . GLU B 1 22 ? -22 21.188 12 1 97.5 22 GLU B CA 1
ATOM 2544 C C . GLU B 1 22 ? -23.484 21.031 11.688 1 97.5 22 GLU B C 1
ATOM 2546 O O . GLU B 1 22 ? -24.172 20.234 12.328 1 97.5 22 GLU B O 1
ATOM 2551 N N . GLN B 1 23 ? -23.953 21.703 10.672 1 97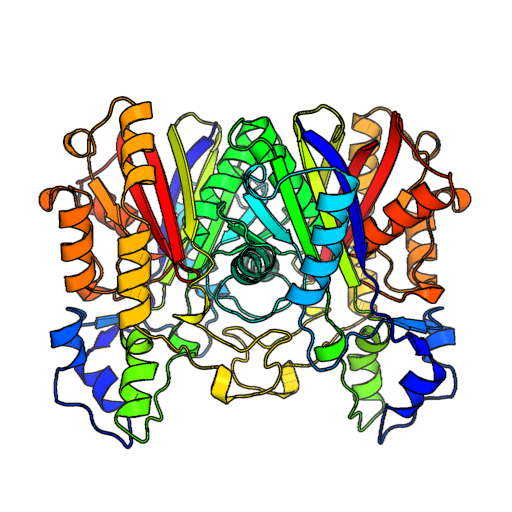.19 23 GLN B N 1
ATOM 2552 C CA . GLN B 1 23 ? -25.359 21.594 10.266 1 97.19 23 GLN B CA 1
ATOM 2553 C C . GLN B 1 23 ? -25.656 20.234 9.648 1 97.19 23 GLN B C 1
ATOM 2555 O O . GLN B 1 23 ? -26.797 19.781 9.664 1 97.19 23 GLN B O 1
ATOM 2560 N N . ARG B 1 24 ? -24.641 19.562 9.164 1 97 24 ARG B N 1
ATOM 2561 C CA . ARG B 1 24 ? -24.812 18.266 8.523 1 97 24 ARG B CA 1
ATOM 2562 C C . ARG B 1 24 ? -24.906 17.156 9.562 1 97 24 ARG B C 1
ATOM 2564 O O . ARG B 1 24 ? -25.406 16.062 9.273 1 97 24 ARG B O 1
ATOM 2571 N N . ILE B 1 25 ? -24.391 17.469 10.727 1 97.88 25 ILE B N 1
ATOM 2572 C CA . ILE B 1 25 ? -24.391 16.469 11.797 1 97.88 25 ILE B CA 1
ATOM 2573 C C . ILE B 1 25 ? -25.797 16.344 12.375 1 97.88 25 ILE B C 1
ATOM 2575 O O . ILE B 1 25 ? -26.406 17.344 12.766 1 97.88 25 ILE B O 1
ATOM 2579 N N .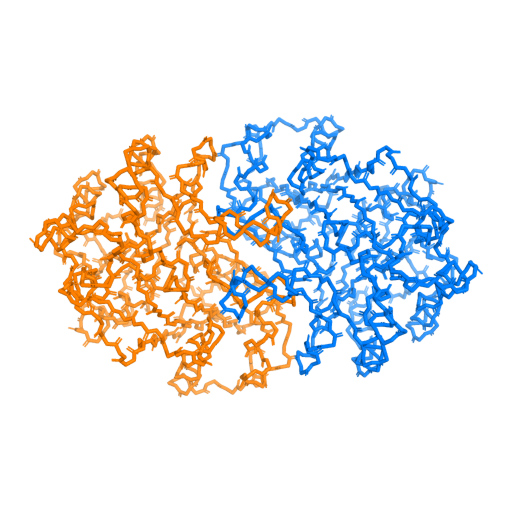 GLY B 1 26 ? -26.328 15.172 12.516 1 97.06 26 GLY B N 1
ATOM 2580 C CA . GLY B 1 26 ? -27.625 14.945 13.133 1 97.06 26 GLY B CA 1
ATOM 2581 C C . GLY B 1 26 ? -27.922 13.477 13.367 1 97.06 26 GLY B C 1
ATOM 2582 O O . GLY B 1 26 ? -27.281 12.609 12.789 1 97.06 26 GLY B O 1
ATOM 2583 N N . PRO B 1 27 ? -28.891 13.156 14.344 1 97.31 27 PRO B N 1
ATOM 2584 C CA . PRO B 1 27 ? -29.812 14.07 15.023 1 97.31 27 PRO B CA 1
ATOM 2585 C C . PRO B 1 27 ? -29.172 14.773 16.219 1 97.31 27 PRO B C 1
ATOM 2587 O O . PRO B 1 27 ? -29.719 15.766 16.719 1 97.31 27 PRO B O 1
ATOM 2590 N N . TYR B 1 28 ? -28.141 14.188 16.734 1 96.94 28 TYR B N 1
ATOM 2591 C CA . TYR B 1 28 ? -27.406 14.914 17.781 1 96.94 28 TYR B CA 1
ATOM 2592 C C . TYR B 1 28 ? -26.922 16.266 17.266 1 96.94 28 TYR B C 1
ATOM 2594 O O . TYR B 1 28 ? -26.375 16.344 16.156 1 96.94 28 TYR B O 1
ATOM 2602 N N . ARG B 1 29 ? -27.156 17.297 18.031 1 96.38 29 ARG B N 1
ATOM 2603 C CA . ARG B 1 29 ? -26.703 18.625 17.656 1 96.38 29 ARG B CA 1
ATOM 2604 C C . ARG B 1 29 ? -25.562 19.094 18.562 1 96.38 29 ARG B C 1
ATOM 2606 O O . ARG B 1 29 ? -25.797 19.406 19.734 1 96.38 29 ARG B O 1
ATOM 2613 N N . PRO B 1 30 ? -24.391 19.172 17.906 1 96.06 30 PRO B N 1
ATOM 2614 C CA . PRO B 1 30 ? -23.312 19.688 18.75 1 96.06 30 PRO B CA 1
ATOM 2615 C C . PRO B 1 30 ? -23.438 21.188 19.031 1 96.06 30 PRO B C 1
ATOM 2617 O O . PRO B 1 30 ? -24.141 21.891 18.312 1 96.06 30 PRO B O 1
ATOM 2620 N N . PRO B 1 31 ? -22.781 21.672 20.172 1 96.12 31 PRO B N 1
ATOM 2621 C CA . PRO B 1 31 ? -22.766 23.109 20.406 1 96.12 31 PRO B CA 1
ATOM 2622 C C . PRO B 1 31 ? -22.219 23.891 19.203 1 96.12 31 PRO B C 1
ATOM 2624 O O . PRO B 1 31 ? -21.25 23.469 18.578 1 96.12 31 PRO B O 1
ATOM 2627 N N . ASP B 1 32 ? -22.797 25.062 19 1 96.38 32 ASP B N 1
ATOM 2628 C CA . ASP B 1 32 ? -22.406 25.891 17.859 1 96.38 32 ASP B CA 1
ATOM 2629 C C . ASP B 1 32 ? -20.922 26.25 17.938 1 96.38 32 ASP B C 1
ATOM 2631 O O . ASP B 1 32 ? -20.453 26.734 18.969 1 96.38 32 ASP B O 1
ATOM 2635 N N . GLY B 1 33 ? -20.219 25.953 16.859 1 97.25 33 GLY B N 1
ATOM 2636 C CA . GLY B 1 33 ? -18.844 26.391 16.719 1 97.25 33 GLY B CA 1
ATOM 2637 C C . GLY B 1 33 ? -17.859 25.469 17.438 1 97.25 33 GLY B C 1
ATOM 2638 O O . GLY B 1 33 ? -16.672 25.766 17.5 1 97.25 33 GLY B O 1
ATOM 2639 N N . ILE B 1 34 ? -18.297 24.375 17.922 1 96.94 34 ILE B N 1
ATOM 2640 C CA . ILE B 1 34 ? -17.469 23.531 18.781 1 96.94 34 ILE B CA 1
ATOM 2641 C C . ILE B 1 34 ? -16.281 22.984 17.984 1 96.94 34 ILE B C 1
ATOM 2643 O O . ILE B 1 34 ? -15.18 22.859 18.516 1 96.94 34 ILE B O 1
ATOM 2647 N N . VAL B 1 35 ? -16.484 22.641 16.75 1 96.38 35 VAL B N 1
ATOM 2648 C CA . VAL B 1 35 ? -15.406 22.062 15.938 1 96.38 35 VAL B CA 1
ATOM 2649 C C . VAL B 1 35 ? -14.297 23.109 15.75 1 96.38 35 VAL B C 1
ATOM 2651 O O . VAL B 1 35 ? -13.125 22.812 16 1 96.38 35 VAL B O 1
ATOM 2654 N N . ALA B 1 36 ? -14.68 24.281 15.336 1 97.38 36 ALA B N 1
ATOM 2655 C CA . ALA B 1 36 ? -13.695 25.344 15.156 1 97.38 36 ALA B CA 1
ATOM 2656 C C . ALA B 1 36 ? -13.008 25.688 16.484 1 97.38 36 ALA B C 1
ATOM 2658 O O . ALA B 1 36 ? -11.805 25.938 16.516 1 97.38 36 ALA B O 1
ATOM 2659 N N . ARG B 1 37 ? -13.719 25.719 17.516 1 97.25 37 ARG B N 1
ATOM 2660 C CA . ARG B 1 37 ? -13.18 26.078 18.828 1 97.25 37 ARG B CA 1
ATOM 2661 C C . ARG B 1 37 ? -12.148 25.047 19.281 1 97.25 37 ARG B C 1
ATOM 2663 O O . ARG B 1 37 ? -11.102 25.406 19.828 1 97.25 37 ARG B O 1
ATOM 2670 N N . LEU B 1 38 ? -12.43 23.828 19.031 1 96.06 38 LEU B N 1
ATOM 2671 C CA . LEU B 1 38 ? -11.586 22.781 19.578 1 96.06 38 LEU B CA 1
ATOM 2672 C C . LEU B 1 38 ? -10.414 22.484 18.641 1 96.06 38 LEU B C 1
ATOM 2674 O O . LEU B 1 38 ? -9.375 21.984 19.078 1 96.06 38 LEU B O 1
ATOM 2678 N N . THR B 1 39 ? -10.555 22.797 17.359 1 97.19 39 THR B N 1
ATOM 2679 C CA . THR B 1 39 ? -9.555 22.312 16.406 1 97.19 39 THR B CA 1
ATOM 2680 C C . THR B 1 39 ? -8.844 23.484 15.742 1 97.19 39 THR B C 1
ATOM 2682 O O . THR B 1 39 ? -7.777 23.312 15.141 1 97.19 39 THR B O 1
ATOM 2685 N N . GLY B 1 40 ? -9.414 24.594 15.766 1 98 40 GLY B N 1
ATOM 2686 C CA . GLY B 1 40 ? -8.898 25.734 15.023 1 98 40 GLY B CA 1
ATOM 2687 C C . GLY B 1 40 ? -9.203 25.656 13.539 1 98 40 GLY B C 1
ATOM 2688 O O . GLY B 1 40 ? -8.727 26.5 12.758 1 98 40 GLY B O 1
ATOM 2689 N N . ILE B 1 41 ? -9.992 24.688 13.078 1 98.31 41 ILE B N 1
ATOM 2690 C CA . ILE B 1 41 ? -10.289 24.484 11.664 1 98.31 41 ILE B CA 1
ATOM 2691 C C . ILE B 1 41 ? -11.594 25.188 11.305 1 98.31 41 ILE B C 1
ATOM 2693 O O . ILE B 1 41 ? -12.633 24.938 11.906 1 98.31 41 ILE B O 1
ATOM 2697 N N . THR B 1 42 ? -11.539 26.078 10.328 1 97.88 42 THR B N 1
ATOM 2698 C CA . THR B 1 42 ? -12.711 26.875 10 1 97.88 42 THR B CA 1
ATOM 2699 C C . THR B 1 42 ? -13.289 26.469 8.648 1 97.88 42 THR B C 1
ATOM 2701 O O . THR B 1 42 ? -14.422 26.812 8.312 1 97.88 42 THR B O 1
ATOM 2704 N N . ALA B 1 43 ? -12.453 25.797 7.879 1 97.62 43 ALA B N 1
ATOM 2705 C CA . ALA B 1 43 ? -12.898 25.344 6.566 1 97.62 43 ALA B CA 1
ATOM 2706 C C . ALA B 1 43 ? -12.133 24.094 6.129 1 97.62 43 ALA B C 1
ATOM 2708 O O . ALA B 1 43 ? -11.039 23.828 6.633 1 97.62 43 ALA B O 1
ATOM 2709 N N . ARG B 1 44 ? -12.672 23.328 5.242 1 98.06 44 ARG B N 1
ATOM 2710 C CA . ARG B 1 44 ? -12.031 22.156 4.641 1 98.06 44 ARG B CA 1
ATOM 2711 C C . ARG B 1 44 ? -12.5 21.953 3.203 1 98.06 44 ARG B C 1
ATOM 2713 O O . ARG B 1 44 ? -13.602 22.375 2.838 1 98.06 44 ARG B O 1
ATOM 2720 N N . HIS B 1 45 ? -11.703 21.328 2.418 1 98.75 45 HIS B N 1
ATOM 2721 C CA . HIS B 1 45 ? -12.047 21.031 1.033 1 98.75 45 HIS B CA 1
ATOM 2722 C C . HIS B 1 45 ? -12.75 19.672 0.927 1 98.75 45 HIS B C 1
ATOM 2724 O O . HIS B 1 45 ? -12.383 18.719 1.621 1 98.75 45 HIS B O 1
ATOM 2730 N N . VAL B 1 46 ? -13.75 19.656 0.083 1 98.56 46 VAL B N 1
ATOM 2731 C CA . VAL B 1 46 ? -14.492 18.406 -0.127 1 98.56 46 VAL B CA 1
ATOM 2732 C C . VAL B 1 46 ? -14.586 18.109 -1.622 1 98.56 46 VAL B C 1
ATOM 2734 O O . VAL B 1 46 ? -15.008 18.969 -2.406 1 98.56 46 VAL B O 1
ATOM 2737 N N . MET B 1 47 ? -14.148 16.922 -2.008 1 98.44 47 MET B N 1
ATOM 2738 C CA . MET B 1 47 ? -14.18 16.562 -3.418 1 98.44 47 MET B CA 1
ATOM 2739 C C . MET B 1 47 ? -15.617 16.438 -3.914 1 98.44 47 MET B C 1
ATOM 2741 O O . MET B 1 47 ? -16.531 16.234 -3.119 1 98.44 47 MET B O 1
ATOM 2745 N N . ALA B 1 48 ? -15.797 16.547 -5.238 1 98 48 ALA B N 1
ATOM 2746 C CA . ALA B 1 48 ? -17.109 16.391 -5.844 1 98 48 ALA B CA 1
ATOM 2747 C C . ALA B 1 48 ? -17.594 14.945 -5.711 1 98 48 ALA B C 1
ATOM 2749 O O . ALA B 1 48 ? -16.797 14.031 -5.488 1 98 48 ALA B O 1
ATOM 2750 N N . ASP B 1 49 ? -18.875 14.75 -5.883 1 95.75 49 ASP B N 1
ATOM 2751 C CA . ASP B 1 49 ? -19.484 13.438 -5.676 1 95.75 49 ASP B CA 1
ATOM 2752 C C . ASP B 1 49 ? -18.969 12.422 -6.684 1 95.75 49 ASP B C 1
ATOM 2754 O O . ASP B 1 49 ? -18.922 11.219 -6.402 1 95.75 49 ASP B O 1
ATOM 2758 N N . ASP B 1 50 ? -18.562 12.867 -7.824 1 96.38 50 ASP B N 1
ATOM 2759 C CA . ASP B 1 50 ? -18.156 11.945 -8.883 1 96.38 50 ASP B CA 1
ATOM 2760 C C . ASP B 1 50 ? -16.625 11.789 -8.914 1 96.38 50 ASP B C 1
ATOM 2762 O O . ASP B 1 50 ? -16.094 11.141 -9.812 1 96.38 50 ASP B O 1
ATOM 2766 N N . GLU B 1 51 ? -15.922 12.352 -7.996 1 98.31 51 GLU B N 1
ATOM 2767 C CA . GLU B 1 51 ? -14.477 12.227 -7.902 1 98.31 51 GLU B CA 1
ATOM 2768 C C . GLU B 1 51 ? -14.07 11.133 -6.918 1 98.31 51 GLU B C 1
ATOM 2770 O O . GLU B 1 51 ? -14.844 10.789 -6.016 1 98.31 51 GLU B O 1
ATOM 2775 N N . GLN B 1 52 ? -13.031 10.57 -7.18 1 98.56 52 GLN B N 1
ATOM 2776 C CA . GLN B 1 52 ? -12.383 9.594 -6.305 1 98.56 52 GLN B CA 1
ATOM 2777 C C . GLN B 1 52 ? -11.008 10.078 -5.859 1 98.56 52 GLN B C 1
ATOM 2779 O O . GLN B 1 52 ? -10.523 11.109 -6.336 1 98.56 52 GLN B O 1
ATOM 2784 N N . ALA B 1 53 ? -10.43 9.367 -4.898 1 98.81 53 ALA B N 1
ATOM 2785 C CA . ALA B 1 53 ? -9.07 9.688 -4.465 1 98.81 53 ALA B CA 1
ATOM 2786 C C . ALA B 1 53 ? -8.117 9.766 -5.652 1 98.81 53 ALA B C 1
ATOM 2788 O O . ALA B 1 53 ? -7.27 10.656 -5.719 1 98.81 53 ALA B O 1
ATOM 2789 N N . SER B 1 54 ? -8.227 8.844 -6.594 1 98.94 54 SER B N 1
ATOM 2790 C CA . SER B 1 54 ? -7.371 8.828 -7.777 1 98.94 54 SER B CA 1
ATOM 2791 C C . SER B 1 54 ? -7.512 10.117 -8.578 1 98.94 54 SER B C 1
ATOM 2793 O O . SER B 1 54 ? -6.539 10.617 -9.148 1 98.94 54 SER B O 1
ATOM 2795 N N . ASP B 1 55 ? -8.695 10.672 -8.641 1 98.94 55 ASP B N 1
ATOM 2796 C CA . ASP B 1 55 ? -8.93 11.898 -9.398 1 98.94 55 ASP B CA 1
ATOM 2797 C C . ASP B 1 55 ? -8.148 13.07 -8.797 1 98.94 55 ASP B C 1
ATOM 2799 O O . ASP B 1 55 ? -7.629 13.914 -9.531 1 98.94 55 ASP B O 1
ATOM 2803 N N . LEU B 1 56 ? -8.109 13.156 -7.496 1 98.94 56 LEU B N 1
ATOM 2804 C CA . LEU B 1 56 ? -7.367 14.219 -6.828 1 98.94 56 LEU B CA 1
ATOM 2805 C C . LEU B 1 56 ? -5.871 14.086 -7.102 1 98.94 56 LEU B C 1
ATOM 2807 O O . LEU B 1 56 ? -5.199 15.078 -7.387 1 98.94 56 LEU B O 1
ATOM 2811 N N . ALA B 1 57 ? -5.383 12.859 -6.996 1 99 57 ALA B N 1
ATOM 2812 C CA . ALA B 1 57 ? -3.98 12.594 -7.297 1 99 57 ALA B CA 1
ATOM 2813 C C . ALA B 1 57 ? -3.646 12.969 -8.734 1 99 57 ALA B C 1
ATOM 2815 O O . ALA B 1 57 ? -2.602 13.57 -9 1 99 57 ALA B O 1
ATOM 2816 N N . VAL B 1 58 ? -4.504 12.633 -9.656 1 98.94 58 VAL B N 1
ATOM 2817 C CA . VAL B 1 58 ? -4.297 12.867 -11.078 1 98.94 58 VAL B CA 1
ATOM 2818 C C . VAL B 1 58 ? -4.258 14.375 -11.352 1 98.94 58 VAL B C 1
ATOM 2820 O O . VAL B 1 58 ? -3.422 14.844 -12.125 1 98.94 58 VAL B O 1
ATOM 2823 N N . ALA B 1 59 ? -5.168 15.094 -10.727 1 98.94 59 ALA B N 1
ATOM 2824 C CA . ALA B 1 59 ? -5.184 16.547 -10.914 1 98.94 59 ALA B CA 1
ATOM 2825 C C . ALA B 1 59 ? -3.854 17.156 -10.492 1 98.94 59 ALA B C 1
ATOM 2827 O O . ALA B 1 59 ? -3.293 18 -11.211 1 98.94 59 ALA B O 1
ATOM 2828 N N . ALA B 1 60 ? -3.342 16.766 -9.367 1 98.94 60 ALA B N 1
ATOM 2829 C CA . ALA B 1 60 ? -2.053 17.266 -8.898 1 98.94 60 ALA B CA 1
ATOM 2830 C C . ALA B 1 60 ? -0.92 16.812 -9.812 1 98.94 60 ALA B C 1
ATOM 2832 O O . ALA B 1 60 ? -0.026 17.609 -10.141 1 98.94 60 ALA B O 1
ATOM 2833 N N . ALA B 1 61 ? -0.935 15.562 -10.242 1 99 61 ALA B N 1
ATOM 2834 C CA . ALA B 1 61 ? 0.131 14.992 -11.062 1 99 61 ALA B CA 1
ATOM 2835 C C . ALA B 1 61 ? 0.179 15.664 -12.438 1 99 61 ALA B C 1
ATOM 2837 O O . ALA B 1 61 ? 1.26 15.898 -12.984 1 99 61 ALA B O 1
ATOM 2838 N N . ARG B 1 62 ? -1.005 15.906 -13.023 1 98.94 62 ARG B N 1
ATOM 2839 C CA . ARG B 1 62 ? -1.035 16.609 -14.305 1 98.94 62 ARG B CA 1
ATOM 2840 C C . ARG B 1 62 ? -0.383 17.984 -14.188 1 98.94 62 ARG B C 1
ATOM 2842 O O . ARG B 1 62 ? 0.386 18.375 -15.07 1 98.94 62 ARG B O 1
ATOM 2849 N N . LYS B 1 63 ? -0.746 18.703 -13.125 1 98.88 63 LYS B N 1
ATOM 2850 C CA . LYS B 1 63 ? -0.124 20 -12.875 1 98.88 63 LYS B CA 1
ATOM 2851 C C . LYS B 1 63 ? 1.387 19.859 -12.711 1 98.88 63 LYS B C 1
ATOM 2853 O O . LYS B 1 63 ? 2.15 20.656 -13.273 1 98.88 63 LYS B O 1
ATOM 2858 N N . LEU B 1 64 ? 1.848 18.875 -11.969 1 98.94 64 LEU B N 1
ATOM 2859 C CA . LEU B 1 64 ? 3.264 18.625 -11.734 1 98.94 64 LEU B CA 1
ATOM 2860 C C . LEU B 1 64 ? 4 18.406 -13.055 1 98.94 64 LEU B C 1
ATOM 2862 O O . LEU B 1 64 ? 5.059 19 -13.289 1 98.94 64 LEU B O 1
ATOM 2866 N N . LEU B 1 65 ? 3.449 17.469 -13.859 1 98.88 65 LEU B N 1
ATOM 2867 C CA . LEU B 1 65 ? 4.09 17.109 -15.125 1 98.88 65 LEU B CA 1
ATOM 2868 C C . LEU B 1 65 ? 4.172 18.328 -16.047 1 98.88 65 LEU B C 1
ATOM 2870 O O . LEU B 1 65 ? 5.191 18.547 -16.703 1 98.88 65 LEU B O 1
ATOM 2874 N N . ALA B 1 66 ? 3.115 19.109 -16.062 1 98.75 66 ALA B N 1
ATOM 2875 C CA . ALA B 1 66 ? 3.111 20.328 -16.875 1 98.75 66 ALA B CA 1
ATOM 2876 C C . ALA B 1 66 ? 4.156 21.312 -16.359 1 98.75 66 ALA B C 1
ATOM 2878 O O . ALA B 1 66 ? 4.938 21.859 -17.141 1 98.75 66 ALA B O 1
ATOM 2879 N N . ASP B 1 67 ? 4.188 21.594 -15.07 1 98.44 67 ASP B N 1
ATOM 2880 C CA . ASP B 1 67 ? 5.078 22.562 -14.461 1 98.44 67 ASP B CA 1
ATOM 2881 C C . ASP B 1 67 ? 6.543 22.188 -14.664 1 98.44 67 ASP B C 1
ATOM 2883 O O . ASP B 1 67 ? 7.402 23.062 -14.797 1 98.44 67 ASP B O 1
ATOM 2887 N N . THR B 1 68 ? 6.852 20.875 -14.656 1 98.31 68 THR B N 1
ATOM 2888 C CA . THR B 1 68 ? 8.234 20.422 -14.742 1 98.31 68 THR B CA 1
ATOM 2889 C C . THR B 1 68 ? 8.617 20.109 -16.188 1 98.31 68 THR B C 1
ATOM 2891 O O . THR B 1 68 ? 9.773 19.797 -16.469 1 98.31 68 THR B O 1
ATOM 2894 N N . GLY B 1 69 ? 7.652 20.125 -17.094 1 98.5 69 GLY B N 1
ATOM 2895 C CA . GLY B 1 69 ? 7.914 19.766 -18.469 1 98.5 69 GLY B CA 1
ATOM 2896 C C . GLY B 1 69 ? 8.273 18.312 -18.656 1 98.5 69 GLY B C 1
ATOM 2897 O O . GLY B 1 69 ? 9.078 17.969 -19.516 1 98.5 69 GLY B O 1
ATOM 2898 N N . THR B 1 70 ? 7.785 17.5 -17.812 1 98.44 70 THR B N 1
ATOM 2899 C CA . THR B 1 70 ? 8.07 16.062 -17.859 1 98.44 70 THR B CA 1
ATOM 2900 C C . THR B 1 70 ? 7.047 15.352 -18.75 1 98.44 70 THR B C 1
ATOM 2902 O O . THR B 1 70 ? 5.848 15.391 -18.469 1 98.44 70 THR B O 1
ATOM 2905 N N . ALA B 1 71 ? 7.516 14.648 -19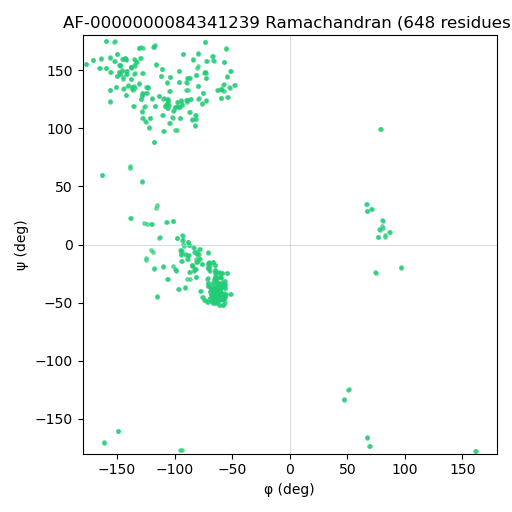.781 1 98.44 71 ALA B N 1
ATOM 2906 C CA . ALA B 1 71 ? 6.629 13.836 -20.609 1 98.44 71 ALA B CA 1
ATOM 2907 C C . ALA B 1 71 ? 6.191 12.57 -19.891 1 98.44 71 ALA B C 1
ATOM 2909 O O . ALA B 1 71 ? 6.949 12.016 -19.078 1 98.44 71 ALA B O 1
ATOM 2910 N N . VAL B 1 72 ? 5.004 12.125 -20.188 1 98.25 72 VAL B N 1
ATOM 2911 C CA . VAL B 1 72 ? 4.461 10.945 -19.516 1 98.25 72 VAL B CA 1
ATOM 2912 C C . VAL B 1 72 ? 5.355 9.742 -19.797 1 98.25 72 VAL B C 1
ATOM 2914 O O . VAL B 1 72 ? 5.488 8.859 -18.938 1 98.25 72 VAL B O 1
ATOM 2917 N N . GLU B 1 73 ? 5.988 9.609 -20.938 1 97.81 73 GLU B N 1
ATOM 2918 C CA . GLU B 1 73 ? 6.844 8.492 -21.312 1 97.81 73 GLU B CA 1
ATOM 2919 C C . GLU B 1 73 ? 8.133 8.477 -20.5 1 97.81 73 GLU B C 1
ATOM 2921 O O . GLU B 1 73 ? 8.836 7.465 -20.469 1 97.81 73 GLU B O 1
ATOM 2926 N N . ASP B 1 74 ? 8.422 9.641 -19.891 1 98.19 74 ASP B N 1
ATOM 2927 C CA . ASP B 1 74 ? 9.672 9.766 -19.141 1 98.19 74 ASP B CA 1
ATOM 2928 C C . ASP B 1 74 ? 9.492 9.312 -17.703 1 98.19 74 ASP B C 1
ATOM 2930 O O . ASP B 1 74 ? 10.469 9.156 -16.969 1 98.19 74 ASP B O 1
ATOM 2934 N N . VAL B 1 75 ? 8.266 9.07 -17.297 1 98.75 75 VAL B N 1
ATOM 2935 C CA . VAL B 1 75 ? 8.023 8.555 -15.953 1 98.75 75 VAL B CA 1
ATOM 2936 C C . VAL B 1 75 ? 8.289 7.051 -15.922 1 98.75 75 VAL B C 1
ATOM 2938 O O . VAL B 1 75 ? 7.641 6.285 -16.641 1 98.75 75 VAL B O 1
ATOM 2941 N N . ASP B 1 76 ? 9.18 6.59 -14.992 1 97.88 76 ASP B N 1
ATOM 2942 C CA . ASP B 1 76 ? 9.617 5.199 -14.992 1 97.88 76 ASP B CA 1
ATOM 2943 C C . ASP B 1 76 ? 8.891 4.395 -13.914 1 97.88 76 ASP B C 1
ATOM 2945 O O . ASP B 1 76 ? 8.922 3.162 -13.93 1 97.88 76 ASP B O 1
ATOM 2949 N N . LEU B 1 77 ? 8.344 5.062 -12.992 1 98.88 77 LEU B N 1
ATOM 2950 C CA . LEU B 1 77 ? 7.617 4.434 -11.898 1 98.88 77 LEU B CA 1
ATOM 2951 C C . LEU B 1 77 ? 6.598 5.395 -11.297 1 98.88 77 LEU B C 1
ATOM 2953 O O . LEU B 1 77 ? 6.898 6.574 -11.086 1 98.88 77 LEU B O 1
ATOM 2957 N N . LEU B 1 78 ? 5.414 4.934 -11.102 1 99 78 LEU B N 1
ATOM 2958 C CA . LEU B 1 78 ? 4.418 5.672 -10.344 1 99 78 LEU B CA 1
ATOM 2959 C C . LEU B 1 78 ? 4.168 5.016 -8.984 1 99 78 LEU B C 1
ATOM 2961 O O . LEU B 1 78 ? 3.826 3.832 -8.922 1 99 78 LEU B O 1
ATOM 2965 N N . LEU B 1 79 ? 4.422 5.734 -7.926 1 99 79 LEU B N 1
ATOM 2966 C CA . LEU B 1 79 ? 4.02 5.348 -6.574 1 99 79 LEU B CA 1
ATOM 2967 C C . LEU B 1 79 ? 2.77 6.105 -6.145 1 99 79 LEU B C 1
ATOM 2969 O O . LEU B 1 79 ? 2.77 7.336 -6.09 1 99 79 LEU B O 1
ATOM 2973 N N . PHE B 1 80 ? 1.721 5.391 -5.938 1 99 80 PHE B N 1
ATOM 2974 C CA . PHE B 1 80 ? 0.591 6.012 -5.254 1 99 80 PHE B CA 1
ATOM 2975 C C . PHE B 1 80 ? 0.739 5.887 -3.744 1 99 80 PHE B C 1
ATOM 2977 O O . PHE B 1 80 ? 0.718 4.781 -3.201 1 99 80 PHE B O 1
ATOM 2984 N N . ALA B 1 81 ? 0.914 7 -3.037 1 98.94 81 ALA B N 1
ATOM 2985 C CA . ALA B 1 81 ? 1.192 7.051 -1.604 1 98.94 81 ALA B CA 1
ATOM 2986 C C . ALA B 1 81 ? 0.13 7.863 -0.868 1 98.94 81 ALA B C 1
ATOM 2988 O O . ALA B 1 81 ? 0.212 9.094 -0.805 1 98.94 81 ALA B O 1
ATOM 2989 N N . SER B 1 82 ? -0.8 7.191 -0.241 1 98.75 82 SER B N 1
ATOM 2990 C CA . SER B 1 82 ? -1.953 7.832 0.383 1 98.75 82 SER B CA 1
ATOM 2991 C C . SER B 1 82 ? -2.584 6.926 1.436 1 98.75 82 SER B C 1
ATOM 2993 O O . SER B 1 82 ? -2.457 5.703 1.367 1 98.75 82 SER B O 1
ATOM 2995 N N . ALA B 1 83 ? -3.205 7.59 2.422 1 97.75 83 ALA B N 1
ATOM 2996 C CA . ALA B 1 83 ? -4.062 6.836 3.334 1 97.75 83 ALA B CA 1
ATOM 2997 C C . ALA B 1 83 ? -5.344 6.387 2.637 1 97.75 83 ALA B C 1
ATOM 2999 O O . ALA B 1 83 ? -5.859 5.301 2.912 1 97.75 83 ALA B O 1
ATOM 3000 N N . SER B 1 84 ? -5.871 7.184 1.755 1 98.06 84 SER B N 1
ATOM 3001 C CA . SER B 1 84 ? -7.074 6.891 0.985 1 98.06 84 SER B CA 1
ATOM 3002 C C . SER B 1 84 ? -6.75 6.055 -0.25 1 98.06 84 SER B C 1
ATOM 3004 O O . SER B 1 84 ? -5.59 5.953 -0.647 1 98.06 84 SER B O 1
ATOM 3006 N N . GLN B 1 85 ? -7.707 5.406 -0.756 1 98.5 85 GLN B N 1
ATOM 3007 C CA . GLN B 1 85 ? -7.645 4.629 -1.99 1 98.5 85 GLN B CA 1
ATOM 3008 C C . GLN B 1 85 ? -9 4.594 -2.688 1 98.5 85 GLN B C 1
ATOM 3010 O O . GLN B 1 85 ? -10.016 4.984 -2.104 1 98.5 85 GLN B O 1
ATOM 3015 N N . ASP B 1 86 ? -9.023 4.211 -3.955 1 98.44 86 ASP B N 1
ATOM 3016 C CA . ASP B 1 86 ? -10.297 4.086 -4.652 1 98.44 86 ASP B CA 1
ATOM 3017 C C . ASP B 1 86 ? -11.031 2.818 -4.227 1 98.44 86 ASP B C 1
ATOM 3019 O O . ASP B 1 86 ? -12.25 2.838 -4.027 1 98.44 86 ASP B O 1
ATOM 3023 N N . MET B 1 87 ? -10.336 1.771 -4.16 1 97.69 87 MET B N 1
ATOM 3024 C CA . MET B 1 87 ? -10.859 0.438 -3.891 1 97.69 87 MET B CA 1
ATOM 3025 C C . MET B 1 87 ? -9.766 -0.494 -3.393 1 97.69 87 MET B C 1
ATOM 3027 O O . MET B 1 87 ? -8.602 -0.087 -3.273 1 97.69 87 MET B O 1
ATOM 3031 N N . VAL B 1 88 ? -10.102 -1.701 -3.008 1 96.44 88 VAL B N 1
ATOM 3032 C CA . VAL B 1 88 ? -9.133 -2.658 -2.48 1 96.44 88 VAL B CA 1
ATOM 3033 C C . VAL B 1 88 ? -8.219 -3.146 -3.605 1 96.44 88 VAL B C 1
ATOM 3035 O O . VAL B 1 88 ? -7 -3.16 -3.459 1 96.44 88 VAL B O 1
ATOM 3038 N N . GLU B 1 89 ? -8.766 -3.559 -4.688 1 96.38 89 GLU B N 1
ATOM 3039 C CA . GLU B 1 89 ? -8.023 -4.031 -5.855 1 96.38 89 GLU B CA 1
ATOM 3040 C C . GLU B 1 89 ? -8.641 -3.502 -7.148 1 96.38 89 GLU B C 1
ATOM 3042 O O . GLU B 1 89 ? -9.867 -3.432 -7.273 1 96.38 89 GLU B O 1
ATOM 3047 N N . PRO B 1 90 ? -7.824 -3.17 -8.094 1 97.81 90 PRO B N 1
ATOM 3048 C CA . PRO B 1 90 ? -6.359 -3.143 -8.07 1 97.81 90 PRO B CA 1
ATOM 3049 C C . PRO B 1 90 ? -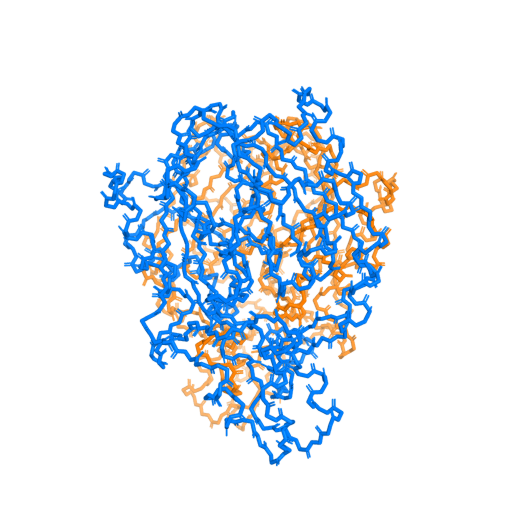5.809 -1.972 -7.258 1 97.81 90 PRO B C 1
ATOM 3051 O O . PRO B 1 90 ? -6.574 -1.155 -6.746 1 97.81 90 PRO B O 1
ATOM 3054 N N . ALA B 1 91 ? -4.445 -1.983 -7.098 1 98.62 91 ALA B N 1
ATOM 3055 C CA . ALA B 1 91 ? -3.791 -0.813 -6.52 1 98.62 91 ALA B CA 1
ATOM 3056 C C . ALA B 1 91 ? -4.273 0.471 -7.188 1 98.62 91 ALA B C 1
ATOM 3058 O O . ALA B 1 91 ? -4.438 0.518 -8.406 1 98.62 91 ALA B O 1
ATOM 3059 N N . THR B 1 92 ? -4.527 1.509 -6.387 1 98.88 92 THR B N 1
ATOM 3060 C CA . THR B 1 92 ? -4.984 2.787 -6.922 1 98.88 92 THR B CA 1
ATOM 3061 C C . THR B 1 92 ? -3.973 3.354 -7.914 1 98.88 92 THR B C 1
ATOM 3063 O O . THR B 1 92 ? -4.34 4.074 -8.844 1 98.88 92 THR B O 1
ATOM 3066 N N . ALA B 1 93 ? -2.723 2.945 -7.762 1 98.94 93 ALA B N 1
ATOM 3067 C CA . ALA B 1 93 ? -1.655 3.377 -8.656 1 98.94 93 ALA B CA 1
ATOM 3068 C C . ALA B 1 93 ? -1.99 3.041 -10.109 1 98.94 93 ALA B C 1
ATOM 3070 O O . ALA B 1 93 ? -1.651 3.799 -11.023 1 98.94 93 ALA B O 1
ATOM 3071 N N . HIS B 1 94 ? -2.619 1.886 -10.352 1 98.88 94 HIS B N 1
ATOM 3072 C CA . HIS B 1 94 ? -3.008 1.519 -11.711 1 98.88 94 HIS B CA 1
ATOM 3073 C C . HIS B 1 94 ? -4.043 2.488 -12.266 1 98.88 94 HIS B C 1
ATOM 3075 O O . HIS B 1 94 ? -3.996 2.838 -13.453 1 98.88 94 HIS B O 1
ATOM 3081 N N . ILE B 1 95 ? -4.984 2.891 -11.43 1 98.94 95 ILE B N 1
ATOM 3082 C CA . ILE B 1 95 ? -6.051 3.795 -11.852 1 98.94 95 ILE B CA 1
ATOM 3083 C C . ILE B 1 95 ? -5.465 5.168 -12.172 1 98.94 95 ILE B C 1
ATOM 3085 O O . ILE B 1 95 ? -5.789 5.762 -13.203 1 98.94 95 ILE B O 1
ATOM 3089 N N . VAL B 1 96 ? -4.578 5.617 -11.336 1 99 96 VAL B N 1
ATOM 3090 C CA . VAL B 1 96 ? -3.904 6.895 -11.562 1 99 96 VAL B CA 1
ATOM 3091 C C . VAL B 1 96 ? -3.084 6.82 -12.852 1 99 96 VAL B C 1
ATOM 3093 O O . VAL B 1 96 ? -3.119 7.738 -13.672 1 99 96 VAL B O 1
ATOM 3096 N N . ALA B 1 97 ? -2.332 5.734 -13.023 1 98.94 97 ALA B N 1
ATOM 3097 C CA . ALA B 1 97 ? -1.493 5.566 -14.203 1 98.94 97 ALA B CA 1
ATOM 3098 C C . ALA B 1 97 ? -2.332 5.594 -15.477 1 98.94 97 ALA B C 1
ATOM 3100 O O . ALA B 1 97 ? -1.943 6.215 -16.469 1 98.94 97 ALA B O 1
ATOM 3101 N N . GLU B 1 98 ? -3.445 4.898 -15.445 1 98.88 98 GLU B N 1
ATOM 3102 C CA . GLU B 1 98 ? -4.324 4.891 -16.609 1 98.88 98 GLU B CA 1
ATOM 3103 C C . GLU B 1 98 ? -4.812 6.297 -16.938 1 98.88 98 GLU B C 1
ATOM 3105 O O . GLU B 1 98 ? -4.773 6.715 -18.094 1 98.88 98 GLU B O 1
ATOM 3110 N N . LYS B 1 99 ? -5.277 7.047 -15.922 1 98.88 99 LYS B N 1
ATOM 3111 C CA . LYS B 1 99 ? -5.82 8.391 -16.125 1 98.88 99 LYS B CA 1
ATOM 3112 C C . LYS B 1 99 ? -4.746 9.344 -16.625 1 98.88 99 LYS B C 1
ATOM 3114 O O . LYS B 1 99 ? -5.043 10.273 -17.375 1 98.88 99 LYS B O 1
ATOM 3119 N N . LEU B 1 100 ? -3.49 9.086 -16.234 1 98.88 100 LEU B N 1
ATOM 3120 C CA . LEU B 1 100 ? -2.377 9.938 -16.656 1 98.88 100 LEU B CA 1
ATOM 3121 C C . LEU B 1 100 ? -1.76 9.422 -17.953 1 98.88 100 LEU B C 1
ATOM 3123 O O . LEU B 1 100 ? -0.838 10.031 -18.5 1 98.88 100 LEU B O 1
ATOM 3127 N N . GLU B 1 101 ? -2.207 8.227 -18.391 1 98.38 101 GLU B N 1
ATOM 3128 C CA . GLU B 1 101 ? -1.705 7.582 -19.594 1 98.38 101 GLU B CA 1
ATOM 3129 C C . GLU B 1 101 ? -0.244 7.172 -19.438 1 98.38 101 GLU B C 1
ATOM 3131 O O . GLU B 1 101 ? 0.554 7.316 -20.375 1 98.38 101 GLU B O 1
ATOM 3136 N N . LEU B 1 102 ? 0.085 6.797 -18.266 1 98.69 102 LEU B N 1
ATOM 3137 C CA . LEU B 1 102 ? 1.42 6.266 -18.016 1 98.69 102 LEU B CA 1
ATOM 3138 C C . LEU B 1 102 ? 1.516 4.805 -18.438 1 98.69 102 LEU B C 1
ATOM 3140 O O . LEU B 1 102 ? 0.526 4.07 -18.375 1 98.69 102 LEU B O 1
ATOM 3144 N N . ARG B 1 103 ? 2.676 4.32 -18.812 1 96.5 103 ARG B N 1
ATOM 3145 C CA . ARG B 1 103 ? 2.918 2.934 -19.203 1 96.5 103 ARG B CA 1
ATOM 3146 C C . ARG B 1 103 ? 4.031 2.316 -18.359 1 96.5 103 ARG B C 1
ATOM 3148 O O . ARG B 1 103 ? 4.59 1.282 -18.719 1 96.5 103 ARG B O 1
ATOM 3155 N N . CYS B 1 104 ? 4.316 2.885 -17.312 1 98.38 104 CYS B N 1
ATOM 3156 C CA . CYS B 1 104 ? 5.387 2.459 -16.406 1 98.38 104 CYS B CA 1
ATOM 3157 C C . CYS B 1 104 ? 4.852 1.521 -15.336 1 98.38 104 CYS B C 1
ATOM 3159 O O . CYS B 1 104 ? 3.637 1.396 -15.164 1 98.38 104 CYS B O 1
ATOM 3161 N N . PRO B 1 105 ? 5.746 0.759 -14.617 1 98.69 105 PRO B N 1
ATOM 3162 C CA . PRO B 1 105 ? 5.332 0.021 -13.422 1 98.69 105 PRO B CA 1
ATOM 3163 C C . PRO B 1 105 ? 4.707 0.922 -12.359 1 98.69 105 PRO B C 1
ATOM 3165 O O . PRO B 1 105 ? 4.957 2.131 -12.344 1 98.69 105 PRO B O 1
ATOM 3168 N N . VAL B 1 106 ? 3.91 0.267 -11.508 1 98.94 106 VAL B N 1
ATOM 3169 C CA . VAL B 1 106 ? 3.227 1.027 -10.461 1 98.94 106 VAL B CA 1
ATOM 3170 C C . VAL B 1 106 ? 3.164 0.203 -9.18 1 98.94 106 VAL B C 1
ATOM 3172 O O . VAL B 1 106 ? 3.328 -1.02 -9.211 1 98.94 106 VAL B O 1
ATOM 3175 N N . MET B 1 107 ? 2.957 0.828 -8.062 1 98.94 107 MET B N 1
ATOM 3176 C CA . MET B 1 107 ? 2.6 0.192 -6.797 1 98.94 107 MET B CA 1
ATOM 3177 C C . MET B 1 107 ? 2.049 1.215 -5.809 1 98.94 107 MET B C 1
ATOM 3179 O O . MET B 1 107 ? 2.203 2.422 -6.008 1 98.94 107 MET B O 1
ATOM 3183 N N . ASP B 1 108 ? 1.351 0.747 -4.832 1 98.94 108 ASP B N 1
ATOM 3184 C CA . ASP B 1 108 ? 0.904 1.583 -3.723 1 98.94 108 ASP B CA 1
ATOM 3185 C C . ASP B 1 108 ? 1.853 1.469 -2.531 1 98.94 108 ASP B C 1
ATOM 3187 O O . ASP B 1 108 ? 2.365 0.385 -2.242 1 98.94 108 ASP B O 1
ATOM 3191 N N . VAL B 1 109 ? 2.115 2.582 -1.881 1 98.94 109 VAL B N 1
ATOM 3192 C CA . VAL B 1 109 ? 2.787 2.67 -0.589 1 98.94 109 VAL B CA 1
ATOM 3193 C C . VAL B 1 109 ? 1.865 3.332 0.431 1 98.94 109 VAL B C 1
ATOM 3195 O O . VAL B 1 109 ? 1.344 4.422 0.189 1 98.94 109 VAL B O 1
ATOM 3198 N N . LYS B 1 110 ? 1.646 2.666 1.566 1 98.75 110 LYS B N 1
ATOM 3199 C CA . LYS B 1 110 ? 0.622 3.166 2.479 1 98.75 110 LYS B CA 1
ATOM 3200 C C . LYS B 1 110 ? 1.101 3.111 3.926 1 98.75 110 LYS B C 1
ATOM 3202 O O . LYS B 1 110 ? 1.588 2.076 4.387 1 98.75 110 LYS B O 1
ATOM 3207 N N . ASN B 1 111 ? 0.912 4.156 4.668 1 98.75 111 ASN B N 1
ATOM 3208 C CA . ASN B 1 111 ? 1.12 4.305 6.105 1 98.75 111 ASN B CA 1
ATOM 3209 C C . ASN B 1 111 ? 0.398 5.531 6.652 1 98.75 111 ASN B C 1
ATOM 3211 O O . ASN B 1 111 ? 1.031 6.438 7.199 1 98.75 111 ASN B O 1
ATOM 3215 N N . ALA B 1 112 ? -0.928 5.531 6.484 1 97.88 112 ALA B N 1
ATOM 3216 C CA . ALA B 1 112 ? -1.781 6.633 6.922 1 97.88 112 ALA B CA 1
ATOM 3217 C C . ALA B 1 112 ? -1.206 7.977 6.484 1 97.88 112 ALA B C 1
ATOM 3219 O O . ALA B 1 112 ? -0.891 8.172 5.309 1 97.88 112 ALA B O 1
ATOM 3220 N N . CYS B 1 113 ? -1.143 8.945 7.355 1 98.12 113 CYS B N 1
ATOM 3221 C CA . CYS B 1 113 ? -0.746 10.305 7.016 1 98.12 113 CYS B CA 1
ATOM 3222 C C . CYS B 1 113 ? 0.745 10.375 6.711 1 98.12 113 CYS B C 1
ATOM 3224 O O . CYS B 1 113 ? 1.232 11.398 6.215 1 98.12 113 CYS B O 1
ATOM 3226 N N . ASN B 1 114 ? 1.523 9.305 6.898 1 98.75 114 ASN B N 1
ATOM 3227 C CA . ASN B 1 114 ? 2.943 9.266 6.566 1 98.75 114 ASN B CA 1
ATOM 3228 C C . ASN B 1 114 ? 3.176 8.711 5.16 1 98.75 114 ASN B C 1
ATOM 3230 O O . ASN B 1 114 ? 4.32 8.578 4.723 1 98.75 114 ASN B O 1
ATOM 3234 N N . SER B 1 115 ? 2.156 8.43 4.453 1 98.88 115 SER B N 1
ATOM 3235 C CA . SER B 1 115 ? 2.264 7.699 3.193 1 98.88 115 SER B CA 1
ATOM 3236 C C . SER B 1 115 ? 3.148 8.445 2.197 1 98.88 115 SER B C 1
ATOM 3238 O O . SER B 1 115 ? 3.99 7.836 1.533 1 98.88 115 SER B O 1
ATOM 3240 N N . VAL B 1 116 ? 2.984 9.75 2.082 1 98.94 116 VAL B N 1
ATOM 3241 C CA . VAL B 1 116 ? 3.793 10.5 1.129 1 98.94 116 VAL B CA 1
ATOM 3242 C C . VAL B 1 116 ? 5.262 10.461 1.549 1 98.94 116 VAL B C 1
ATOM 3244 O O . VAL B 1 116 ? 6.148 10.297 0.709 1 98.94 116 VAL B O 1
ATOM 3247 N N . LEU B 1 117 ? 5.531 10.594 2.844 1 98.88 117 LEU B N 1
ATOM 3248 C CA . LEU B 1 117 ? 6.906 10.516 3.332 1 98.88 117 LEU B CA 1
ATOM 3249 C C . LEU B 1 117 ? 7.512 9.148 3.047 1 98.88 117 LEU B C 1
ATOM 3251 O O . LEU B 1 117 ? 8.664 9.047 2.611 1 98.88 117 LEU B O 1
ATOM 3255 N N . ASN B 1 118 ? 6.742 8.102 3.328 1 98.94 118 ASN B N 1
ATOM 3256 C CA . ASN B 1 118 ? 7.215 6.758 3.004 1 98.94 118 ASN B CA 1
ATOM 3257 C C . ASN B 1 118 ? 7.406 6.578 1.501 1 98.94 118 ASN B C 1
ATOM 3259 O O . ASN B 1 118 ? 8.344 5.906 1.067 1 98.94 118 ASN B O 1
ATOM 3263 N N . GLY B 1 119 ? 6.449 7.156 0.715 1 98.94 119 GLY B N 1
ATOM 3264 C CA . GLY B 1 119 ? 6.621 7.133 -0.729 1 98.94 119 GLY B CA 1
ATOM 3265 C C . GLY B 1 119 ? 7.91 7.785 -1.188 1 98.94 119 GLY B C 1
ATOM 3266 O O . GLY B 1 119 ? 8.594 7.266 -2.072 1 98.94 119 GLY B O 1
ATOM 3267 N N . LEU B 1 120 ? 8.258 8.898 -0.612 1 98.94 120 LEU B N 1
ATOM 3268 C CA . LEU B 1 120 ? 9.5 9.594 -0.934 1 98.94 120 LEU B CA 1
ATOM 3269 C C . LEU B 1 120 ? 10.711 8.758 -0.53 1 98.94 120 LEU B C 1
ATOM 3271 O O . LEU B 1 120 ? 11.711 8.703 -1.257 1 98.94 120 LEU B O 1
ATOM 3275 N N . GLU B 1 121 ? 10.656 8.125 0.661 1 98.88 121 GLU B N 1
ATOM 3276 C CA . GLU B 1 121 ? 11.742 7.254 1.101 1 98.88 121 GLU B CA 1
ATOM 3277 C C . GLU B 1 121 ? 11.992 6.133 0.097 1 98.88 121 GLU B C 1
ATOM 3279 O O . GLU B 1 121 ? 13.141 5.859 -0.267 1 98.88 121 GLU B O 1
ATOM 3284 N N . VAL B 1 122 ? 10.914 5.508 -0.348 1 98.88 122 VAL B N 1
ATOM 3285 C CA . VAL B 1 122 ? 10.992 4.398 -1.292 1 98.88 122 VAL B CA 1
ATOM 3286 C C . VAL B 1 122 ? 11.539 4.891 -2.629 1 98.88 122 VAL B C 1
ATOM 3288 O O . VAL B 1 122 ? 12.445 4.277 -3.201 1 98.88 122 VAL B O 1
ATOM 3291 N N . ALA B 1 123 ? 10.992 6.004 -3.105 1 98.94 123 ALA B N 1
ATOM 3292 C CA . ALA B 1 123 ? 11.461 6.574 -4.367 1 98.94 123 ALA B CA 1
ATOM 3293 C C . ALA B 1 123 ? 12.953 6.895 -4.305 1 98.94 123 ALA B C 1
ATOM 3295 O O . ALA B 1 123 ? 13.695 6.582 -5.234 1 98.94 123 ALA B O 1
ATOM 3296 N N . ASP B 1 124 ? 13.383 7.504 -3.215 1 98.81 124 ASP B N 1
ATOM 3297 C CA . ASP B 1 124 ? 14.789 7.863 -3.023 1 98.81 124 ASP B CA 1
ATOM 3298 C C . ASP B 1 124 ? 15.68 6.633 -3.094 1 98.81 124 ASP B C 1
ATOM 3300 O O . ASP B 1 124 ? 16.719 6.645 -3.773 1 98.81 124 ASP B O 1
ATOM 3304 N N . ALA B 1 125 ? 15.273 5.57 -2.418 1 98.5 125 ALA B N 1
ATOM 3305 C CA . ALA B 1 125 ? 16.078 4.352 -2.381 1 98.5 125 ALA B CA 1
ATOM 3306 C C . ALA B 1 125 ? 16.141 3.693 -3.756 1 98.5 125 ALA B C 1
ATOM 3308 O O . ALA B 1 125 ? 17.203 3.236 -4.184 1 98.5 125 ALA B O 1
ATOM 3309 N N . LEU B 1 126 ? 14.977 3.617 -4.41 1 98.62 126 LEU B N 1
ATOM 3310 C CA . LEU B 1 126 ? 14.914 2.965 -5.715 1 98.62 126 LEU B CA 1
ATOM 3311 C C . LEU B 1 126 ? 15.75 3.721 -6.742 1 98.62 126 LEU B C 1
ATOM 3313 O O . LEU B 1 126 ? 16.422 3.107 -7.574 1 98.62 126 LEU B O 1
ATOM 3317 N N . ILE B 1 127 ? 15.703 5.008 -6.73 1 98.56 127 ILE B N 1
ATOM 3318 C CA . ILE B 1 127 ? 16.531 5.812 -7.621 1 98.56 127 ILE B CA 1
ATOM 3319 C C . ILE B 1 127 ? 18 5.676 -7.223 1 98.56 127 ILE B C 1
ATOM 3321 O O . ILE B 1 127 ? 18.875 5.535 -8.086 1 98.56 127 ILE B O 1
ATOM 3325 N N . GLY B 1 128 ? 18.266 5.715 -5.922 1 97.12 128 GLY B N 1
ATOM 3326 C CA . GLY B 1 128 ? 19.641 5.641 -5.418 1 97.12 128 GLY B CA 1
ATOM 3327 C C . GLY B 1 128 ? 20.344 4.359 -5.812 1 97.12 128 GLY B C 1
ATOM 3328 O O . GLY B 1 128 ? 21.562 4.34 -5.945 1 97.12 128 GLY B O 1
ATOM 3329 N N . THR B 1 129 ? 19.625 3.299 -6.004 1 96.31 129 THR B N 1
ATOM 3330 C CA . THR B 1 129 ? 20.219 2.021 -6.379 1 96.31 129 THR B CA 1
ATOM 3331 C C . THR B 1 129 ? 20.234 1.861 -7.898 1 96.31 129 THR B C 1
ATOM 3333 O O . THR B 1 129 ? 20.625 0.81 -8.414 1 96.31 129 THR B O 1
ATOM 3336 N N . GLY B 1 130 ? 19.734 2.852 -8.656 1 95.56 130 GLY B N 1
ATOM 3337 C CA . GLY B 1 130 ? 19.828 2.889 -10.109 1 95.56 130 GLY B CA 1
ATOM 3338 C C . GLY B 1 130 ? 18.703 2.152 -10.797 1 95.56 130 GLY B C 1
ATOM 3339 O O . GLY B 1 130 ? 18.703 1.981 -12.016 1 95.56 130 GLY B O 1
ATOM 3340 N N . ARG B 1 131 ? 17.672 1.753 -10.125 1 95.06 131 ARG B N 1
ATOM 3341 C CA . ARG B 1 131 ? 16.578 0.966 -10.688 1 95.06 131 ARG B CA 1
ATOM 3342 C C . ARG B 1 131 ? 15.633 1.843 -11.5 1 95.06 131 ARG B C 1
ATOM 3344 O O . ARG B 1 131 ? 15.039 1.382 -12.477 1 95.06 131 ARG B O 1
ATOM 3351 N N . TYR B 1 132 ? 15.406 2.969 -11 1 97.94 132 TYR B N 1
ATOM 3352 C CA . TYR B 1 132 ? 14.555 3.945 -11.664 1 97.94 132 TYR B CA 1
ATOM 3353 C C . TYR B 1 132 ? 15.234 5.305 -11.742 1 97.94 132 TYR B C 1
ATOM 3355 O O . TYR B 1 132 ? 16.203 5.562 -11.031 1 97.94 132 TYR B O 1
ATOM 3363 N N . ARG B 1 133 ? 14.75 6.168 -12.68 1 97.75 133 ARG B N 1
ATOM 3364 C CA . ARG B 1 133 ? 15.375 7.477 -12.875 1 97.75 133 ARG B CA 1
ATOM 3365 C C . ARG B 1 133 ? 14.406 8.602 -12.516 1 97.75 133 ARG B C 1
ATOM 3367 O O . ARG B 1 133 ? 14.805 9.609 -11.93 1 97.75 133 ARG B O 1
ATOM 3374 N N . ARG B 1 134 ? 13.172 8.523 -12.93 1 98.62 134 ARG B N 1
ATOM 3375 C CA . ARG B 1 134 ? 12.133 9.516 -12.695 1 98.62 134 ARG B CA 1
ATOM 3376 C C . ARG B 1 134 ? 10.883 8.867 -12.109 1 98.62 134 ARG B C 1
ATOM 3378 O O . ARG B 1 134 ? 10.148 8.164 -12.812 1 98.62 134 ARG B O 1
ATOM 3385 N N . VAL B 1 135 ? 10.648 9.148 -10.82 1 98.94 135 VAL B N 1
ATOM 3386 C CA . VAL B 1 135 ? 9.531 8.555 -10.086 1 98.94 135 VAL B CA 1
ATOM 3387 C C . VAL B 1 135 ? 8.516 9.641 -9.719 1 98.94 135 VAL B C 1
ATOM 3389 O O . VAL B 1 135 ? 8.891 10.703 -9.219 1 98.94 135 VAL B O 1
ATOM 3392 N N . VAL B 1 136 ? 7.266 9.398 -10.062 1 99 136 VAL B N 1
ATOM 3393 C CA . VAL B 1 136 ? 6.191 10.258 -9.578 1 99 136 VAL B CA 1
ATOM 3394 C C . VAL B 1 136 ? 5.555 9.641 -8.336 1 99 136 VAL B C 1
ATOM 3396 O O . VAL B 1 136 ? 5.086 8.508 -8.367 1 99 136 VAL B O 1
ATOM 3399 N N . VAL B 1 137 ? 5.637 10.352 -7.23 1 99 137 VAL B N 1
ATOM 3400 C CA . VAL B 1 137 ? 4.891 10.016 -6.02 1 99 137 VAL B CA 1
ATOM 3401 C C . VAL B 1 137 ? 3.59 10.812 -5.977 1 99 137 VAL B C 1
ATOM 3403 O O . VAL B 1 137 ? 3.605 12.031 -5.762 1 99 137 VAL B O 1
ATOM 3406 N N . ALA B 1 138 ? 2.467 10.117 -6.172 1 99 138 ALA B N 1
ATOM 3407 C CA . ALA B 1 138 ? 1.162 10.773 -6.207 1 99 138 ALA B CA 1
ATOM 3408 C C . ALA B 1 138 ? 0.319 10.383 -4.996 1 99 138 ALA B C 1
ATOM 3410 O O . ALA B 1 138 ? 0.393 9.25 -4.52 1 99 138 ALA B O 1
ATOM 3411 N N . SER B 1 139 ? -0.459 11.305 -4.52 1 98.94 139 SER B N 1
ATOM 3412 C CA . SER B 1 139 ? -1.351 11.078 -3.387 1 98.94 139 SER B CA 1
ATOM 3413 C C . SER B 1 139 ? -2.723 11.703 -3.629 1 98.94 139 SER B C 1
ATOM 3415 O O . SER B 1 139 ? -2.824 12.789 -4.207 1 98.94 139 SER B O 1
ATOM 3417 N N . GLY B 1 140 ? -3.764 11 -3.326 1 98.94 140 GLY B N 1
ATOM 3418 C CA . GLY B 1 140 ? -5.137 11.477 -3.246 1 98.94 140 GLY B CA 1
ATOM 3419 C C . GLY B 1 140 ? -5.812 11.117 -1.934 1 98.94 140 GLY B C 1
ATOM 3420 O O . GLY B 1 140 ? -6.043 9.945 -1.646 1 98.94 140 GLY B O 1
ATOM 3421 N N . GLU B 1 141 ? -6.125 12.117 -1.163 1 98.88 141 GLU B N 1
ATOM 3422 C CA . GLU B 1 141 ? -6.801 11.93 0.118 1 98.88 141 GLU B CA 1
ATOM 3423 C C . GLU B 1 141 ? -8.273 12.32 0.031 1 98.88 141 GLU B C 1
ATOM 3425 O O . GLU B 1 141 ? -8.602 13.461 -0.304 1 98.88 141 GLU B O 1
ATOM 3430 N N . ALA B 1 142 ? -9.102 11.32 0.324 1 98.5 142 ALA B N 1
ATOM 3431 C CA . ALA B 1 142 ? -10.547 11.492 0.194 1 98.5 142 ALA B CA 1
ATOM 3432 C C . ALA B 1 142 ? -11.266 11.086 1.477 1 98.5 142 ALA B C 1
ATOM 3434 O O . ALA B 1 142 ? -12.219 10.305 1.439 1 98.5 142 ALA B O 1
ATOM 3435 N N . PRO B 1 143 ? -10.922 11.617 2.637 1 96.44 143 PRO B N 1
ATOM 3436 C CA . PRO B 1 143 ? -11.547 11.164 3.883 1 96.44 143 PRO B CA 1
ATOM 3437 C C . PRO B 1 143 ? -13.016 11.586 3.992 1 96.44 143 PRO B C 1
ATOM 3439 O O . PRO B 1 143 ? -13.742 11.07 4.844 1 96.44 143 PRO B O 1
ATOM 3442 N N . SER B 1 144 ? -13.469 12.562 3.141 1 95.75 144 SER B N 1
ATOM 3443 C CA . SER B 1 144 ? -14.867 12.992 3.174 1 95.75 144 SER B CA 1
ATOM 3444 C C . SER B 1 144 ? -15.812 11.812 3.018 1 95.75 144 SER B C 1
ATOM 3446 O O . SER B 1 144 ? -16.938 11.828 3.539 1 95.75 144 SER B O 1
ATOM 3448 N N . ARG B 1 145 ? -15.312 10.758 2.404 1 96.56 145 ARG B N 1
ATOM 3449 C CA . ARG B 1 145 ? -16.156 9.586 2.168 1 96.56 145 ARG B CA 1
ATOM 3450 C C . ARG B 1 145 ? -16.281 8.742 3.432 1 96.56 145 ARG B C 1
ATOM 3452 O O . ARG B 1 145 ? -17.141 7.855 3.51 1 96.56 145 ARG B O 1
ATOM 3459 N N . ALA B 1 146 ? -15.523 8.992 4.402 1 96.56 146 ALA B N 1
ATOM 3460 C CA . ALA B 1 146 ? -15.508 8.156 5.602 1 96.56 146 ALA B CA 1
ATOM 3461 C C . ALA B 1 146 ? -16.031 8.922 6.812 1 96.56 146 ALA B C 1
ATOM 3463 O O . ALA B 1 146 ? -15.984 8.422 7.938 1 96.56 146 ALA B O 1
ATOM 3464 N N . VAL B 1 147 ? -16.516 10.125 6.668 1 97.25 147 VAL B N 1
ATOM 3465 C CA . VAL B 1 147 ? -17.031 10.945 7.762 1 97.25 147 VAL B CA 1
ATOM 3466 C C . VAL B 1 147 ? -18.453 10.508 8.117 1 97.25 147 VAL B C 1
ATOM 3468 O O . VAL B 1 147 ? -19.266 10.273 7.23 1 97.25 147 VAL B O 1
ATOM 3471 N N . ARG B 1 148 ? -18.703 10.414 9.391 1 97 148 ARG B N 1
ATOM 3472 C CA . ARG B 1 148 ? -20.047 10.07 9.867 1 97 148 ARG B CA 1
ATOM 3473 C C . ARG B 1 148 ? -20.891 11.32 10.055 1 97 148 ARG B C 1
ATOM 3475 O O . ARG B 1 148 ? -20.531 12.211 10.82 1 97 148 ARG B O 1
ATOM 3482 N N . TRP B 1 149 ? -22 11.328 9.414 1 97.25 149 TRP B N 1
ATOM 3483 C CA . TRP B 1 149 ? -22.906 12.469 9.539 1 97.25 149 TRP B CA 1
ATOM 3484 C C . TRP B 1 149 ? -24.109 12.109 10.398 1 97.25 149 TRP B C 1
ATOM 3486 O O . TRP B 1 149 ? -24.734 12.984 11.008 1 97.25 149 TRP B O 1
ATOM 3496 N N . GLN B 1 150 ? -24.469 10.828 10.352 1 97.25 150 GLN B N 1
ATOM 3497 C CA . GLN B 1 150 ? -25.562 10.352 11.203 1 97.25 150 GLN B CA 1
ATOM 3498 C C . GLN B 1 150 ? -25.062 10.055 12.617 1 97.25 150 GLN B C 1
ATOM 3500 O O . GLN B 1 150 ? -24.531 8.977 12.875 1 97.25 150 GLN B O 1
ATOM 3505 N N . VAL B 1 151 ? -25.344 10.93 13.508 1 97.88 151 VAL B N 1
ATOM 3506 C CA . VAL B 1 151 ? -24.812 10.906 14.867 1 97.88 151 VAL B CA 1
ATOM 3507 C C . VAL B 1 151 ? -25.969 10.961 15.867 1 97.88 151 VAL B C 1
ATOM 3509 O O . VAL B 1 151 ? -26.484 12.047 16.172 1 97.88 151 VAL B O 1
ATOM 3512 N N . PRO B 1 152 ? -26.219 9.836 16.469 1 97.56 152 PRO B N 1
ATOM 3513 C CA . PRO B 1 152 ? -27.422 9.766 17.297 1 97.56 152 PRO B CA 1
ATOM 3514 C C . PRO B 1 152 ? -27.219 10.367 18.688 1 97.56 152 PRO B C 1
ATOM 3516 O O . PRO B 1 152 ? -28.188 10.773 19.344 1 97.56 152 PRO B O 1
ATOM 3519 N N . ASP B 1 153 ? -25.953 10.344 19.219 1 97.56 153 ASP B N 1
ATOM 3520 C CA . ASP B 1 153 ? -25.734 10.75 20.594 1 97.56 153 ASP B CA 1
ATOM 3521 C C . ASP B 1 153 ? -24.328 11.305 20.797 1 97.56 153 ASP B C 1
ATOM 3523 O O . ASP B 1 153 ? -23.531 11.352 19.844 1 97.56 153 ASP B O 1
ATOM 3527 N N . LEU B 1 154 ? -24.078 11.789 21.984 1 96.38 154 LEU B N 1
ATOM 3528 C CA . LEU B 1 154 ? -22.812 12.414 22.328 1 96.38 154 LEU B CA 1
ATOM 3529 C C . LEU B 1 154 ? -21.672 11.414 22.188 1 96.38 154 LEU B C 1
ATOM 3531 O O . LEU B 1 154 ? -20.578 11.766 21.734 1 96.38 154 LEU B O 1
ATOM 3535 N N . ALA B 1 155 ? -21.938 10.242 22.578 1 95.25 155 ALA B N 1
ATOM 3536 C CA . ALA B 1 155 ? -20.891 9.227 22.516 1 95.25 155 ALA B CA 1
ATOM 3537 C C . ALA B 1 155 ? -20.422 8.992 21.078 1 95.25 155 ALA B C 1
ATOM 3539 O O . ALA B 1 155 ? -19.219 8.891 20.828 1 95.25 155 ALA B O 1
ATOM 3540 N N . THR B 1 156 ? -21.344 8.883 20.203 1 95.81 156 THR B N 1
ATOM 3541 C CA . THR B 1 156 ? -21.016 8.719 18.781 1 95.81 156 THR B CA 1
ATOM 3542 C C . THR B 1 156 ? -20.328 9.969 18.25 1 95.81 156 THR B C 1
ATOM 3544 O O . THR B 1 156 ? -19.406 9.859 17.438 1 95.81 156 THR B O 1
ATOM 3547 N N . PHE B 1 157 ? -20.766 11.133 18.703 1 96.44 157 PHE B N 1
ATOM 3548 C CA . PHE B 1 157 ? -20.141 12.383 18.297 1 96.44 157 PHE B CA 1
ATOM 3549 C C . PHE B 1 157 ? -18.656 12.391 18.672 1 96.44 157 PHE B C 1
ATOM 3551 O O . PHE B 1 157 ? -17.812 12.688 17.844 1 96.44 157 PHE B O 1
ATOM 3558 N N . LEU B 1 158 ? -18.359 12.016 19.844 1 94.62 158 LEU B N 1
ATOM 3559 C CA . LEU B 1 158 ? -16.984 12.023 20.359 1 94.62 158 LEU B CA 1
ATOM 3560 C C . LEU B 1 158 ? -16.125 11.016 19.594 1 94.62 158 LEU B C 1
ATOM 3562 O O . LEU B 1 158 ? -14.977 11.312 19.266 1 94.62 158 LEU B O 1
ATOM 3566 N N . ARG B 1 159 ? -16.641 9.938 19.25 1 93.44 159 ARG B N 1
ATOM 3567 C CA . ARG B 1 159 ? -15.93 8.898 18.516 1 93.44 159 ARG B CA 1
ATOM 3568 C C . ARG B 1 159 ? -15.672 9.32 17.078 1 93.44 159 ARG B C 1
ATOM 3570 O O . ARG B 1 159 ? -14.695 8.891 16.469 1 93.44 159 ARG B O 1
ATOM 3577 N N . SER B 1 160 ? -16.562 10.156 16.594 1 95.94 160 SER B N 1
ATOM 3578 C CA . SER B 1 160 ? -16.516 10.555 15.188 1 95.94 160 SER B CA 1
ATOM 3579 C C . SER B 1 160 ? -15.766 11.875 15.016 1 95.94 160 SER B C 1
ATOM 3581 O O . SER B 1 160 ? -15.5 12.297 13.891 1 95.94 160 SER B O 1
ATOM 3583 N N . PHE B 1 161 ? -15.359 12.508 16.062 1 95.56 161 PHE B N 1
ATOM 3584 C CA . PHE B 1 161 ? -14.93 13.898 16.062 1 95.56 161 PHE B CA 1
ATOM 3585 C C . PHE B 1 161 ? -13.719 14.094 15.148 1 95.56 161 PHE B C 1
ATOM 3587 O O . PHE B 1 161 ? -13.633 15.086 14.422 1 95.56 161 PHE B O 1
ATOM 3594 N N . ALA B 1 162 ? -12.797 13.148 15.172 1 92.88 162 ALA B N 1
ATOM 3595 C CA . ALA B 1 162 ? -11.594 13.273 14.359 1 92.88 162 ALA B CA 1
ATOM 3596 C C . ALA B 1 162 ? -11.938 13.406 12.875 1 92.88 162 ALA B C 1
ATOM 3598 O O . ALA B 1 162 ? -11.242 14.102 12.133 1 92.88 162 ALA B O 1
ATOM 3599 N N . GLY B 1 163 ? -13.008 12.742 12.5 1 95.25 163 GLY B N 1
ATOM 3600 C CA . GLY B 1 163 ? -13.453 12.828 11.117 1 95.25 163 GLY B CA 1
ATOM 3601 C C . GLY B 1 163 ? -13.828 14.234 10.703 1 95.25 163 GLY B C 1
ATOM 3602 O O . GLY B 1 163 ? -13.758 14.578 9.516 1 95.25 163 GLY B O 1
ATOM 3603 N N . TYR B 1 164 ? -14.164 15.055 11.617 1 96.94 164 TYR B N 1
ATOM 3604 C CA . TYR B 1 164 ? -14.656 16.391 11.305 1 96.94 164 TYR B CA 1
ATOM 3605 C C . TYR B 1 164 ? -13.5 17.359 11.094 1 96.94 164 TYR B C 1
ATOM 3607 O O . TYR B 1 164 ? -13.711 18.516 10.711 1 96.94 164 TYR B O 1
ATOM 3615 N N . THR B 1 165 ? -12.273 16.859 11.266 1 96.75 165 THR B N 1
ATOM 3616 C CA . THR B 1 165 ? -11.094 17.672 10.977 1 96.75 165 THR B CA 1
ATOM 3617 C C . THR B 1 165 ? -10.602 17.422 9.555 1 96.75 165 THR B C 1
ATOM 3619 O O . THR B 1 165 ? -9.781 18.188 9.039 1 96.75 165 THR B O 1
ATOM 3622 N N . LEU B 1 166 ? -11.031 16.406 8.891 1 97.38 166 LEU B N 1
ATOM 3623 C CA . LEU B 1 166 ? -10.422 15.867 7.684 1 97.38 166 LEU B CA 1
ATOM 3624 C C . LEU B 1 166 ? -10.852 16.672 6.457 1 97.38 166 LEU B C 1
ATOM 3626 O O . LEU B 1 166 ? -11.953 17.219 6.418 1 97.38 166 LEU B O 1
ATOM 3630 N N . SER B 1 167 ? -9.945 16.766 5.555 1 98.69 167 SER B N 1
ATOM 3631 C CA . SER B 1 167 ? -10.094 17.516 4.309 1 98.69 167 SER B CA 1
ATOM 3632 C C . SER B 1 167 ? -9.578 16.719 3.117 1 98.69 167 SER B C 1
ATOM 3634 O O . SER B 1 167 ? -8.656 15.914 3.258 1 98.69 167 SER B O 1
ATOM 3636 N N . ASP B 1 168 ? -10.203 16.891 1.922 1 98.88 168 ASP B N 1
ATOM 3637 C CA . ASP B 1 168 ? -9.758 16.219 0.707 1 98.88 168 ASP B CA 1
ATOM 3638 C C . ASP B 1 168 ? -8.672 17.031 -0.003 1 98.88 168 ASP B C 1
ATOM 3640 O O . ASP B 1 168 ? -8.719 18.266 -0.015 1 98.88 168 ASP B O 1
ATOM 3644 N N . ALA B 1 169 ? -7.691 16.312 -0.601 1 98.94 169 ALA B N 1
ATOM 3645 C CA . ALA B 1 169 ? -6.617 16.984 -1.324 1 98.94 169 ALA B CA 1
ATOM 3646 C C . ALA B 1 169 ? -5.844 16 -2.203 1 98.94 169 ALA B C 1
ATOM 3648 O O . ALA B 1 169 ? -5.879 14.797 -1.972 1 98.94 169 ALA B O 1
ATOM 3649 N N . GLY B 1 170 ? -5.289 16.5 -3.275 1 98.94 170 GLY B N 1
ATOM 3650 C CA . GLY B 1 170 ? -4.32 15.781 -4.09 1 98.94 170 GLY B CA 1
ATOM 3651 C C . GLY B 1 170 ? -2.922 16.359 -4 1 98.94 170 GLY B C 1
ATOM 3652 O O . GLY B 1 170 ? -2.758 17.562 -3.758 1 98.94 170 GLY B O 1
ATOM 3653 N N . ALA B 1 171 ? -1.902 15.57 -4.172 1 99 171 ALA B N 1
ATOM 3654 C CA . ALA B 1 171 ? -0.507 16 -4.234 1 99 171 ALA B CA 1
ATOM 3655 C C . ALA B 1 171 ? 0.297 15.109 -5.176 1 99 171 ALA B C 1
ATOM 3657 O O . ALA B 1 171 ? -0.087 13.969 -5.441 1 99 171 ALA B O 1
ATOM 3658 N N . ALA B 1 172 ? 1.314 15.602 -5.703 1 98.94 172 ALA B N 1
ATOM 3659 C CA . ALA B 1 172 ? 2.252 14.852 -6.531 1 98.94 172 ALA B CA 1
ATOM 3660 C C . ALA B 1 172 ? 3.656 15.438 -6.445 1 98.94 172 ALA B C 1
ATOM 3662 O O . ALA B 1 172 ? 3.824 16.656 -6.434 1 98.94 172 ALA B O 1
ATOM 3663 N N . LEU B 1 173 ? 4.613 14.602 -6.309 1 98.94 173 LEU B N 1
ATOM 3664 C CA . LEU B 1 173 ? 6.02 14.984 -6.305 1 98.94 173 LEU B CA 1
ATOM 3665 C C . LEU B 1 173 ? 6.793 14.211 -7.367 1 98.94 173 LEU B C 1
ATOM 3667 O O . LEU B 1 173 ? 6.57 13.016 -7.555 1 98.94 173 LEU B O 1
ATOM 3671 N N . LEU B 1 174 ? 7.621 14.93 -8.07 1 98.94 174 LEU B N 1
ATOM 3672 C CA . LEU B 1 174 ? 8.578 14.297 -8.969 1 98.94 174 LEU B CA 1
ATOM 3673 C C . LEU B 1 174 ? 9.914 14.07 -8.273 1 98.94 174 LEU B C 1
ATOM 3675 O O . LEU B 1 174 ? 10.516 15.016 -7.758 1 98.94 174 LEU B O 1
ATOM 3679 N N . VAL B 1 175 ? 10.367 12.828 -8.188 1 98.94 175 VAL B N 1
ATOM 3680 C CA . VAL B 1 175 ? 11.664 12.492 -7.602 1 98.94 175 VAL B CA 1
ATOM 3681 C C . VAL B 1 175 ? 12.625 12.031 -8.695 1 98.94 175 VAL B C 1
ATOM 3683 O O . VAL B 1 175 ? 12.273 11.18 -9.516 1 98.94 175 VAL B O 1
ATOM 3686 N N . THR B 1 176 ? 13.75 12.633 -8.805 1 98.69 176 THR B N 1
ATOM 3687 C CA . THR B 1 176 ? 14.766 12.32 -9.805 1 98.69 176 THR B CA 1
ATOM 3688 C C . THR B 1 176 ? 16.141 12.156 -9.148 1 98.69 176 THR B C 1
ATOM 3690 O O . THR B 1 176 ? 16.297 12.391 -7.949 1 98.69 176 THR B O 1
ATOM 3693 N N . ALA B 1 177 ? 17.094 11.648 -9.906 1 97.88 177 ALA B N 1
ATOM 3694 C CA . ALA B 1 177 ? 18.453 11.516 -9.391 1 97.88 177 ALA B CA 1
ATOM 3695 C C . ALA B 1 177 ? 19.016 12.859 -8.938 1 97.88 177 ALA B C 1
ATOM 3697 O O . ALA B 1 177 ? 18.75 13.891 -9.562 1 97.88 177 ALA B O 1
ATOM 3698 N N . GLY B 1 178 ? 19.672 12.891 -7.82 1 96.81 178 GLY B N 1
ATOM 3699 C CA . GLY B 1 178 ? 20.234 14.086 -7.23 1 96.81 178 GLY B CA 1
ATOM 3700 C C . GLY B 1 178 ? 20.562 13.93 -5.758 1 96.81 178 GLY B C 1
ATOM 3701 O O . GLY B 1 178 ? 20.453 12.836 -5.203 1 96.81 178 GLY B O 1
ATOM 3702 N N . ASP B 1 179 ? 21.016 14.953 -5.133 1 95.12 179 ASP B N 1
ATOM 3703 C CA . ASP B 1 179 ? 21.469 14.891 -3.744 1 95.12 179 ASP B CA 1
ATOM 3704 C C . ASP B 1 179 ? 20.594 15.766 -2.844 1 95.12 179 ASP B C 1
ATOM 3706 O O . ASP B 1 179 ? 21.078 16.297 -1.835 1 95.12 179 ASP B O 1
ATOM 3710 N N . GLY B 1 180 ? 19.375 15.867 -3.211 1 98.12 180 GLY B N 1
ATOM 3711 C CA . GLY B 1 180 ? 18.5 16.797 -2.508 1 98.12 180 GLY B CA 1
ATOM 3712 C C . GLY B 1 180 ? 17.844 16.188 -1.282 1 98.12 180 GLY B C 1
ATOM 3713 O O . GLY B 1 180 ? 17.453 16.906 -0.362 1 98.12 180 GLY B O 1
ATOM 3714 N N . ILE B 1 181 ? 17.578 14.898 -1.239 1 98.62 181 ILE B N 1
ATOM 3715 C CA . ILE B 1 181 ? 17.078 14.227 -0.047 1 98.62 181 ILE B CA 1
ATOM 3716 C C . ILE B 1 181 ? 18.234 13.828 0.856 1 98.62 181 ILE B C 1
ATOM 3718 O O . ILE B 1 181 ? 18.938 12.852 0.58 1 98.62 181 ILE B O 1
ATOM 3722 N N . LEU B 1 182 ? 18.375 14.531 1.975 1 98.62 182 LEU B N 1
ATOM 3723 C CA . LEU B 1 182 ? 19.578 14.445 2.781 1 98.62 182 LEU B CA 1
ATOM 3724 C C . LEU B 1 182 ? 19.453 13.367 3.848 1 98.62 182 LEU B C 1
ATOM 3726 O O . LEU B 1 182 ? 20.453 12.742 4.23 1 98.62 182 LEU B O 1
ATOM 3730 N N . ALA B 1 183 ? 18.266 13.234 4.402 1 98.19 183 ALA B N 1
ATOM 3731 C CA . ALA B 1 183 ? 18.016 12.234 5.438 1 98.19 183 ALA B CA 1
ATOM 3732 C C . ALA B 1 183 ? 16.531 11.852 5.48 1 98.19 183 ALA B C 1
ATOM 3734 O O . ALA B 1 183 ? 15.664 12.664 5.152 1 98.19 183 ALA B O 1
ATOM 3735 N N . SER B 1 184 ? 16.266 10.664 5.816 1 98.06 184 SER B N 1
ATOM 3736 C CA . SER B 1 184 ? 14.945 10.102 6.062 1 98.06 184 SER B CA 1
ATOM 3737 C C . SER B 1 184 ? 14.977 9.109 7.227 1 98.06 184 SER B C 1
ATOM 3739 O O . SER B 1 184 ? 15.828 8.227 7.273 1 98.06 184 SER B O 1
ATOM 3741 N N . ALA B 1 185 ? 14.094 9.297 8.156 1 98.44 185 ALA B N 1
ATOM 3742 C CA . ALA B 1 185 ? 14.023 8.398 9.305 1 98.44 185 ALA B CA 1
ATOM 3743 C C . ALA B 1 185 ? 12.586 8.242 9.797 1 98.44 185 ALA B C 1
ATOM 3745 O O . ALA B 1 185 ? 11.797 9.188 9.727 1 98.44 185 ALA B O 1
ATOM 3746 N N . PHE B 1 186 ? 12.289 7.039 10.305 1 98.62 186 PHE B N 1
ATOM 3747 C CA . PHE B 1 186 ? 10.953 6.734 10.812 1 98.62 186 PHE B CA 1
ATOM 3748 C C . PHE B 1 186 ? 11.039 5.949 12.109 1 98.62 186 PHE B C 1
ATOM 3750 O O . PHE B 1 186 ? 12.023 5.254 12.367 1 98.62 186 PHE B O 1
ATOM 3757 N N . THR B 1 187 ? 10.039 6.074 12.922 1 98.12 187 THR B N 1
ATOM 3758 C CA . THR B 1 187 ? 9.805 5.246 14.102 1 98.12 187 THR B CA 1
ATOM 3759 C C . THR B 1 187 ? 8.312 4.965 14.266 1 98.12 187 THR B C 1
ATOM 3761 O O . THR B 1 187 ? 7.477 5.625 13.648 1 98.12 187 THR B O 1
ATOM 3764 N N . ALA B 1 188 ? 8.008 3.918 15 1 98.06 188 ALA B N 1
ATOM 3765 C CA . ALA B 1 188 ? 6.605 3.562 15.219 1 98.06 188 ALA B CA 1
ATOM 3766 C C . ALA B 1 188 ? 6.418 2.883 16.578 1 98.06 188 ALA B C 1
ATOM 3768 O O . ALA B 1 188 ? 7.34 2.246 17.094 1 98.06 188 ALA B O 1
ATOM 3769 N N . ASP B 1 189 ? 5.359 3.109 17.188 1 97.44 189 ASP B N 1
ATOM 3770 C CA . ASP B 1 189 ? 4.824 2.33 18.297 1 97.44 189 ASP B CA 1
ATOM 3771 C C . ASP B 1 189 ? 3.477 1.71 17.938 1 97.44 189 ASP B C 1
ATOM 3773 O O . ASP B 1 189 ? 2.426 2.229 18.312 1 97.44 189 ASP B O 1
ATOM 3777 N N . SER B 1 190 ? 3.518 0.54 17.359 1 98.12 190 SER B N 1
ATOM 3778 C CA . SER B 1 190 ? 2.357 -0.071 16.703 1 98.12 190 SER B CA 1
ATOM 3779 C C . SER B 1 190 ? 1.411 -0.677 17.734 1 98.12 190 SER B C 1
ATOM 3781 O O . SER B 1 190 ? 0.291 -1.068 17.406 1 98.12 190 SER B O 1
ATOM 3783 N N . GLN B 1 191 ? 1.727 -0.675 19.047 1 96.69 191 GLN B N 1
ATOM 3784 C CA . GLN B 1 191 ? 0.848 -1.193 20.094 1 96.69 191 GLN B CA 1
ATOM 3785 C C . GLN B 1 191 ? -0.407 -0.335 20.219 1 96.69 191 GLN B C 1
ATOM 3787 O O . GLN B 1 191 ? -1.419 -0.789 20.766 1 96.69 191 GLN B O 1
ATOM 3792 N N . HIS B 1 192 ? -0.358 0.819 19.641 1 96.06 192 HIS B N 1
ATOM 3793 C CA . HIS B 1 192 ? -1.452 1.77 19.797 1 96.06 192 HIS B CA 1
ATOM 3794 C C . HIS B 1 192 ? -2.283 1.883 18.531 1 96.06 192 HIS B C 1
ATOM 3796 O O . HIS B 1 192 ? -3.037 2.842 18.359 1 96.06 192 HIS B O 1
ATOM 3802 N N . TRP B 1 193 ? -2.174 0.867 17.672 1 97 193 TRP B N 1
ATOM 3803 C CA . TRP B 1 193 ? -2.811 1.001 16.359 1 97 193 TRP B CA 1
ATOM 3804 C C . TRP B 1 193 ? -4.328 1.081 16.5 1 97 193 TRP B C 1
ATOM 3806 O O . TRP B 1 193 ? -5.008 1.647 15.648 1 97 193 TRP B O 1
ATOM 3816 N N . ARG B 1 194 ? -4.941 0.701 17.609 1 96.12 194 ARG B N 1
ATOM 3817 C CA . ARG B 1 194 ? -6.391 0.652 17.781 1 96.12 194 ARG B CA 1
ATOM 3818 C C . ARG B 1 194 ? -6.953 2.041 18.078 1 96.12 194 ARG B C 1
ATOM 3820 O O . ARG B 1 194 ? -8.172 2.24 18.047 1 96.12 194 ARG B O 1
ATOM 3827 N N . ALA B 1 195 ? -6.145 3.021 18.266 1 94.81 195 ALA B N 1
ATOM 3828 C CA . ALA B 1 195 ? -6.578 4.352 18.688 1 94.81 195 ALA B CA 1
ATOM 3829 C C . ALA B 1 195 ? -7.316 5.066 17.562 1 94.81 195 ALA B C 1
ATOM 3831 O O . ALA B 1 195 ? -8.047 6.035 17.797 1 94.81 195 ALA B O 1
ATOM 3832 N N . GLY B 1 196 ? -7.184 4.703 16.391 1 94.75 196 GLY B N 1
ATOM 3833 C CA . GLY B 1 196 ? -7.836 5.27 15.219 1 94.75 196 GLY B CA 1
ATOM 3834 C C . GLY B 1 196 ? -7.934 4.297 14.055 1 94.75 196 GLY B C 1
ATOM 3835 O O . GLY B 1 196 ? -6.922 3.738 13.625 1 94.75 196 GLY B O 1
ATOM 3836 N N . THR B 1 197 ? -9.188 4.094 13.648 1 96.19 197 THR B N 1
ATOM 3837 C CA . THR B 1 197 ? -9.336 3.082 12.609 1 96.19 197 THR B CA 1
ATOM 3838 C C . THR B 1 197 ? -10.398 3.498 11.594 1 96.19 197 THR B C 1
ATOM 3840 O O . THR B 1 197 ? -11.281 4.301 11.906 1 96.19 197 THR B O 1
ATOM 3843 N N . LEU B 1 198 ? -10.227 3.152 10.398 1 96.69 198 LEU B N 1
ATOM 3844 C CA . LEU B 1 198 ? -11.242 2.93 9.383 1 96.69 198 LEU B CA 1
ATOM 3845 C C . LEU B 1 198 ? -11.375 1.446 9.055 1 96.69 198 LEU B C 1
ATOM 3847 O O . LEU B 1 198 ? -10.664 0.931 8.188 1 96.69 198 LEU B O 1
ATOM 3851 N N . GLY B 1 199 ? -12.312 0.796 9.633 1 95.5 199 GLY B N 1
ATOM 3852 C CA . GLY B 1 199 ? -12.289 -0.632 9.906 1 95.5 199 GLY B CA 1
ATOM 3853 C C . GLY B 1 199 ? -12.836 -1.466 8.766 1 95.5 199 GLY B C 1
ATOM 3854 O O . GLY B 1 199 ? -12.867 -2.695 8.852 1 95.5 199 GLY B O 1
ATOM 3855 N N . THR B 1 200 ? -13.211 -0.881 7.684 1 94.06 200 THR B N 1
ATOM 3856 C CA . THR B 1 200 ? -13.75 -1.605 6.539 1 94.06 200 THR B CA 1
ATOM 3857 C C . THR B 1 200 ? -12.641 -1.925 5.535 1 94.06 200 THR B C 1
ATOM 3859 O O . THR B 1 200 ? -11.461 -1.741 5.828 1 94.06 200 THR B O 1
ATOM 3862 N N . GLY B 1 201 ? -13.07 -2.555 4.387 1 93.81 201 GLY B N 1
ATOM 3863 C CA . GLY B 1 201 ? -12.195 -2.697 3.232 1 93.81 201 GLY B CA 1
ATOM 3864 C C . GLY B 1 201 ? -11.172 -3.805 3.393 1 93.81 201 GLY B C 1
ATOM 3865 O O . GLY B 1 201 ? -10.188 -3.855 2.654 1 93.81 201 GLY B O 1
ATOM 3866 N N . GLY B 1 202 ? -11.305 -4.652 4.336 1 95.5 202 GLY B N 1
ATOM 3867 C CA . GLY B 1 202 ? -10.422 -5.793 4.531 1 95.5 202 GLY B CA 1
ATOM 3868 C C . GLY B 1 202 ? -11.125 -6.988 5.145 1 95.5 202 GLY B C 1
ATOM 3869 O O . GLY B 1 202 ? -12.344 -7.109 5.059 1 95.5 202 GLY B O 1
ATOM 3870 N N . SER B 1 203 ? -10.328 -7.836 5.68 1 96.31 203 SER B N 1
ATOM 3871 C CA . SER B 1 203 ? -10.852 -9.102 6.18 1 96.31 203 SER B CA 1
ATOM 3872 C C . SER B 1 203 ? -11.578 -8.922 7.504 1 96.31 203 SER B C 1
ATOM 3874 O O . SER B 1 203 ? -12.414 -9.742 7.883 1 96.31 203 SER B O 1
ATOM 3876 N N . ALA B 1 204 ? -11.375 -7.809 8.188 1 96.06 204 ALA B N 1
ATOM 3877 C CA . ALA B 1 204 ? -11.875 -7.66 9.555 1 96.06 204 ALA B CA 1
ATOM 3878 C C . ALA B 1 204 ? -13.383 -7.438 9.555 1 96.06 204 ALA B C 1
ATOM 3880 O O . ALA B 1 204 ? -14.102 -8.039 10.359 1 96.06 204 ALA B O 1
ATOM 3881 N N . HIS B 1 205 ? -13.812 -6.539 8.711 1 95.06 205 HIS B N 1
ATOM 3882 C CA . HIS B 1 205 ? -15.227 -6.195 8.602 1 95.06 205 HIS B CA 1
ATOM 3883 C C . HIS B 1 205 ? -15.648 -6.02 7.148 1 95.06 205 HIS B C 1
ATOM 3885 O O . HIS B 1 205 ? -16.047 -4.926 6.738 1 95.06 205 HIS B O 1
ATOM 3891 N N . PRO B 1 206 ? -15.617 -7.055 6.418 1 92.25 206 PRO B N 1
ATOM 3892 C CA . PRO B 1 206 ? -15.758 -6.934 4.965 1 92.25 206 PRO B CA 1
ATOM 3893 C C . PRO B 1 206 ? -17.125 -6.402 4.543 1 92.25 206 PRO B C 1
ATOM 3895 O O . PRO B 1 206 ? -17.266 -5.867 3.441 1 92.25 206 PRO B O 1
ATOM 3898 N N . ARG B 1 207 ? -18.141 -6.531 5.398 1 94.44 207 ARG B N 1
ATOM 3899 C CA . ARG B 1 207 ? -19.484 -6.168 4.934 1 94.44 207 ARG B CA 1
ATOM 3900 C C . ARG B 1 207 ? -20.25 -5.41 6.012 1 94.44 207 ARG B C 1
ATOM 3902 O O . ARG B 1 207 ? -21.484 -5.441 6.039 1 94.44 207 ARG B O 1
ATOM 3909 N N . ASP B 1 208 ? -19.578 -4.801 6.93 1 93.69 208 ASP B N 1
ATOM 3910 C CA . ASP B 1 208 ? -20.203 -4.043 8.008 1 93.69 208 ASP B CA 1
ATOM 3911 C C . ASP B 1 208 ? -20.141 -2.541 7.73 1 93.69 208 ASP B C 1
ATOM 3913 O O . ASP B 1 208 ? -19.094 -1.915 7.922 1 93.69 208 ASP B O 1
ATOM 3917 N N . VAL B 1 209 ? -21.234 -2.014 7.445 1 92.44 209 VAL B N 1
ATOM 3918 C CA . VAL B 1 209 ? -21.328 -0.614 7.043 1 92.44 209 VAL B CA 1
ATOM 3919 C C . VAL B 1 209 ? -20.891 0.286 8.195 1 92.44 209 VAL B C 1
ATOM 3921 O O . VAL B 1 209 ? -20.312 1.353 7.977 1 92.44 209 VAL B O 1
ATOM 3924 N N . GLU B 1 210 ? -21.062 -0.135 9.422 1 93.44 210 GLU B N 1
ATOM 3925 C CA . GLU B 1 210 ? -20.703 0.67 10.586 1 93.44 210 GLU B CA 1
ATOM 3926 C C . GLU B 1 210 ? -19.203 0.933 10.633 1 93.44 210 GLU B C 1
ATOM 3928 O O . GLU B 1 210 ? -18.766 1.953 11.164 1 93.44 210 GLU B O 1
ATOM 3933 N N . HIS B 1 211 ? -18.453 0.071 10.008 1 95.06 211 HIS B N 1
ATOM 3934 C CA . HIS B 1 211 ? -17 0.178 10.078 1 95.06 211 HIS B CA 1
ATOM 3935 C C . HIS B 1 211 ? -16.453 0.99 8.906 1 95.06 211 HIS B C 1
ATOM 3937 O O . HIS B 1 211 ? -15.234 1.07 8.719 1 95.06 211 HIS B O 1
ATOM 3943 N N . THR B 1 212 ? -17.391 1.593 8.125 1 95.56 212 THR B N 1
ATOM 3944 C CA . THR B 1 212 ? -16.984 2.398 6.988 1 95.56 212 THR B CA 1
ATOM 3945 C C . THR B 1 212 ? -16.719 3.84 7.41 1 95.56 212 THR B C 1
ATOM 3947 O O . THR B 1 212 ? -16.375 4.688 6.578 1 95.56 212 THR B O 1
ATOM 3950 N N . TYR B 1 213 ? -16.906 4.137 8.703 1 96.06 213 TYR B N 1
ATOM 3951 C CA . TYR B 1 213 ? -16.672 5.48 9.219 1 96.06 213 TYR B CA 1
ATOM 3952 C C . TYR B 1 213 ? -15.391 5.535 10.047 1 96.06 213 TYR B C 1
ATOM 3954 O O . TYR B 1 213 ? -15.086 4.605 10.797 1 96.06 213 TYR B O 1
ATOM 3962 N N . PHE B 1 214 ? -14.68 6.645 9.82 1 94.88 214 PHE B N 1
ATOM 3963 C CA . PHE B 1 214 ? -13.484 6.871 10.617 1 94.88 214 PHE B CA 1
ATOM 3964 C C . PHE B 1 214 ? -13.828 7.012 12.094 1 94.88 214 PHE B C 1
ATOM 3966 O O . PHE B 1 214 ? -14.789 7.699 12.445 1 94.88 214 PHE B O 1
ATOM 3973 N N . ALA B 1 215 ? -13.07 6.312 12.945 1 92.75 215 ALA B N 1
ATOM 3974 C CA . ALA B 1 215 ? -13.25 6.359 14.398 1 92.75 215 ALA B CA 1
ATOM 3975 C C . ALA B 1 215 ? -11.914 6.492 15.109 1 92.75 215 ALA B C 1
ATOM 3977 O O . ALA B 1 215 ? -10.922 5.867 14.719 1 92.75 215 ALA B O 1
ATOM 3978 N N . MET B 1 216 ? -11.914 7.355 16.094 1 92.12 216 MET B N 1
ATOM 3979 C CA . MET B 1 216 ? -10.648 7.602 16.797 1 92.12 216 MET B CA 1
ATOM 3980 C C . MET B 1 216 ? -10.891 7.863 18.281 1 92.12 216 MET B C 1
ATOM 3982 O O . MET B 1 216 ? -11.93 8.406 18.656 1 92.12 216 MET B O 1
ATOM 3986 N N . ASP B 1 217 ? -9.992 7.387 19.016 1 90.94 217 ASP B N 1
ATOM 3987 C CA . ASP B 1 217 ? -9.852 7.785 20.422 1 90.94 217 ASP B CA 1
ATOM 3988 C C . ASP B 1 217 ? -8.75 8.836 20.578 1 90.94 217 ASP B C 1
ATOM 3990 O O . ASP B 1 217 ? -7.586 8.484 20.781 1 90.94 217 ASP B O 1
ATOM 3994 N N . ALA B 1 218 ? -9.141 10.047 20.641 1 83.12 218 ALA B N 1
ATOM 3995 C CA . ALA B 1 218 ? -8.203 11.164 20.609 1 83.12 218 ALA B CA 1
ATOM 3996 C C . ALA B 1 218 ? -7.273 11.133 21.828 1 83.12 218 ALA B C 1
ATOM 3998 O O . ALA B 1 218 ? -6.082 11.43 21.719 1 83.12 218 ALA B O 1
ATOM 3999 N N . GLY B 1 219 ? -7.895 10.844 22.938 1 83.56 219 GLY B N 1
ATOM 4000 C CA . GLY B 1 219 ? -7.09 10.773 24.156 1 83.56 219 GLY B CA 1
ATOM 4001 C C . GLY B 1 219 ? -5.996 9.727 24.078 1 83.56 219 GLY B C 1
ATOM 4002 O O . GLY B 1 219 ? -4.848 9.992 24.438 1 83.56 219 GLY B O 1
ATOM 4003 N N . ARG B 1 220 ? -6.355 8.609 23.578 1 87.19 220 ARG B N 1
ATOM 4004 C CA . ARG B 1 220 ? -5.398 7.516 23.438 1 87.19 220 ARG B CA 1
ATOM 4005 C C . ARG B 1 220 ? -4.32 7.859 22.422 1 87.19 220 ARG B C 1
ATOM 4007 O O . ARG B 1 220 ? -3.145 7.555 22.625 1 87.19 220 ARG B O 1
ATOM 4014 N N . LEU B 1 221 ? -4.723 8.461 21.391 1 86.94 221 LEU B N 1
ATOM 4015 C CA . LEU B 1 221 ? -3.781 8.828 20.344 1 86.94 221 LEU B CA 1
ATOM 4016 C C . LEU B 1 221 ? -2.789 9.875 20.844 1 86.94 221 LEU B C 1
ATOM 4018 O O . LEU B 1 221 ? -1.588 9.773 20.578 1 86.94 221 LEU B O 1
ATOM 4022 N N . LYS B 1 222 ? -3.305 10.836 21.531 1 83.69 222 LYS B N 1
ATOM 4023 C CA . LYS B 1 222 ? -2.441 11.875 22.078 1 83.69 222 LYS B CA 1
ATOM 4024 C C . LYS B 1 222 ? -1.396 11.289 23.016 1 83.69 222 LYS B C 1
ATOM 4026 O O . LYS B 1 222 ? -0.21 11.609 22.922 1 83.69 222 LYS B O 1
ATOM 4031 N N . LYS B 1 223 ? -1.773 10.43 23.828 1 89.06 223 LYS B N 1
ATOM 4032 C CA . LYS B 1 223 ? -0.865 9.781 24.766 1 89.06 223 LYS B CA 1
ATOM 4033 C C . LYS B 1 223 ? 0.178 8.945 24.031 1 89.06 223 LYS B C 1
ATOM 4035 O O . LYS B 1 223 ? 1.349 8.922 24.422 1 89.06 223 LYS B O 1
ATOM 4040 N N . ALA B 1 224 ? -0.24 8.336 23.016 1 89.75 224 ALA B N 1
ATOM 4041 C CA . ALA B 1 224 ? 0.656 7.48 22.234 1 89.75 224 ALA B CA 1
ATOM 4042 C C . ALA B 1 224 ? 1.744 8.297 21.562 1 89.75 224 ALA B C 1
ATOM 4044 O O . ALA B 1 224 ? 2.916 7.914 21.562 1 89.75 224 ALA B O 1
ATOM 4045 N N . PHE B 1 225 ? 1.395 9.367 21 1 86.81 225 PHE B N 1
ATOM 4046 C CA . PHE B 1 225 ? 2.367 10.211 20.312 1 86.81 225 PHE B CA 1
ATOM 4047 C C . PHE B 1 225 ? 3.332 10.844 21.297 1 86.81 225 PHE B C 1
ATOM 4049 O O . PHE B 1 225 ? 4.523 10.992 21.016 1 86.81 225 PHE B O 1
ATOM 4056 N N . LEU B 1 226 ? 2.812 11.227 22.438 1 83.75 226 LEU B N 1
ATOM 4057 C CA . LEU B 1 226 ? 3.686 11.766 23.484 1 83.75 226 LEU B CA 1
ATOM 4058 C C . LEU B 1 226 ? 4.664 10.695 23.969 1 83.75 226 LEU B C 1
ATOM 4060 O O . LEU B 1 226 ? 5.82 11 24.266 1 83.75 226 LEU B O 1
ATOM 4064 N N . GLY B 1 227 ? 4.27 9.531 23.953 1 88.5 227 GLY B N 1
ATOM 4065 C CA . GLY B 1 227 ? 5.121 8.422 24.344 1 88.5 227 GLY B CA 1
ATOM 4066 C C . GLY B 1 227 ? 6.223 8.133 23.344 1 88.5 227 GLY B C 1
ATOM 4067 O O . GLY B 1 227 ? 7.309 7.68 23.703 1 88.5 227 GLY B O 1
ATOM 4068 N N . LEU B 1 228 ? 5.953 8.344 22.062 1 90.56 228 LEU B N 1
ATOM 4069 C CA . LEU B 1 228 ? 6.949 8.133 21.016 1 90.56 228 LEU B CA 1
ATOM 4070 C C . LEU B 1 228 ? 8.125 9.086 21.188 1 90.56 228 LEU B C 1
ATOM 4072 O O . LEU B 1 228 ? 9.258 8.75 20.828 1 90.56 228 LEU B O 1
ATOM 4076 N N . GLY B 1 229 ? 7.863 10.266 21.781 1 90.69 229 GLY B N 1
ATOM 4077 C CA . GLY B 1 229 ? 8.906 11.266 21.969 1 90.69 229 GLY B CA 1
ATOM 4078 C C . GLY B 1 229 ? 9.414 11.859 20.672 1 90.69 229 GLY B C 1
ATOM 4079 O O . GLY B 1 229 ? 8.742 11.773 19.641 1 90.69 229 GLY B O 1
ATOM 4080 N N . THR B 1 230 ? 10.617 12.586 20.734 1 94.88 230 THR B N 1
ATOM 4081 C CA . THR B 1 230 ? 11.141 13.328 19.594 1 94.88 230 THR B CA 1
ATOM 4082 C C . THR B 1 230 ? 12.523 12.812 19.203 1 94.88 230 THR B C 1
ATOM 4084 O O . THR B 1 230 ? 13.227 13.445 18.422 1 94.88 230 THR B O 1
ATOM 4087 N N . ALA B 1 231 ? 12.875 11.648 19.641 1 96.69 231 ALA B N 1
ATOM 4088 C CA . ALA B 1 231 ? 14.234 11.141 19.469 1 96.69 231 ALA B CA 1
ATOM 4089 C C . ALA B 1 231 ? 14.594 11.031 18 1 96.69 231 ALA B C 1
ATOM 4091 O O . ALA B 1 231 ? 15.711 11.367 17.594 1 96.69 231 ALA B O 1
ATOM 4092 N N . VAL B 1 232 ? 13.656 10.531 17.188 1 97.69 232 VAL B N 1
ATOM 4093 C CA . VAL B 1 232 ? 13.938 10.32 15.773 1 97.69 232 VAL B CA 1
ATOM 4094 C C . VAL B 1 232 ? 14.219 11.664 15.102 1 97.69 232 VAL B C 1
ATOM 4096 O O . VAL B 1 232 ? 15.07 11.758 14.211 1 97.69 232 VAL B O 1
ATOM 4099 N N . LEU B 1 233 ? 13.508 12.719 15.523 1 98.5 233 LEU B N 1
ATOM 4100 C CA . LEU B 1 233 ? 13.727 14.055 14.984 1 98.5 233 LEU B CA 1
ATOM 4101 C C . LEU B 1 233 ? 15.102 14.578 15.391 1 98.5 233 LEU B C 1
ATOM 4103 O O . LEU B 1 233 ? 15.875 15.023 14.547 1 98.5 233 LEU B O 1
ATOM 4107 N N . ASP B 1 234 ? 15.406 14.43 16.672 1 98.25 234 ASP B N 1
ATOM 4108 C CA . ASP B 1 234 ? 16.656 14.93 17.234 1 98.25 234 ASP B CA 1
ATOM 4109 C C . ASP B 1 234 ? 17.859 14.227 16.609 1 98.25 234 ASP B C 1
ATOM 4111 O O . ASP B 1 234 ? 18.828 14.875 16.219 1 98.25 234 ASP B O 1
ATOM 4115 N N . HIS B 1 235 ? 17.781 12.953 16.516 1 98.12 235 HIS B N 1
ATOM 4116 C CA . HIS B 1 235 ? 18.891 12.156 15.984 1 98.12 235 HIS B CA 1
ATOM 4117 C C . HIS B 1 235 ? 19.125 12.477 14.516 1 98.12 235 HIS B C 1
ATOM 4119 O O . HIS B 1 235 ? 20.281 12.523 14.07 1 98.12 235 HIS B O 1
ATOM 4125 N N . THR B 1 236 ? 18.031 12.672 13.773 1 98.5 236 THR B N 1
ATOM 4126 C CA . THR B 1 236 ? 18.172 12.953 12.352 1 98.5 236 THR B CA 1
ATOM 4127 C C . THR B 1 236 ? 18.844 14.312 12.133 1 98.5 236 THR B C 1
ATOM 4129 O O . THR B 1 236 ? 19.766 14.43 11.328 1 98.5 236 THR B O 1
ATOM 4132 N N . LEU B 1 237 ? 18.406 15.336 12.828 1 98.69 237 LEU B N 1
ATOM 4133 C CA . LEU B 1 237 ? 19 16.672 12.695 1 98.69 237 LEU B CA 1
ATOM 4134 C C . LEU B 1 237 ? 20.453 16.672 13.164 1 98.69 237 LEU B C 1
ATOM 4136 O O . LEU B 1 237 ? 21.312 17.234 12.492 1 98.69 237 LEU B O 1
ATOM 4140 N N . ALA B 1 238 ? 20.688 16.016 14.273 1 98.62 238 ALA B N 1
ATOM 4141 C CA . ALA B 1 238 ? 22.031 15.93 14.805 1 98.62 238 ALA B CA 1
ATOM 4142 C C . ALA B 1 238 ? 22.969 15.242 13.812 1 98.62 238 ALA B C 1
ATOM 4144 O O . ALA B 1 238 ? 24.125 15.648 13.656 1 98.62 238 ALA B O 1
ATOM 4145 N N . GLY B 1 239 ? 22.5 14.211 13.195 1 98.44 239 GLY B N 1
ATOM 4146 C CA . GLY B 1 239 ? 23.297 13.492 12.211 1 98.44 239 GLY B CA 1
ATOM 4147 C C . GLY B 1 239 ? 23.719 14.359 11.039 1 98.44 239 GLY B C 1
ATOM 4148 O O . GLY B 1 239 ? 24.734 14.094 10.398 1 98.44 239 GLY B O 1
ATOM 4149 N N . LEU B 1 240 ? 22.922 15.359 10.758 1 98.44 240 LEU B N 1
ATOM 4150 C CA . LEU B 1 240 ? 23.219 16.281 9.656 1 98.44 240 LEU B CA 1
ATOM 4151 C C . LEU B 1 240 ? 23.969 17.5 10.164 1 98.44 240 LEU B C 1
ATOM 4153 O O . LEU B 1 240 ? 24.344 18.375 9.375 1 98.44 240 LEU B O 1
ATOM 4157 N N . GLY B 1 241 ? 24.094 17.578 11.5 1 98.69 241 GLY B N 1
ATOM 4158 C CA . GLY B 1 241 ? 24.688 18.766 12.086 1 98.69 241 GLY B CA 1
ATOM 4159 C C . GLY B 1 241 ? 23.797 19.984 11.992 1 98.69 241 GLY B C 1
ATOM 4160 O O . GLY B 1 241 ? 24.281 21.109 11.828 1 98.69 241 GLY B O 1
ATOM 4161 N N . LEU B 1 242 ? 22.531 19.766 12.008 1 98.75 242 LEU B N 1
ATOM 4162 C CA . LEU B 1 242 ? 21.562 20.859 11.852 1 98.75 242 LEU B CA 1
ATOM 4163 C C . LEU B 1 242 ? 20.719 21.016 13.109 1 98.75 242 LEU B C 1
ATOM 4165 O O . LEU B 1 242 ? 20.625 20.109 13.922 1 98.75 242 LEU B O 1
ATOM 4169 N N . THR B 1 243 ? 20.219 22.188 13.297 1 98.56 243 THR B N 1
ATOM 4170 C CA . THR B 1 243 ? 19.125 22.484 14.211 1 98.56 243 THR B CA 1
ATOM 4171 C C . THR B 1 243 ? 17.922 23.016 13.438 1 98.56 243 THR B C 1
ATOM 4173 O O . THR B 1 243 ? 18 23.25 12.234 1 98.56 243 THR B O 1
ATOM 4176 N N . TRP B 1 244 ? 16.844 23.156 14.141 1 98.69 244 TRP B N 1
ATOM 4177 C CA . TRP B 1 244 ? 15.656 23.703 13.5 1 98.69 244 TRP B CA 1
ATOM 4178 C C . TRP B 1 244 ? 15.953 25.078 12.914 1 98.69 244 TRP B C 1
ATOM 4180 O O . TRP B 1 244 ? 15.359 25.469 11.906 1 98.69 244 TRP B O 1
ATOM 4190 N N . ALA B 1 245 ? 16.828 25.859 13.492 1 98.19 245 ALA B N 1
ATOM 4191 C CA . ALA B 1 245 ? 17.141 27.234 13.086 1 98.19 245 ALA B CA 1
ATOM 4192 C C . ALA B 1 245 ? 17.766 27.266 11.695 1 98.19 245 ALA B C 1
ATOM 4194 O O . ALA B 1 245 ? 17.688 28.266 10.992 1 98.19 245 ALA B O 1
ATOM 4195 N N . ASP B 1 246 ? 18.375 26.188 11.273 1 98.62 246 ASP B N 1
ATOM 4196 C CA . ASP B 1 246 ? 19.062 26.109 9.992 1 98.62 246 ASP B CA 1
ATOM 4197 C C . ASP B 1 246 ? 18.078 25.891 8.844 1 98.62 246 ASP B C 1
ATOM 4199 O O . ASP B 1 246 ? 18.422 26.047 7.676 1 98.62 246 ASP B O 1
ATOM 4203 N N . LEU B 1 247 ? 16.859 25.531 9.148 1 98.88 247 LEU B N 1
ATOM 4204 C CA . LEU B 1 247 ? 15.852 25.219 8.133 1 98.88 247 LEU B CA 1
ATOM 4205 C C . LEU B 1 247 ? 15.102 26.469 7.715 1 98.88 247 LEU B C 1
ATOM 4207 O O . LEU B 1 247 ? 14.82 27.344 8.539 1 98.88 247 LEU B O 1
ATOM 4211 N N . ALA B 1 248 ? 14.781 26.516 6.426 1 98.88 248 ALA B N 1
ATOM 4212 C CA . ALA B 1 248 ? 13.93 27.609 5.957 1 98.88 248 ALA B CA 1
ATOM 4213 C C . ALA B 1 248 ? 12.516 27.484 6.523 1 98.88 248 ALA B C 1
ATOM 4215 O O . ALA B 1 248 ? 11.953 28.453 7.027 1 98.88 248 ALA B O 1
ATOM 4216 N N . VAL B 1 249 ? 11.977 26.312 6.414 1 98.88 249 VAL B N 1
ATOM 4217 C CA . VAL B 1 249 ? 10.672 26.031 7 1 98.88 249 VAL B CA 1
ATOM 4218 C C . VAL B 1 249 ? 10.633 24.578 7.5 1 98.88 249 VAL B C 1
ATOM 4220 O O . VAL B 1 249 ? 11.461 23.766 7.105 1 98.88 249 VAL B O 1
ATOM 4223 N N . VAL B 1 250 ? 9.719 24.328 8.383 1 98.94 250 VAL B N 1
ATOM 4224 C CA . VAL B 1 250 ? 9.406 23 8.891 1 98.94 250 VAL B CA 1
ATOM 4225 C C . VAL B 1 250 ? 7.938 22.672 8.625 1 98.94 250 VAL B C 1
ATOM 4227 O O . VAL B 1 250 ? 7.043 23.297 9.203 1 98.94 250 VAL B O 1
ATOM 4230 N N . CYS B 1 251 ? 7.715 21.75 7.699 1 98.94 251 CYS B N 1
ATOM 4231 C CA . CYS B 1 251 ? 6.371 21.25 7.445 1 98.94 251 CYS B CA 1
ATOM 4232 C C . CYS B 1 251 ? 6.043 20.094 8.383 1 98.94 251 CYS B C 1
ATOM 4234 O O . CYS B 1 251 ? 6.793 19.109 8.453 1 98.94 251 CYS B O 1
ATOM 4236 N N . VAL B 1 252 ? 4.949 20.188 9.117 1 98.75 252 VAL B N 1
ATOM 4237 C CA . VAL B 1 252 ? 4.508 19.172 10.07 1 98.75 252 VAL B CA 1
ATOM 4238 C C . VAL B 1 252 ? 3.082 18.734 9.742 1 98.75 252 VAL B C 1
ATOM 4240 O O . VAL B 1 252 ? 2.215 19.578 9.477 1 98.75 252 VAL B O 1
ATOM 4243 N N . HIS B 1 253 ? 2.895 17.438 9.672 1 98 253 HIS B N 1
ATOM 4244 C CA . HIS B 1 253 ? 1.51 17 9.555 1 98 253 HIS B CA 1
ATOM 4245 C C . HIS B 1 253 ? 0.637 17.609 10.641 1 98 253 HIS B C 1
ATOM 4247 O O . HIS B 1 253 ? 1.011 17.594 11.82 1 98 253 HIS B O 1
ATOM 4253 N N . GLN B 1 254 ? -0.513 18.094 10.312 1 96.81 254 GLN B N 1
ATOM 4254 C CA . GLN B 1 254 ? -1.372 18.875 11.195 1 96.81 254 GLN B CA 1
ATOM 4255 C C . GLN B 1 254 ? -2.771 18.266 11.281 1 96.81 254 GLN B C 1
ATOM 4257 O O . GLN B 1 254 ? -3.492 18.219 10.281 1 96.81 254 GLN B O 1
ATOM 4262 N N . VAL B 1 255 ? -3.176 17.875 12.492 1 94.44 255 VAL B N 1
ATOM 4263 C CA . VAL B 1 255 ? -4.52 17.359 12.703 1 94.44 255 VAL B CA 1
ATOM 4264 C C . VAL B 1 255 ? -5.43 18.469 13.219 1 94.44 255 VAL B C 1
ATOM 4266 O O . VAL B 1 255 ? -6.645 18.422 13.023 1 94.44 255 VAL B O 1
ATOM 4269 N N . SER B 1 256 ? -4.918 19.312 14.055 1 95.62 256 SER B N 1
ATOM 4270 C CA . SER B 1 256 ? -5.559 20.484 14.617 1 95.62 256 SER B CA 1
ATOM 4271 C C . SER B 1 256 ? -4.523 21.516 15.062 1 95.62 256 SER B C 1
ATOM 4273 O O . SER B 1 256 ? -3.34 21.203 15.188 1 95.62 256 SER B O 1
ATOM 4275 N N . ARG B 1 257 ? -5 22.719 15.211 1 96.81 257 ARG B N 1
ATOM 4276 C CA . ARG B 1 257 ? -4.078 23.781 15.586 1 96.81 257 ARG B CA 1
ATOM 4277 C C . ARG B 1 257 ? -3.533 23.562 17 1 96.81 257 ARG B C 1
ATOM 4279 O O . ARG B 1 257 ? -2.324 23.641 17.219 1 96.81 257 ARG B O 1
ATOM 4286 N N . PRO B 1 258 ? -4.363 23.219 17.984 1 95.25 258 PRO B N 1
ATOM 4287 C CA . PRO B 1 258 ? -3.832 23 19.328 1 95.25 258 PRO B CA 1
ATOM 4288 C C . PRO B 1 258 ? -2.811 21.859 19.375 1 95.25 258 PRO B C 1
ATOM 4290 O O . PRO B 1 258 ? -1.796 21.969 20.062 1 95.25 258 PRO B O 1
ATOM 4293 N N . TYR B 1 259 ? -3.076 20.844 18.641 1 93.38 259 TYR B N 1
ATOM 4294 C CA . TYR B 1 259 ? -2.133 19.734 18.625 1 93.38 259 TYR B CA 1
ATOM 4295 C C . TYR B 1 259 ? -0.812 20.141 18 1 93.38 259 TYR B C 1
ATOM 4297 O O . TYR B 1 259 ? 0.26 19.734 18.453 1 93.38 259 TYR B O 1
ATOM 4305 N N . LEU B 1 260 ? -0.886 20.891 16.922 1 96.06 260 LEU B N 1
ATOM 4306 C CA . LEU B 1 260 ? 0.326 21.391 16.281 1 96.06 260 LEU B CA 1
ATOM 4307 C C . LEU B 1 260 ? 1.169 22.188 17.266 1 96.06 260 LEU B C 1
ATOM 4309 O O . LEU B 1 260 ? 2.391 22.031 17.312 1 96.06 260 LEU B O 1
ATOM 4313 N N . ASP B 1 261 ? 0.536 23.047 18.031 1 96.31 261 ASP B N 1
ATOM 4314 C CA . ASP B 1 261 ? 1.238 23.891 18.984 1 96.31 261 ASP B CA 1
ATOM 4315 C C . ASP B 1 261 ? 1.932 23.047 20.062 1 96.31 261 ASP B C 1
ATOM 4317 O O . ASP B 1 261 ? 3.08 23.312 20.422 1 96.31 261 ASP B O 1
ATOM 4321 N N . VAL B 1 262 ? 1.229 22.047 20.531 1 94 262 VAL B N 1
ATOM 4322 C CA . VAL B 1 262 ? 1.791 21.141 21.531 1 94 262 VAL B CA 1
ATOM 4323 C C . VAL B 1 262 ? 2.99 20.406 20.938 1 94 262 VAL B C 1
ATOM 4325 O O . VAL B 1 262 ? 4.035 20.281 21.578 1 94 262 VAL B O 1
ATOM 4328 N N . PHE B 1 263 ? 2.826 19.938 19.766 1 95.25 263 PHE B N 1
ATOM 4329 C CA . PHE B 1 263 ? 3.908 19.203 19.109 1 95.25 263 PHE B CA 1
ATOM 4330 C C . PHE B 1 263 ? 5.129 20.094 18.922 1 95.25 263 PHE B C 1
ATOM 4332 O O . PHE B 1 263 ? 6.254 19.703 19.234 1 95.25 263 PHE B O 1
ATOM 4339 N N . ALA B 1 264 ? 4.906 21.25 18.328 1 96.88 264 ALA B N 1
ATOM 4340 C CA . ALA B 1 264 ? 5.996 22.188 18.062 1 96.88 264 ALA B CA 1
ATOM 4341 C C . ALA B 1 264 ? 6.762 22.531 19.328 1 96.88 264 ALA B C 1
ATOM 4343 O O . ALA B 1 264 ? 7.996 22.578 19.328 1 96.88 264 ALA B O 1
ATOM 4344 N N . GLU B 1 265 ? 6.023 22.75 20.375 1 96.69 265 GLU B N 1
ATOM 4345 C CA . GLU B 1 265 ? 6.645 23.062 21.672 1 96.69 265 GLU B CA 1
ATOM 4346 C C . GLU B 1 265 ? 7.504 21.891 22.156 1 96.69 265 GLU B C 1
ATOM 4348 O O . GLU B 1 265 ? 8.656 22.094 22.547 1 96.69 265 GLU B O 1
ATOM 4353 N N . ARG B 1 266 ? 7.055 20.75 22.078 1 95.69 266 ARG B N 1
ATOM 4354 C CA . ARG B 1 266 ? 7.75 19.562 22.562 1 95.69 266 ARG B CA 1
ATOM 4355 C C . ARG B 1 266 ? 8.977 19.25 21.703 1 95.69 266 ARG B C 1
ATOM 4357 O O . ARG B 1 266 ? 10.023 18.859 22.219 1 95.69 266 ARG B O 1
ATOM 4364 N N . ALA B 1 267 ? 8.797 19.422 20.406 1 97 267 ALA B N 1
ATOM 4365 C CA . ALA B 1 267 ? 9.875 19.109 19.469 1 97 267 ALA B CA 1
ATOM 4366 C C . ALA B 1 267 ? 10.891 20.25 19.391 1 97 267 ALA B C 1
ATOM 4368 O O . ALA B 1 267 ? 12 20.078 18.891 1 97 267 ALA B O 1
ATOM 4369 N N . GLY B 1 268 ? 10.5 21.406 19.906 1 97.81 268 GLY B N 1
ATOM 4370 C CA . GLY B 1 268 ? 11.383 22.562 19.906 1 97.81 268 GLY B CA 1
ATOM 4371 C C . GLY B 1 268 ? 11.391 23.281 18.578 1 97.81 268 GLY B C 1
ATOM 4372 O O . GLY B 1 268 ? 12.352 24 18.266 1 97.81 268 GLY B O 1
ATOM 4373 N N . VAL B 1 269 ? 10.398 23.109 17.75 1 98.5 269 VAL B N 1
ATOM 4374 C CA . VAL B 1 269 ? 10.328 23.797 16.469 1 98.5 269 VAL B CA 1
ATOM 4375 C C . VAL B 1 269 ? 9.906 25.25 16.688 1 98.5 269 VAL B C 1
ATOM 4377 O O . VAL B 1 269 ? 8.844 25.516 17.25 1 98.5 269 VAL B O 1
ATOM 4380 N N . PRO B 1 270 ? 10.695 26.203 16.266 1 98.19 270 PRO B N 1
ATOM 4381 C CA . PRO B 1 270 ? 10.273 27.609 16.375 1 98.19 270 PRO B CA 1
ATOM 4382 C C . PRO B 1 270 ? 8.992 27.891 15.602 1 98.19 270 PRO B C 1
ATOM 4384 O O . PRO B 1 270 ? 8.859 27.5 14.438 1 98.19 270 PRO B O 1
ATOM 4387 N N . PRO B 1 271 ? 8.086 28.562 16.188 1 97.5 271 PRO B N 1
ATOM 4388 C CA . PRO B 1 271 ? 6.797 28.812 15.547 1 97.5 271 PRO B CA 1
ATOM 4389 C C . PRO B 1 271 ? 6.941 29.516 14.195 1 97.5 271 PRO B C 1
ATOM 4391 O O . PRO B 1 271 ? 6.148 29.266 13.281 1 97.5 271 PRO B O 1
ATOM 4394 N N . GLU B 1 272 ? 7.914 30.375 14.047 1 97.69 272 GLU B N 1
ATOM 4395 C CA . GLU B 1 272 ? 8.07 31.141 12.812 1 97.69 272 GLU B CA 1
ATOM 4396 C C . GLU B 1 272 ? 8.531 30.25 11.664 1 97.69 272 GLU B C 1
ATOM 4398 O O . GLU B 1 272 ? 8.453 30.641 10.5 1 97.69 272 GLU B O 1
ATOM 4403 N N . LYS B 1 273 ? 9.047 29.031 11.945 1 98.69 273 LYS B N 1
ATOM 4404 C CA . LYS B 1 273 ? 9.484 28.094 10.922 1 98.69 273 LYS B CA 1
ATOM 4405 C C . LYS B 1 273 ? 8.312 27.266 10.398 1 98.69 273 LYS B C 1
ATOM 4407 O O . LYS B 1 273 ? 8.414 26.641 9.344 1 98.69 273 LYS B O 1
ATOM 4412 N N . LEU B 1 274 ? 7.238 27.234 11.156 1 98.75 274 LEU B N 1
ATOM 4413 C CA . LEU B 1 274 ? 6.105 26.391 10.805 1 98.75 274 LEU B CA 1
ATOM 4414 C C . LEU B 1 274 ? 5.348 26.969 9.617 1 98.75 274 LEU B C 1
ATOM 4416 O O . LEU B 1 274 ? 5.234 28.188 9.484 1 98.75 274 LEU B O 1
ATOM 4420 N N . VAL B 1 275 ? 4.875 26.109 8.773 1 98.81 275 VAL B N 1
ATOM 4421 C CA . VAL B 1 275 ? 3.914 26.453 7.73 1 98.81 275 VAL B CA 1
ATOM 4422 C C . VAL B 1 275 ? 2.525 25.953 8.125 1 98.81 275 VAL B C 1
ATOM 4424 O O . VAL B 1 275 ? 2.223 24.766 7.992 1 98.81 275 VAL B O 1
ATOM 4427 N N . VAL B 1 276 ? 1.682 26.844 8.547 1 98.69 276 VAL B N 1
ATOM 4428 C CA . VAL B 1 276 ? 0.4 26.469 9.141 1 98.69 276 VAL B CA 1
ATOM 4429 C C . VAL B 1 276 ? -0.697 26.547 8.078 1 98.69 276 VAL B C 1
ATOM 4431 O O . VAL B 1 276 ? -0.957 27.625 7.516 1 98.69 276 VAL B O 1
ATOM 4434 N N . THR B 1 277 ? -1.313 25.406 7.812 1 98.56 277 THR B N 1
ATOM 4435 C CA . THR B 1 277 ? -2.361 25.375 6.797 1 98.56 277 THR B CA 1
ATOM 4436 C C . THR B 1 277 ? -3.654 24.797 7.379 1 98.56 277 THR B C 1
ATOM 4438 O O . THR B 1 277 ? -4.723 24.938 6.777 1 98.56 277 THR B O 1
ATOM 4441 N N . VAL B 1 278 ? -3.652 24.219 8.531 1 98.44 278 VAL B N 1
ATOM 4442 C CA . VAL B 1 278 ? -4.715 23.359 9.039 1 98.44 278 VAL B CA 1
ATOM 4443 C C . VAL B 1 278 ? -5.977 24.188 9.289 1 98.44 278 VAL B C 1
ATOM 4445 O O . VAL B 1 278 ? -7.094 23.703 9.109 1 98.44 278 VAL B O 1
ATOM 4448 N N . GLY B 1 279 ? -5.879 25.406 9.68 1 98.12 279 GLY B N 1
ATOM 4449 C CA . GLY B 1 279 ? -7.035 26.25 9.953 1 98.12 279 GLY B CA 1
ATOM 4450 C C . GLY B 1 279 ? -7.926 26.469 8.75 1 98.12 279 GLY B C 1
ATOM 4451 O O . GLY B 1 279 ? -9.148 26.359 8.844 1 98.12 279 GLY B O 1
ATOM 4452 N N . GLU B 1 280 ? -7.309 26.672 7.598 1 96.94 280 GLU B N 1
ATOM 4453 C CA . GLU B 1 280 ? -8.055 27.047 6.398 1 96.94 280 GLU B CA 1
ATOM 4454 C C . GLU B 1 280 ? -8.289 25.828 5.5 1 96.94 280 GLU B C 1
ATOM 4456 O O . GLU B 1 280 ? -9.211 25.828 4.68 1 96.94 280 GLU B O 1
ATOM 4461 N N . HIS B 1 281 ? -7.461 24.812 5.699 1 98.19 281 HIS B N 1
ATOM 4462 C CA . HIS B 1 281 ? -7.531 23.719 4.738 1 98.19 281 HIS B CA 1
ATOM 4463 C C . HIS B 1 281 ? -7.879 22.406 5.426 1 98.19 281 HIS B C 1
ATOM 4465 O O . HIS B 1 281 ? -8.117 21.391 4.758 1 98.19 281 HIS B O 1
ATOM 4471 N N . GLY B 1 282 ? -7.965 22.406 6.746 1 98.25 282 GLY B N 1
ATOM 4472 C CA . GLY B 1 282 ? -8.258 21.172 7.465 1 98.25 282 GLY B CA 1
ATOM 4473 C C . GLY B 1 282 ? -7.133 20.156 7.406 1 98.25 282 GLY B C 1
ATOM 4474 O O . GLY B 1 282 ? -6 20.5 7.059 1 98.25 282 GLY B O 1
ATOM 4475 N N . ASN B 1 283 ? -7.391 18.969 7.93 1 97.81 283 ASN B N 1
ATOM 4476 C CA . ASN B 1 283 ? -6.465 17.844 7.938 1 97.81 283 ASN B CA 1
ATOM 4477 C C . ASN B 1 283 ? -6.48 17.094 6.605 1 97.81 283 ASN B C 1
ATOM 4479 O O . ASN B 1 283 ? -7.398 16.328 6.336 1 97.81 283 ASN B O 1
ATOM 4483 N N . MET B 1 284 ? -5.438 17.25 5.887 1 98.56 284 MET B N 1
ATOM 4484 C CA . MET B 1 284 ? -5.375 16.688 4.543 1 98.56 284 MET B CA 1
ATOM 4485 C C . MET B 1 284 ? -4.547 15.406 4.535 1 98.56 284 MET B C 1
ATOM 4487 O O . MET B 1 284 ? -3.979 15.031 3.504 1 98.56 284 MET B O 1
ATOM 4491 N N . ALA B 1 285 ? -4.387 14.789 5.676 1 97.81 285 ALA B N 1
ATOM 4492 C CA . ALA B 1 285 ? -3.676 13.531 5.844 1 97.81 285 ALA B CA 1
ATOM 4493 C C . ALA B 1 285 ? -2.299 13.586 5.188 1 97.81 285 ALA B C 1
ATOM 4495 O O . ALA B 1 285 ? -1.504 14.484 5.469 1 97.81 285 ALA B O 1
ATOM 4496 N N . SER B 1 286 ? -1.993 12.641 4.277 1 98.31 286 SER B N 1
ATOM 4497 C CA . SER B 1 286 ? -0.647 12.539 3.723 1 98.31 286 SER B CA 1
ATOM 4498 C C . SER B 1 286 ? -0.348 13.703 2.783 1 98.31 286 SER B C 1
ATOM 4500 O O . SER B 1 286 ? 0.815 14 2.51 1 98.31 286 SER B O 1
ATOM 4502 N N . ALA B 1 287 ? -1.345 14.359 2.277 1 98.81 287 ALA B N 1
ATOM 4503 C CA . ALA B 1 287 ? -1.157 15.453 1.334 1 98.81 287 ALA B CA 1
ATOM 4504 C C . ALA B 1 287 ? -0.802 16.75 2.062 1 98.81 287 ALA B C 1
ATOM 4506 O O . ALA B 1 287 ? -0.39 17.734 1.437 1 98.81 287 ALA B O 1
ATOM 4507 N N . SER B 1 288 ? -0.873 16.75 3.4 1 98.56 288 SER B N 1
ATOM 4508 C CA . SER B 1 288 ? -0.636 17.953 4.184 1 98.56 288 SER B CA 1
ATOM 4509 C C . SER B 1 288 ? 0.776 18.484 3.965 1 98.56 288 SER B C 1
ATOM 4511 O O . SER B 1 288 ? 0.975 19.703 3.826 1 98.56 288 SER B O 1
ATOM 4513 N N . LEU B 1 289 ? 1.748 17.594 3.902 1 98.94 289 LEU B N 1
ATOM 4514 C CA . LEU B 1 289 ? 3.141 18.016 3.816 1 98.94 289 LEU B CA 1
ATOM 4515 C C . LEU B 1 289 ? 3.434 18.641 2.459 1 98.94 289 LEU B C 1
ATOM 4517 O O . LEU B 1 289 ? 3.986 19.75 2.385 1 98.94 289 LEU B O 1
ATOM 4521 N N . PRO B 1 290 ? 2.994 18 1.351 1 98.94 290 PRO B N 1
ATOM 4522 C CA . PRO B 1 290 ? 3.182 18.672 0.058 1 98.94 290 PRO B CA 1
ATOM 4523 C C . PRO B 1 290 ? 2.455 20.016 -0.028 1 98.94 290 PRO B C 1
ATOM 4525 O O . PRO B 1 290 ? 2.973 20.953 -0.618 1 98.94 290 PRO B O 1
ATOM 4528 N N . VAL B 1 291 ? 1.235 20.094 0.515 1 98.94 291 VAL B N 1
ATOM 4529 C CA . VAL B 1 291 ? 0.488 21.359 0.476 1 98.94 291 VAL B CA 1
ATOM 4530 C C . VAL B 1 291 ? 1.256 22.438 1.228 1 98.94 291 VAL B C 1
ATOM 4532 O O . VAL B 1 291 ? 1.354 23.578 0.761 1 98.94 291 VAL B O 1
ATOM 4535 N N . GLN B 1 292 ? 1.786 22.094 2.4 1 98.94 292 GLN B N 1
ATOM 4536 C CA . GLN B 1 292 ? 2.586 23.047 3.168 1 98.94 292 GLN B CA 1
ATOM 4537 C C . GLN B 1 292 ? 3.83 23.469 2.395 1 98.94 292 GLN B C 1
ATOM 4539 O O . GLN B 1 292 ? 4.195 24.656 2.393 1 98.94 292 GLN B O 1
ATOM 4544 N N . LEU B 1 293 ? 4.473 22.516 1.743 1 98.88 293 LEU B N 1
ATOM 4545 C CA . LEU B 1 293 ? 5.68 22.812 0.979 1 98.88 293 LEU B CA 1
ATOM 4546 C C . LEU B 1 293 ? 5.379 23.797 -0.155 1 98.88 293 LEU B C 1
ATOM 4548 O O . LEU B 1 293 ? 6.086 24.781 -0.335 1 98.88 293 LEU B O 1
ATOM 4552 N N . VAL B 1 294 ? 4.332 23.531 -0.934 1 98.88 294 VAL B N 1
ATOM 4553 C CA . VAL B 1 294 ? 3.93 24.406 -2.027 1 98.88 294 VAL B CA 1
ATOM 4554 C C . VAL B 1 294 ? 3.578 25.781 -1.479 1 98.88 294 VAL B C 1
ATOM 4556 O O . VAL B 1 294 ? 3.955 26.812 -2.059 1 98.88 294 VAL B O 1
ATOM 4559 N N . THR B 1 295 ? 2.836 25.797 -0.368 1 98.81 295 THR B N 1
ATOM 4560 C CA . THR B 1 295 ? 2.463 27.062 0.272 1 98.81 295 THR B CA 1
ATOM 4561 C C . THR B 1 295 ? 3.703 27.859 0.635 1 98.81 295 THR B C 1
ATOM 4563 O O . THR B 1 295 ? 3.766 29.062 0.37 1 98.81 295 THR B O 1
ATOM 4566 N N . ALA B 1 296 ? 4.68 27.203 1.238 1 98.88 296 ALA B N 1
ATOM 4567 C CA . ALA B 1 296 ? 5.914 27.875 1.639 1 98.88 296 ALA B CA 1
ATOM 4568 C C . ALA B 1 296 ? 6.637 28.469 0.429 1 98.88 296 ALA B C 1
ATOM 4570 O O . ALA B 1 296 ? 7.133 29.594 0.484 1 98.88 296 ALA B O 1
ATOM 4571 N N . ILE B 1 297 ? 6.691 27.734 -0.633 1 98.56 297 ILE B N 1
ATOM 4572 C CA . ILE B 1 297 ? 7.367 28.172 -1.85 1 98.56 297 ILE B CA 1
ATOM 4573 C C . ILE B 1 297 ? 6.633 29.359 -2.443 1 98.56 297 ILE B C 1
ATOM 4575 O O . ILE B 1 297 ? 7.258 30.359 -2.809 1 98.56 297 ILE B O 1
ATOM 4579 N N . GLU B 1 298 ? 5.363 29.25 -2.539 1 98.19 298 GLU B N 1
ATOM 4580 C CA . GLU B 1 298 ? 4.551 30.328 -3.121 1 98.19 298 GLU B CA 1
ATOM 4581 C C . GLU B 1 298 ? 4.656 31.609 -2.307 1 98.19 298 GLU B C 1
ATOM 4583 O O . GLU B 1 298 ? 4.609 32.719 -2.863 1 98.19 298 GLU B O 1
ATOM 4588 N N . LEU B 1 299 ? 4.805 31.484 -1.007 1 98.19 299 LEU B N 1
ATOM 4589 C CA . LEU B 1 299 ? 4.898 32.625 -0.121 1 98.19 299 LEU B CA 1
ATOM 4590 C C . LEU B 1 299 ? 6.324 33.188 -0.078 1 98.19 299 LEU B C 1
ATOM 4592 O O . LEU B 1 299 ? 6.594 34.188 0.59 1 98.19 299 LEU B O 1
ATOM 4596 N N . GLY B 1 300 ? 7.285 32.5 -0.723 1 98.38 300 GLY B N 1
ATOM 4597 C CA . GLY B 1 300 ? 8.672 32.938 -0.758 1 98.38 300 GLY B CA 1
ATOM 4598 C C . GLY B 1 300 ? 9.438 32.562 0.504 1 98.38 300 GLY B C 1
ATOM 4599 O O . GLY B 1 300 ? 10.523 33.125 0.75 1 98.38 300 GLY B O 1
ATOM 4600 N N . ARG B 1 301 ? 8.922 31.688 1.314 1 98.69 301 ARG B N 1
ATOM 4601 C CA . ARG B 1 301 ? 9.562 31.297 2.566 1 98.69 301 ARG B CA 1
ATOM 4602 C C . ARG B 1 301 ? 10.602 30.203 2.334 1 98.69 301 ARG B C 1
ATOM 4604 O O . ARG B 1 301 ? 11.445 29.938 3.197 1 98.69 301 ARG B O 1
ATOM 4611 N N . ALA B 1 302 ? 10.516 29.547 1.219 1 98.38 302 ALA B N 1
ATOM 4612 C CA . ALA B 1 302 ? 11.477 28.531 0.81 1 98.38 302 ALA B CA 1
ATOM 4613 C C . ALA B 1 302 ? 11.672 28.531 -0.703 1 98.38 302 ALA B C 1
ATOM 4615 O O . ALA B 1 302 ? 10.742 28.828 -1.456 1 98.38 302 ALA B O 1
ATOM 4616 N N . GLY B 1 303 ? 12.828 28.172 -1.114 1 97 303 GLY B N 1
ATOM 4617 C CA . GLY B 1 303 ? 13.172 28.094 -2.525 1 97 303 GLY B CA 1
ATOM 4618 C C . GLY B 1 303 ? 14.391 27.25 -2.807 1 97 303 GLY B C 1
ATOM 4619 O O . GLY B 1 303 ? 14.883 26.547 -1.916 1 97 303 GLY B O 1
ATOM 4620 N N . PRO B 1 304 ? 14.859 27.344 -4.098 1 96.62 304 PRO B N 1
ATOM 4621 C CA . PRO B 1 304 ? 16 26.5 -4.484 1 96.62 304 PRO B CA 1
ATOM 4622 C C . PRO B 1 304 ? 17.203 26.688 -3.562 1 96.62 304 PRO B C 1
ATOM 4624 O O . PRO B 1 304 ? 17.625 27.812 -3.316 1 96.62 304 PRO B O 1
ATOM 4627 N N . GLY B 1 305 ? 17.703 25.594 -3.035 1 97.81 305 GLY B N 1
ATOM 4628 C CA . GLY B 1 305 ? 18.875 25.594 -2.18 1 97.81 305 GLY B CA 1
ATOM 4629 C C . GLY B 1 305 ? 18.547 25.594 -0.701 1 97.81 305 GLY B C 1
ATOM 4630 O O . GLY B 1 305 ? 19.391 25.25 0.131 1 97.81 305 GLY B O 1
ATOM 4631 N N . ASP B 1 306 ? 17.406 25.953 -0.32 1 98.69 306 ASP B N 1
ATOM 4632 C CA . ASP B 1 306 ? 17 26.016 1.08 1 98.69 306 ASP B CA 1
ATOM 4633 C C . ASP B 1 306 ? 16.781 24.625 1.656 1 98.69 306 ASP B C 1
ATOM 4635 O O . ASP B 1 306 ? 16.391 23.703 0.936 1 98.69 306 ASP B O 1
ATOM 4639 N N . LEU B 1 307 ? 17.047 24.484 2.957 1 98.88 307 LEU B N 1
ATOM 4640 C CA . LEU B 1 307 ? 16.766 23.25 3.689 1 98.88 307 LEU B CA 1
ATOM 4641 C C . LEU B 1 307 ? 15.359 23.281 4.273 1 98.88 307 LEU B C 1
ATOM 4643 O O . LEU B 1 307 ? 14.938 24.281 4.844 1 98.88 307 LEU B O 1
ATOM 4647 N N . VAL B 1 308 ? 14.664 22.188 4.07 1 98.88 308 VAL B N 1
ATOM 4648 C CA . VAL B 1 308 ? 13.305 22.031 4.566 1 98.88 308 VAL B CA 1
ATOM 4649 C C . VAL B 1 308 ? 13.172 20.688 5.293 1 98.88 308 VAL B C 1
ATOM 4651 O O . VAL B 1 308 ? 13.75 19.688 4.867 1 98.88 308 VAL B O 1
ATOM 4654 N N . ALA B 1 309 ? 12.477 20.688 6.418 1 98.94 309 ALA B N 1
ATOM 4655 C CA . ALA B 1 309 ? 12.109 19.438 7.07 1 98.94 309 ALA B CA 1
ATOM 4656 C C . ALA B 1 309 ? 10.633 19.109 6.852 1 98.94 309 ALA B C 1
ATOM 4658 O O . ALA B 1 309 ? 9.781 20 6.926 1 98.94 309 ALA B O 1
ATOM 4659 N N . LEU B 1 310 ? 10.375 17.922 6.48 1 98.94 310 LEU B N 1
ATOM 4660 C CA . LEU B 1 310 ? 9.039 17.344 6.434 1 98.94 310 LEU B CA 1
ATOM 4661 C C . LEU B 1 310 ? 8.836 16.344 7.57 1 98.94 310 LEU B C 1
ATOM 4663 O O . LEU B 1 310 ? 9.531 15.32 7.637 1 98.94 310 LEU B O 1
ATOM 4667 N N . VAL B 1 311 ? 7.902 16.625 8.445 1 98.81 311 VAL B N 1
ATOM 4668 C CA . VAL B 1 311 ? 7.672 15.805 9.625 1 98.81 311 VAL B CA 1
ATOM 4669 C C . VAL B 1 311 ? 6.273 15.195 9.57 1 98.81 311 VAL B C 1
ATOM 4671 O O . VAL B 1 311 ? 5.277 15.922 9.523 1 98.81 311 VAL B O 1
ATOM 4674 N N . GLY B 1 312 ? 6.285 13.859 9.555 1 98.12 312 GLY B N 1
ATOM 4675 C CA . GLY B 1 312 ? 5.02 13.148 9.484 1 98.12 312 GLY B CA 1
ATOM 4676 C C . GLY B 1 312 ? 4.602 12.555 10.82 1 98.12 312 GLY B C 1
ATOM 4677 O O . GLY B 1 312 ? 5.445 12.109 11.602 1 98.12 312 GLY B O 1
ATOM 4678 N N . LEU B 1 313 ? 3.32 12.547 11.109 1 96.19 313 LEU B N 1
ATOM 4679 C CA . LEU B 1 313 ? 2.607 11.875 12.188 1 96.19 313 LEU B CA 1
ATOM 4680 C C . LEU B 1 313 ? 1.433 11.07 11.648 1 96.19 313 LEU B C 1
ATOM 4682 O O . LEU B 1 313 ? 0.612 11.594 10.891 1 96.19 313 LEU B O 1
ATOM 4686 N N . ALA B 1 314 ? 1.375 9.852 12.016 1 95.75 314 ALA B N 1
ATOM 4687 C CA . ALA B 1 314 ? 0.348 9.039 11.367 1 95.75 314 ALA B CA 1
ATOM 4688 C C . ALA B 1 314 ? -0.284 8.062 12.352 1 95.75 314 ALA B C 1
ATOM 4690 O O . ALA B 1 314 ? 0.389 7.559 13.258 1 95.75 314 ALA B O 1
ATOM 4691 N N . GLY B 1 315 ? -1.634 7.801 12.016 1 92.75 315 GLY B N 1
ATOM 4692 C CA . GLY B 1 315 ? -2.301 6.73 12.742 1 92.75 315 GLY B CA 1
ATOM 4693 C C . GLY B 1 315 ? -1.571 5.406 12.656 1 92.75 315 GLY B C 1
ATOM 4694 O O . GLY B 1 315 ? -0.805 5.172 11.719 1 92.75 315 GLY B O 1
ATOM 4695 N N . GLY B 1 316 ? -1.953 4.332 13.492 1 95.44 316 GLY B N 1
ATOM 4696 C CA . GLY B 1 316 ? -1.061 3.227 13.805 1 95.44 316 GLY B CA 1
ATOM 4697 C C . GLY B 1 316 ? 0.026 3.6 14.797 1 95.44 316 GLY B C 1
ATOM 4698 O O . GLY B 1 316 ? 0.399 2.791 15.648 1 95.44 316 GLY B O 1
ATOM 4699 N N . VAL B 1 317 ? 0.258 4.793 14.789 1 96.38 317 VAL B N 1
ATOM 4700 C CA . VAL B 1 317 ? 1.113 5.707 15.539 1 96.38 317 VAL B CA 1
ATOM 4701 C C . VAL B 1 317 ? 2.549 5.609 15.031 1 96.38 317 VAL B C 1
ATOM 4703 O O . VAL B 1 317 ? 3.225 4.598 15.242 1 96.38 317 VAL B O 1
ATOM 4706 N N . SER B 1 318 ? 2.969 6.438 14.25 1 97.81 318 SER B N 1
ATOM 4707 C CA . SER B 1 318 ? 4.312 6.5 13.688 1 97.81 318 SER B CA 1
ATOM 4708 C C . SER B 1 318 ? 4.734 7.941 13.43 1 97.81 318 SER B C 1
ATOM 4710 O O . SER B 1 318 ? 3.889 8.82 13.273 1 97.81 318 SER B O 1
ATOM 4712 N N . LEU B 1 319 ? 5.965 8.156 13.555 1 97.94 319 LEU B N 1
ATOM 4713 C CA . LEU B 1 319 ? 6.605 9.445 13.32 1 97.94 319 LEU B CA 1
ATOM 4714 C C . LEU B 1 319 ? 7.703 9.32 12.266 1 97.94 319 LEU B C 1
ATOM 4716 O O . LEU B 1 319 ? 8.438 8.328 12.242 1 97.94 319 LEU B O 1
ATOM 4720 N N . GLY B 1 320 ? 7.734 10.266 11.328 1 98.31 320 GLY B N 1
ATOM 4721 C CA . GLY B 1 320 ? 8.781 10.32 10.312 1 98.31 320 GLY B CA 1
ATOM 4722 C C . GLY B 1 320 ? 9.328 11.719 10.102 1 98.31 320 GLY B C 1
ATOM 4723 O O . GLY B 1 320 ? 8.656 12.711 10.383 1 98.31 320 GLY B O 1
ATOM 4724 N N . ILE B 1 321 ? 10.57 11.789 9.641 1 98.88 321 ILE B N 1
ATOM 4725 C CA . ILE B 1 321 ? 11.188 13.062 9.258 1 98.88 321 ILE B CA 1
ATOM 4726 C C . ILE B 1 321 ? 12.016 12.875 7.996 1 98.88 321 ILE B C 1
ATOM 4728 O O . ILE B 1 321 ? 12.688 11.852 7.828 1 98.88 321 ILE B O 1
ATOM 4732 N N . MET B 1 322 ? 11.922 13.758 7.113 1 98.81 322 MET B N 1
ATOM 4733 C CA . MET B 1 322 ? 12.797 13.883 5.953 1 98.81 322 MET B CA 1
ATOM 4734 C C . MET B 1 322 ? 13.359 15.297 5.852 1 98.81 322 MET B C 1
ATOM 4736 O O . MET B 1 322 ? 12.641 16.281 6.055 1 98.81 322 MET B O 1
ATOM 4740 N N . VAL B 1 323 ? 14.648 15.438 5.688 1 98.94 323 VAL B N 1
ATOM 4741 C CA . VAL B 1 323 ? 15.297 16.719 5.434 1 98.94 323 VAL B CA 1
ATOM 4742 C C . VAL B 1 323 ? 15.734 16.797 3.973 1 98.94 323 VAL B C 1
ATOM 4744 O O . VAL B 1 323 ? 16.453 15.922 3.488 1 98.94 323 VAL B O 1
ATOM 4747 N N . VAL B 1 324 ? 15.281 17.844 3.332 1 98.81 324 VAL B N 1
ATOM 4748 C CA . VAL B 1 324 ? 15.562 17.953 1.905 1 98.81 324 VAL B CA 1
ATOM 4749 C C . VAL B 1 324 ? 16.172 19.328 1.606 1 98.81 324 VAL B C 1
ATOM 4751 O O . VAL B 1 324 ? 15.914 20.297 2.318 1 98.81 324 VAL B O 1
ATOM 4754 N N . ARG B 1 325 ? 17 19.344 0.671 1 98.75 325 ARG B N 1
ATOM 4755 C CA . ARG B 1 325 ? 17.453 20.578 0.045 1 98.75 325 ARG B CA 1
ATOM 4756 C C . ARG B 1 325 ? 16.719 20.828 -1.271 1 98.75 325 ARG B C 1
ATOM 4758 O O . ARG B 1 325 ? 16.797 20.016 -2.195 1 98.75 325 ARG B O 1
ATOM 4765 N N . LEU B 1 326 ? 16 21.906 -1.329 1 97.69 326 LEU B N 1
ATOM 4766 C CA . LEU B 1 326 ? 15.219 22.203 -2.52 1 97.69 326 LEU B CA 1
ATOM 4767 C C . LEU B 1 326 ? 16.109 22.641 -3.668 1 97.69 326 LEU B C 1
ATOM 4769 O O . LEU B 1 326 ? 17.141 23.297 -3.445 1 97.69 326 LEU B O 1
#

pLDDT: mean 97.22, std 2.57, range [83.12, 99.0]

Sequence (652 aa):
MARIGGVAVHLPERLMTGVELEQRIGPYRPPDGIVARLTGITARHVMADDEQASDLAVAAARKLLADTGTAVEDVDLLLFASASQDMVEPATAHIVAEKLELRCPVMDVKNACNSVLNGLEVADALIGTGRYRRVVVASGEAPSRAVRWQVPDLATFLRSFAGYTLSDAGAALLVTAGDGILASAFTADSQHWRAGTLGTGGSAHPRDVEHTYFAMDAGRLKKAFLGLGTAVLDHTLAGLGLTWADLAVVCVHQVSRPYLDVFAERAGVPPEKLVVTVGEHGNMASASLPVQLVTAIELGRAGPGDLVALVGLAGGVSLGIMVVRLMARIGGVAVHLPERLMTGVELEQRIGPYRPPDGIVARLTGITARHVMADDEQASDLAVAAARKLLADTGTAVEDVDLLLFASASQDMVEPATAHIVAEKLELRCPVMDVKNACNSVLNGLEVADALIGTGRYRRVVVASGEAPSRAVRWQVPDLATFLRSFAGYTLSDAGAALLVTAGDGILASAFTADSQHWRAGTLGTGGSAHPRDVEHTYFAMDAGRLKKAFLGLGTAVLDHTLAGLGLTWADLAVVCVHQVSRPYLDVFAERAGVPPEKLVVTVGEHGNMASASLPVQLVTAIELGRAGPGDLVALVGLAGGVSLGIMVVRL

Secondary structure (DSSP, 8-state):
-EEEEEEEEE--S-EEEHHHHHHHSEES-PPTTHHHHHH---EEE---TT--HHHHHHHHHHHHHHHHT--GGG--EEEEE-S--S-SBS-HHHHHHHHHT--S-EEEEE-GGGHHHHHHHHHHHHHHTTS-SEEEEEEEE-GGGG---EE-SHHHHHHHGGGGGB--EEEEEEEEESS-EEEEEEEE-GGGGGGEEB--SSSSSTT-GGGGS-EE-HHHHHHHHHHH-SHHHHHHHHHTT--GGG-SEEEE--S-HHHHHHHHHHHT--GGGB---HHHH-B-GGGHHHHHHHHHHHTTSS-TT-EEEEEEEETTTEEEEEEEE-/-EEEEEEEEE--S-EEEHHHHHHHSEES-PPTTHHHHHH---EEE---TT--HHHHHHHHHHHHHHHHT--GGG--EEEEE-S--S-SBS-HHHHHHHHHT--S-EEEEE-GGGHHHHHHHHHHHHHHTTS-SEEEEEEEE-GGGG---EE-SHHHHHHHGGGGGB--EEEEEEEEESS-EEEEEEEE-GGGGGGEEB--SSSSSTT-GGGGS-EE-HHHHHHHHHHH-SHHHHHHHHHTT--GGG-SEEEE--S-HHHHHHHHHHHT--GGGB---HHHH-B-GGGHHHHHHHHHHHTTSS-TT-EEEEEEEETTTEEEEEEEE-

Solvent-accessible surface area (backbone atoms only — not comparable to full-atom values): 30281 Å² total; per-residue (Å²): 75,15,18,69,72,42,71,27,57,30,68,41,85,45,69,44,37,44,68,59,52,55,68,58,36,28,79,32,72,74,66,87,61,48,63,30,72,70,28,49,28,49,24,19,21,42,64,57,90,89,51,37,13,43,52,31,12,41,54,2,36,53,51,29,32,61,76,66,69,50,55,53,87,62,41,51,32,39,35,26,12,21,49,41,35,30,24,48,32,27,30,44,21,25,57,31,29,35,78,65,63,36,65,34,24,61,30,24,27,29,28,24,27,26,3,36,60,53,33,49,54,50,49,29,19,33,32,44,70,64,77,42,60,30,33,38,40,27,18,14,28,40,52,69,68,23,45,74,38,80,24,79,38,70,69,52,41,60,32,32,45,67,38,75,34,46,8,20,24,9,14,16,33,35,37,27,73,38,80,18,53,73,46,76,49,64,38,27,52,22,80,49,26,82,28,30,33,28,40,16,41,18,46,70,29,53,76,41,67,80,29,40,31,40,36,36,39,64,70,57,42,52,52,50,54,62,66,67,59,52,59,72,57,52,53,54,33,52,72,70,71,43,56,71,83,70,33,47,34,38,28,55,49,41,72,26,49,62,57,42,54,54,48,30,61,74,66,62,49,58,74,87,31,49,51,87,52,32,38,67,40,18,16,21,52,25,32,33,41,57,47,31,50,51,51,34,40,75,73,67,54,39,50,84,67,35,35,35,37,42,34,30,54,18,59,17,38,35,42,35,39,34,36,32,40,66,75,15,19,70,73,41,72,26,59,30,69,42,85,46,70,45,37,45,66,60,53,55,70,57,36,29,79,32,74,75,66,87,62,48,63,30,70,70,25,49,28,50,24,20,22,41,64,59,91,88,51,38,14,43,52,31,12,41,54,2,35,54,51,28,30,61,76,65,68,51,56,54,88,62,41,51,31,39,35,27,11,21,50,41,35,29,24,49,33,26,32,43,21,26,57,31,30,35,77,65,62,36,65,35,25,62,29,24,27,28,28,25,27,26,3,36,61,52,33,50,54,51,48,29,19,34,31,44,69,64,78,41,59,31,33,39,40,27,18,13,29,39,52,70,67,23,46,75,38,80,24,78,40,71,69,54,41,59,32,32,46,68,39,76,33,46,8,21,24,9,16,15,33,36,38,29,73,38,81,16,54,71,46,74,50,65,40,29,52,23,82,51,26,83,28,30,33,27,40,15,41,17,46,68,28,52,77,42,65,80,30,38,31,38,36,36,39,65,70,57,42,52,53,50,54,62,68,68,59,52,57,72,57,52,52,54,33,52,73,70,72,45,58,71,84,69,34,47,32,38,26,53,49,41,73,26,48,62,58,42,53,53,48,29,60,74,67,61,46,59,73,87,32,48,50,88,52,32,38,67,42,17,16,21,51,26,32,34,41,56,46,31,50,51,49,34,39,76,71,67,57,38,51,85,67,35,35,36,37,42,34,30,54,19,60,16,39,34,42,35,38,35,36,31,38,66

Foldseek 3Di:
DKAFLWKFKFFAPDKDFPQNLQVLADDDHDPPCVLCVVFVAGIAGAHDPPDALLNQQLVRVVVGCVVNVPDLAQAAEEEEFEQGARALPDGNQVVNCVSNVHDHYYDYAYFWLCRLVVVVVVLCVCVVVPNHFKYKYKGWFHLVQQQDRYAHDPVSCQFRSLSSQEHTMIMMTIMGDDCFWPDKDKDADLVLLVQKDLQERDDRCPDDPVSNHITGNPVSLLVLQVVVAQVRVVVGQVVVPHDLVQALAEEEQGSGDVSVVVVCVRNVHDPVRYQDDSHHHGGHRNCRRSVSVVVCVVVVSDDAQGKYKYWYAGRSTMIMIIITGD/DKAFLWKFKFFAPDKDFPQNLQVLADDDHDPPCVLCVVFVAGIAGAHDPPDALLNQQLVRVVVGCVVNVPDLAQAAEEEEFEQGARALPDGNQVVNCVVNVHDHYYDYAYFWLCRLVVVVVVLCVCVVVPNHFKYKYKTWFHLVQQQDRYAYDPVSCQFRSLSSQEHTMIMMTIMGDDCFWPDKDKDADLVLLVQKDLQERDDRCPDDPVSSHITGNPVSLLVLQVVVAQVRVVVGQVVVPHDLVQALAEEEQGSGDVVVVVVCVRNVHDPVRYQDDSRHHGGHRNCRRSVSVVVCVVVVSDDAQGKYKYWYAGRSTMIMIIIGHD

Radius of gyration: 23.59 Å; Cα contacts (8 Å, |Δi|>4): 1815; chains: 2; bounding box: 54×64×50 Å

InterPro domains:
  IPR013747 Beta-ketoacyl-[acyl-carrier-protein] synthase III, C-terminal [PF08541] (240-325)
  IPR013751 Beta-ketoacyl-[acyl-carrier-protein] synthase III, N-terminal [PF08545] (107-189)
  IPR016039 Thiolase-like [G3DSA:3.40.47.10] (1-179)
  IPR016039 Thiolase-like [G3DSA:3.40.47.10] (180-326)
  IPR016039 Thiolase-like [SSF53901] (4-325)

=== Feature glossary ===
The record interleaves many kinds of information about one protein. Here is each kind framed as the question it answers.

Q: Are the domains correctly placed relative to each other?
A: Predicted aligned error is AlphaFold's pairwise confidence. Unlike pLDDT (per-residue), PAE is per-residue-pair and captures whether two parts of the structure are correctly placed relative to each other. Units are ångströms of expected positional error.

Q: Which residues are in helices, strands, or loops?
A: Eight-state secondary structure (DSSP): H is the canonical α-helix, G the tighter 3₁₀-helix, I the wider π-helix; E/B are β-structure, T and S are turns and bends, and '-' is everything else. DSSP derives these from the pattern of main-chain N–H···O=C hydrogen bonds, not from the sequence.

Q: What if only a Cα trace is available?
A: P-SEA three-state annotation labels each residue as helix, strand, or coil based purely on the geometry of the Cα trace. It serves as a fallback when the full backbone (and thus DSSP) is unavailable.

Q: What are the backbone torsion angles?
A: φ (phi) and ψ (psi) are the two rotatable backbone dihedrals per residue: φ is the C(i-1)–N–Cα–C torsion, ψ is the N–Cα–C–N(i+1) torsion, both in degrees on (−180°, 180°]. α-helical residues cluster near (−60°, −45°); β-strand residues near (−120°, +130°). A Ramachandran plot is simply a scatter of (φ, ψ) for every residue.

Q: What known structures does this most resemble?
A: Structural nearest neighbors (via Foldseek easy-search vs the PDB). Reported per hit: target PDB id, E-value, and alignment TM-score. A TM-score above ~0.5 is the conventional threshold for 'same fold'.

Q: What family and function is it annotated with?
A: Database cross-references. InterPro integrates a dozen domain/family signature databases into unified entries with residue-range hits. GO terms attach function/process/location labels with evidence codes. CATH codes position the fold in a four-level structural taxonomy. Organism is the NCBI-taxonomy species name.

Q: Which residues are buried vs exposed?
A: Solvent accessibility: the surface area of each residue that a 1.4 Å water probe can touch, in Å². When only backbone atoms are present the absolute values are lower than full-atom SASA (side chains contribute most of the area) and are flagged as backbone-only.

Q: What do the diagnostic plots show?
A: Three diagnostic plots accompany the record. The Cα contact map visualizes the tertiary structure as a 2D adjacency matrix (8 Å cutoff, sequence-local contacts suppressed). The Ramachandran plot shows the distribution of backbone (φ, ψ) torsions, with points in the α and β basins reflecting secondary structure content. The PAE plot shows AlphaFold's inter-residue confidence as a color matrix.

Q: What is the amino-acid chain?
A: The amino-acid sequence is the protein's primary structure: the linear order of residues from the N-terminus to the C-terminus, written in one-letter code. Everything else here — the 3D coordinates, the secondary structure, the domain annotations — is ultimately a consequence of this string.

Q: What do the rendered images show?
A: The six renders are orthographic views along the three Cartesian axes in both directions. Representation (cartoon, sticks, or surface) and color scheme (sequence-rainbow or by-chain) vary across proteins so the training set covers all the common visualization conventions.

Q: Where is each backbone atom in 3D?
A: The mmCIF table is the protein's shape written out atom by atom. For each backbone N, Cα, C, and carbonyl O, it records an (x, y, z) coordinate triple in Å plus the residue type, chain letter, and residue number.

Q: How mobile is each atom in the crystal?
A: For experimental (PDB) structures, the B-factor (temperature factor) quantifies the positional spread of each atom in the crystal — a combination of thermal vibration and static disorder — in units of Å². High B-factors mark flexible loops or poorly resolved regions; low B-factors mark the rigid, well-ordered core.

Q: How big and how compact is the whole molecule?
A: Three whole-structure scalars: the radius of gyration (RMS distance of Cα from centroid, in Å), the count of Cα–Cα contacts (pairs closer than 8 Å and separated by more than four residues in sequence — i.e. tertiary, not local, contacts), and the bounding-box dimensions. Together they distinguish compact globular folds from extended fibres or disordered chains.

Q: What does the local fold look like, residue by residue?
A: A 3Di character summarizes, for each residue, the relative orientation of the Cα frame of its nearest spatial neighbor. Because it encodes fold topology rather than chemistry, 3Di alignments detect remote structural similarity that sequence alignment misses.

Q: How confident is the AlphaFold model at each residue?
A: For AlphaFold models, the B-factor field carries pLDDT — the model's own estimate of local accuracy on a 0–100 scale. Regions with pLDDT<50 should be treated as essentially unmodeled; they often correspond to intrinsically disordered segments.